Protein AF-A0A8H7FHE7-F1 (afdb_monomer)

Nearest PDB structures (foldseek):
  1yxm-assembly1_A  TM=7.206E-01  e=1.341E-09  Homo sapiens
  1yxm-assembly1_B  TM=7.385E-01  e=5.649E-09  Homo sapiens
  6nkm-assembly2_E  TM=7.029E-01  e=3.369E-08  Penicillium fellutanum
  6nkh-assembly1_C  TM=6.937E-01  e=8.059E-07  Malbranchea aurantiaca
  5l51-assembly1_A  TM=6.308E-01  e=3.941E-06  Mentha x piperita

Secondary structure (DSSP, 8-state):
---HHHHHTT---TT-EEEEET-SSHHHHHHHHHHHHTT-EEEEEES-HHHHHHHHHHHHHHH-TT--S-EEEEE--TTSHHHHHHHHHHHHHHHGGG-EEEEEE---SS-STT-S--HHHHHHHHIIIIIHHHHHHHHHHSSSS-SEEEEEEEEEES-----S----TTSTTSS-HHHHHHH-HHHHHHHTTTHHHHHHHHHHHHHHH-TTSEEEEE---SB------TTS-HHHHHHHHHHHTTSBPHHHHHHHHHHHHH-HHHHHH--SEE-TTSPBP---HHHHH-HHHHHHHHHHHHHHTT-TTSSTTTTTS-TTSHHHHHHHHTTGGGSSS---------SSSSHHHHHHHGGG-----HHHHHHHHHHHHHHHHHHHHHHHHH-----SS--HHHHHHHHHHHHHHTTEEETTSS--HHHHHHHHHHHHTT--EEEEEHHHHHHHHHHTSEEESSSSHHHHHHTT-EETTEEEEEEPPHHHHHHHHHHHHHHHHHHHHHHHH-STTS-TTSSSS------------S--------EEE-TT--HHHHHHHH-GGGS-PPTT-EEEEEEEEE-TTS-TT-THHHHHHHHHHHHHT-S-S------HHHHHHHHHHHT--HHHHHHTS-S-EEEEEEE-HHHHHHHHHHHHHHHHHTGGGS-HHHHHHHHHHHHHHHHHHHTTSEEEEEEEEE--

pLDDT: mean 72.15, std 21.05, range [23.44, 98.62]

Radius of gyration: 35.56 Å; Cα contacts (8 Å, |Δi|>4): 967; chains: 1; bounding box: 111×68×75 Å

Structure (mmCIF, N/CA/C/O backbone):
data_AF-A0A8H7FHE7-F1
#
_entry.id   AF-A0A8H7FHE7-F1
#
loop_
_atom_site.group_PDB
_atom_site.id
_atom_site.type_symbol
_atom_site.label_atom_id
_atom_site.label_alt_id
_atom_site.label_comp_id
_atom_site.label_asym_id
_atom_site.label_entity_id
_atom_site.label_seq_id
_atom_site.pdbx_PDB_ins_code
_atom_site.Cartn_x
_atom_site.Cartn_y
_atom_site.Cartn_z
_atom_site.occupancy
_atom_site.B_iso_or_equiv
_atom_site.auth_seq_id
_atom_site.auth_comp_id
_atom_site.auth_asym_id
_atom_site.auth_atom_id
_atom_site.pdbx_PDB_model_num
ATOM 1 N N . MET A 1 1 ? -40.340 12.246 3.415 1.00 57.88 1 MET A N 1
ATOM 2 C CA . MET A 1 1 ? -39.092 11.542 3.788 1.00 57.88 1 MET A CA 1
ATOM 3 C C . MET A 1 1 ? -39.348 10.819 5.095 1.00 57.88 1 MET A C 1
ATOM 5 O O . MET A 1 1 ? -40.091 11.357 5.906 1.00 57.88 1 MET A O 1
ATOM 9 N N . VAL A 1 2 ? -38.810 9.610 5.266 1.00 69.88 2 VAL A N 1
ATOM 10 C CA . VAL A 1 2 ? -38.926 8.857 6.526 1.00 69.88 2 VAL A CA 1
ATOM 11 C C . VAL A 1 2 ? -38.213 9.642 7.631 1.00 69.88 2 VAL A C 1
ATOM 13 O O . VAL A 1 2 ? -37.089 10.096 7.422 1.00 69.88 2 VAL A O 1
ATOM 16 N N . ASN A 1 3 ? -38.870 9.845 8.776 1.00 82.12 3 ASN A N 1
ATOM 17 C CA . ASN A 1 3 ? -38.256 10.489 9.937 1.00 82.12 3 ASN A CA 1
ATOM 18 C C . ASN A 1 3 ? -37.513 9.432 10.763 1.00 82.12 3 ASN A C 1
ATOM 20 O O . ASN A 1 3 ? -38.051 8.891 11.727 1.00 82.12 3 ASN A O 1
ATOM 24 N N . TRP A 1 4 ? -36.287 9.123 10.346 1.00 81.50 4 TRP A N 1
ATOM 25 C CA . TRP A 1 4 ? -35.456 8.106 10.992 1.00 81.50 4 TRP A CA 1
ATOM 26 C C . TRP A 1 4 ? -35.179 8.412 12.461 1.00 81.50 4 TRP A C 1
ATOM 28 O O . TRP A 1 4 ? -35.154 7.487 13.261 1.00 81.50 4 TRP A O 1
ATOM 38 N N . HIS A 1 5 ? -35.061 9.690 12.826 1.00 83.44 5 HIS A N 1
ATOM 39 C CA . HIS A 1 5 ? -34.847 10.097 14.211 1.00 83.44 5 HIS A CA 1
ATOM 40 C C . HIS A 1 5 ? -36.016 9.701 15.117 1.00 83.44 5 HIS A C 1
ATOM 42 O O . HIS A 1 5 ? -35.815 9.157 16.197 1.00 83.44 5 HIS A O 1
ATOM 48 N N . ALA A 1 6 ? -37.253 9.924 14.665 1.00 83.88 6 ALA A N 1
ATOM 49 C CA . ALA A 1 6 ? -38.436 9.507 15.415 1.00 83.88 6 ALA A CA 1
ATOM 50 C C . ALA A 1 6 ? -38.518 7.978 15.556 1.00 83.88 6 ALA A C 1
ATOM 52 O O . ALA A 1 6 ? -38.900 7.485 16.614 1.00 83.88 6 ALA A O 1
ATOM 53 N N . LEU A 1 7 ? -38.129 7.237 14.512 1.00 82.69 7 LEU A N 1
ATOM 54 C CA . LEU A 1 7 ? -38.087 5.775 14.552 1.00 82.69 7 LEU A CA 1
ATOM 55 C C . LEU A 1 7 ? -37.049 5.282 15.570 1.00 82.69 7 LEU A C 1
ATOM 57 O O . LEU A 1 7 ? -37.373 4.470 16.436 1.00 82.69 7 LEU A O 1
ATOM 61 N N . THR A 1 8 ? -35.827 5.819 15.537 1.00 85.56 8 THR A N 1
ATOM 62 C CA . THR A 1 8 ? -34.756 5.404 16.453 1.00 85.56 8 THR A CA 1
ATOM 63 C C . THR A 1 8 ? -34.962 5.847 17.893 1.00 85.56 8 THR A C 1
ATOM 65 O O . THR A 1 8 ? -34.506 5.146 18.786 1.00 85.56 8 THR A O 1
ATOM 68 N N . SER A 1 9 ? -35.668 6.952 18.153 1.00 85.56 9 SER A N 1
ATOM 69 C CA . SER A 1 9 ? -35.916 7.434 19.523 1.00 85.56 9 SER A CA 1
ATOM 70 C C . SER A 1 9 ? -36.772 6.493 20.375 1.00 85.56 9 SER A C 1
ATOM 72 O O . SER A 1 9 ? -36.834 6.670 21.584 1.00 85.56 9 SER A O 1
ATOM 74 N N . SER A 1 10 ? -37.433 5.509 19.760 1.00 82.94 10 SER A N 1
ATOM 75 C CA . SER A 1 10 ? -38.177 4.458 20.467 1.00 82.94 10 SER A CA 1
ATOM 76 C C . SER A 1 10 ? -37.335 3.223 20.812 1.00 82.94 10 SER A C 1
ATOM 78 O O . SER A 1 10 ? -37.832 2.311 21.468 1.00 82.94 10 SER A O 1
ATOM 80 N N . LEU A 1 11 ? -36.081 3.167 20.350 1.00 88.94 11 LEU A N 1
ATOM 81 C CA . LEU A 1 11 ? -35.182 2.046 20.605 1.00 88.94 11 LEU A CA 1
ATOM 82 C C . LEU A 1 11 ? -34.528 2.175 21.982 1.00 88.94 11 LEU A C 1
ATOM 84 O O . LEU A 1 11 ? -34.117 3.262 22.377 1.00 88.94 11 LEU A O 1
ATOM 88 N N . ASP A 1 12 ? -34.351 1.042 22.652 1.00 90.88 12 ASP A N 1
ATOM 89 C CA . ASP A 1 12 ? -33.561 0.926 23.877 1.00 90.88 12 ASP A CA 1
ATOM 90 C C . ASP A 1 12 ? -32.350 0.026 23.617 1.00 90.88 12 ASP A C 1
ATOM 92 O O . ASP A 1 12 ? -32.489 -1.106 23.142 1.00 90.88 12 ASP A O 1
ATOM 96 N N . LEU A 1 13 ? -31.160 0.556 23.892 1.00 93.69 13 LEU A N 1
ATOM 97 C CA . LEU A 1 13 ? -29.877 -0.114 23.733 1.00 93.69 13 LEU A CA 1
ATOM 98 C C . LEU A 1 13 ? -29.120 -0.255 25.064 1.00 93.69 13 LEU A C 1
ATOM 100 O O . LEU A 1 13 ? -27.930 -0.553 25.024 1.00 93.69 13 LEU A O 1
ATOM 104 N N . SER A 1 14 ? -29.772 -0.096 26.221 1.00 90.50 14 SER A N 1
ATOM 105 C CA . SER A 1 14 ? -29.143 -0.084 27.561 1.00 90.50 14 SER A CA 1
ATOM 106 C C . SER A 1 14 ? -28.265 -1.305 27.883 1.00 90.50 14 SER A C 1
ATOM 108 O O . SER A 1 14 ? -27.310 -1.212 28.651 1.00 90.50 14 SER A O 1
ATOM 110 N N . ASP A 1 15 ? -28.519 -2.439 27.227 1.00 90.62 15 ASP A N 1
ATOM 111 C CA . ASP A 1 15 ? -27.732 -3.668 27.358 1.00 90.62 15 ASP A CA 1
ATOM 112 C C . ASP A 1 15 ? -26.872 -4.012 26.144 1.00 90.62 15 ASP A C 1
ATOM 114 O O . ASP A 1 15 ? -26.370 -5.130 26.034 1.00 90.62 15 ASP A O 1
ATOM 118 N N . THR A 1 16 ? -26.669 -3.049 25.251 1.00 95.12 16 THR A N 1
ATOM 119 C CA . THR A 1 16 ? -25.989 -3.281 23.984 1.00 95.12 16 THR A CA 1
ATOM 120 C C . THR A 1 16 ? -24.537 -2.821 24.020 1.00 95.12 16 THR A C 1
ATOM 122 O O . THR A 1 16 ? -24.259 -1.662 24.333 1.00 95.12 16 THR A O 1
ATOM 125 N N . ASN A 1 17 ? -23.612 -3.698 23.627 1.00 97.94 17 ASN A N 1
ATOM 126 C CA . ASN A 1 17 ? -22.205 -3.351 23.427 1.00 97.94 17 ASN A CA 1
ATOM 127 C C . ASN A 1 17 ? -21.939 -2.969 21.965 1.00 97.94 17 ASN A C 1
ATOM 129 O O . ASN A 1 17 ? -22.057 -3.791 21.052 1.00 97.94 17 ASN A O 1
ATOM 133 N N . VAL A 1 18 ? -21.549 -1.715 21.741 1.00 98.38 18 VAL A N 1
ATOM 134 C CA . VAL A 1 18 ? -21.321 -1.135 20.416 1.00 98.38 18 VAL A CA 1
ATOM 135 C C . VAL A 1 18 ? -19.861 -0.737 20.242 1.00 98.38 18 VAL A C 1
ATOM 137 O O . VAL A 1 18 ? -19.299 -0.007 21.053 1.00 98.38 18 VAL A O 1
ATOM 140 N N . VAL A 1 19 ? -19.258 -1.150 19.132 1.00 98.56 19 VAL A N 1
ATOM 141 C CA . VAL A 1 19 ? -17.923 -0.705 18.718 1.00 98.56 19 VAL A CA 1
ATOM 142 C C . VAL A 1 19 ? -18.050 0.148 17.464 1.00 98.56 19 VAL A C 1
ATOM 144 O O . VAL A 1 19 ? -18.743 -0.229 16.519 1.00 98.56 19 VAL A O 1
ATOM 147 N N . VAL A 1 20 ? -17.356 1.286 17.430 1.00 98.06 20 VAL A N 1
ATOM 148 C CA . VAL A 1 20 ? -17.286 2.161 16.254 1.00 98.06 20 VAL A CA 1
ATOM 149 C C . VAL A 1 20 ? -15.829 2.422 15.885 1.00 98.06 20 VAL A C 1
ATOM 151 O O . VAL A 1 20 ? -15.139 3.220 16.528 1.00 98.06 20 VAL A O 1
ATOM 154 N N . SER A 1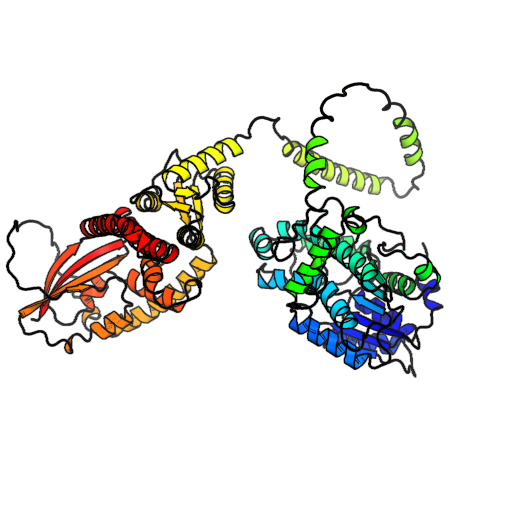 21 ? -15.344 1.776 14.825 1.00 95.44 21 SER A N 1
ATOM 155 C CA . SER A 1 21 ? -14.011 2.040 14.280 1.00 95.44 21 SER A CA 1
ATOM 156 C C . SER A 1 21 ? -14.049 3.195 13.283 1.00 95.44 21 SER A C 1
ATOM 158 O O . SER A 1 21 ? -14.880 3.230 12.384 1.00 95.44 21 SER A O 1
ATOM 160 N N . GLY A 1 22 ? -13.153 4.173 13.455 1.00 90.50 22 GLY A N 1
ATOM 161 C CA . GLY A 1 22 ? -13.243 5.453 12.746 1.00 90.50 22 GLY A CA 1
ATOM 162 C C . GLY A 1 22 ? -14.237 6.432 13.384 1.00 90.50 22 GLY A C 1
ATOM 163 O O . GLY A 1 22 ? -14.734 7.322 12.699 1.00 90.50 22 GLY A O 1
ATOM 164 N N . GLY A 1 23 ? -14.521 6.288 14.684 1.00 90.38 23 GLY A N 1
ATOM 165 C CA . GLY A 1 23 ? -15.555 7.053 15.388 1.00 90.38 23 GLY A CA 1
ATOM 166 C C . GLY A 1 23 ? -15.131 8.420 15.939 1.00 90.38 23 GLY A C 1
ATOM 167 O O . GLY A 1 23 ? -15.911 9.057 16.632 1.00 90.38 23 GLY A O 1
ATOM 168 N N . THR A 1 24 ? -13.924 8.910 15.641 1.00 89.06 24 THR A N 1
ATOM 169 C CA . THR A 1 24 ? -13.416 10.202 16.159 1.00 89.06 24 THR A CA 1
ATOM 170 C C . THR A 1 24 ? -13.909 11.430 15.381 1.00 89.06 24 THR A C 1
ATOM 172 O O . THR A 1 24 ? -13.415 12.533 15.590 1.00 89.06 24 THR A O 1
ATOM 175 N N . GLY A 1 25 ? -14.822 11.257 14.424 1.00 84.75 25 GLY A N 1
ATOM 176 C CA . GLY A 1 25 ? -15.391 12.347 13.634 1.00 84.75 25 GLY A CA 1
ATOM 177 C C . GLY A 1 25 ? -16.403 11.859 12.598 1.00 84.75 25 GLY A C 1
ATOM 178 O O . GLY A 1 25 ? -16.604 10.657 12.424 1.00 84.75 25 GLY A O 1
ATOM 179 N N . GLY A 1 26 ? -17.039 12.802 11.896 1.00 86.62 26 GLY A N 1
ATOM 180 C CA . GLY A 1 26 ? -17.952 12.509 10.787 1.00 86.62 26 GLY A CA 1
ATOM 181 C C . GLY A 1 26 ? -19.063 11.516 11.152 1.00 86.62 26 GLY A C 1
ATOM 182 O O . GLY A 1 26 ? -19.673 11.622 12.214 1.00 86.62 26 GLY A O 1
ATOM 183 N N . ILE A 1 27 ? -19.324 10.564 10.248 1.00 87.38 27 ILE A N 1
ATOM 184 C CA . ILE A 1 27 ? -20.367 9.533 10.393 1.00 87.38 27 ILE A CA 1
ATOM 185 C C . ILE A 1 27 ? -20.181 8.717 11.677 1.00 87.38 27 ILE A C 1
ATOM 187 O O . ILE A 1 27 ? -21.138 8.531 12.422 1.00 87.38 27 ILE A O 1
ATOM 191 N N . GLY A 1 28 ? -18.956 8.259 11.949 1.00 92.19 28 GLY A N 1
ATOM 192 C CA . GLY A 1 28 ? -18.678 7.398 13.096 1.00 92.19 28 GLY A CA 1
ATOM 193 C C . GLY A 1 28 ? -18.964 8.085 14.432 1.00 92.19 28 GLY A C 1
ATOM 194 O O . GLY A 1 28 ? -19.594 7.486 15.297 1.00 92.19 28 GLY A O 1
ATOM 195 N N . ALA A 1 29 ? -18.594 9.363 14.579 1.00 93.25 29 ALA A N 1
ATOM 196 C CA . ALA A 1 29 ? -18.937 10.130 15.781 1.00 93.25 29 ALA A CA 1
ATOM 197 C C . ALA A 1 29 ? -20.458 10.271 15.954 1.00 93.25 29 ALA A C 1
ATOM 199 O O . ALA A 1 29 ? -20.968 10.086 17.056 1.00 93.25 29 ALA A O 1
ATOM 200 N N . GLY A 1 30 ? -21.191 10.534 14.864 1.00 92.88 30 GLY A N 1
ATOM 201 C CA . GLY A 1 30 ? -22.654 10.606 14.891 1.00 92.88 30 GLY A CA 1
ATOM 202 C C . GLY A 1 30 ? -23.301 9.299 15.356 1.00 92.88 30 GLY A C 1
ATOM 203 O O . GLY A 1 30 ? -24.178 9.327 16.215 1.00 92.88 30 GLY A O 1
ATOM 204 N N . ILE A 1 31 ? -22.835 8.156 14.839 1.00 95.19 31 ILE A N 1
ATOM 205 C CA . ILE A 1 31 ? -23.312 6.825 15.252 1.00 95.19 31 ILE A CA 1
ATOM 206 C C . ILE A 1 31 ? -23.004 6.578 16.731 1.00 95.19 31 ILE A C 1
ATOM 208 O O . ILE A 1 31 ? -23.892 6.168 17.472 1.00 95.19 31 ILE A O 1
ATOM 212 N N . ALA A 1 32 ? -21.778 6.866 17.175 1.00 97.31 32 ALA A N 1
ATOM 213 C CA . ALA A 1 32 ? -21.361 6.657 18.559 1.00 97.31 32 ALA A CA 1
ATOM 214 C C . ALA A 1 32 ? -22.217 7.465 19.548 1.00 97.31 32 ALA A C 1
ATOM 216 O O . ALA A 1 32 ? -22.759 6.909 20.502 1.00 97.31 32 ALA A O 1
ATOM 217 N N . VAL A 1 33 ? -22.410 8.760 19.272 1.00 96.19 33 VAL A N 1
ATOM 218 C CA . VAL A 1 33 ? -23.259 9.649 20.081 1.00 96.19 33 VAL A CA 1
ATOM 219 C C . VAL A 1 33 ? -24.712 9.185 20.068 1.00 96.19 33 VAL A C 1
ATOM 221 O O . VAL A 1 33 ? -25.355 9.169 21.117 1.00 96.19 33 VAL A O 1
ATOM 224 N N . ARG A 1 34 ? -25.232 8.755 18.911 1.00 95.19 34 ARG A N 1
ATOM 225 C CA . ARG A 1 34 ? -26.613 8.275 18.825 1.00 95.19 34 ARG A CA 1
ATOM 226 C C . ARG A 1 34 ? -26.819 6.987 19.620 1.00 95.19 34 ARG A C 1
ATOM 228 O O . ARG A 1 34 ? -27.761 6.930 20.401 1.00 95.19 34 ARG A O 1
ATOM 235 N N . CYS A 1 35 ? -25.934 6.000 19.491 1.00 96.38 35 CYS A N 1
ATOM 236 C CA . CYS A 1 35 ? -25.989 4.770 20.286 1.00 96.38 35 CYS A CA 1
ATOM 237 C C . CYS A 1 35 ? -25.915 5.058 21.793 1.00 96.38 35 CYS A C 1
ATOM 239 O O . CYS A 1 35 ? -26.716 4.513 22.548 1.00 96.38 35 CYS A O 1
ATOM 241 N N . ALA A 1 36 ? -25.018 5.955 22.220 1.00 96.56 36 ALA A N 1
ATOM 242 C CA . ALA A 1 36 ? -24.907 6.362 23.621 1.00 96.56 36 ALA A CA 1
ATOM 243 C C . ALA A 1 36 ? -26.195 7.031 24.138 1.00 96.56 36 ALA A C 1
ATOM 245 O O . ALA A 1 36 ? -26.645 6.717 25.235 1.00 96.56 36 ALA A O 1
ATOM 246 N N . SER A 1 37 ? -26.842 7.881 23.326 1.00 94.75 37 SER A N 1
ATOM 247 C CA . SER A 1 37 ? -28.131 8.507 23.682 1.00 94.75 37 SER A CA 1
ATOM 248 C C . SER A 1 37 ? -29.290 7.519 23.844 1.00 94.75 37 SER A C 1
ATOM 250 O O . SER A 1 37 ? -30.317 7.868 24.414 1.00 94.75 37 SER A O 1
ATOM 252 N N . LEU A 1 38 ? -29.135 6.298 23.327 1.00 94.56 38 LEU A N 1
ATOM 253 C CA . LEU A 1 38 ? -30.104 5.208 23.450 1.00 94.56 38 LEU A CA 1
ATOM 254 C C . LEU A 1 38 ? -29.699 4.203 24.547 1.00 94.56 38 LEU A C 1
ATOM 256 O O . LEU A 1 38 ? -30.287 3.132 24.631 1.00 94.56 38 LEU A O 1
ATOM 260 N N . GLY A 1 39 ? -28.679 4.517 25.355 1.00 95.44 39 GLY A N 1
ATOM 261 C CA . GLY A 1 39 ? -28.237 3.704 26.494 1.00 95.44 39 GLY A CA 1
ATOM 262 C C . GLY A 1 39 ? -27.105 2.712 26.203 1.00 95.44 39 GLY A C 1
ATOM 263 O O . GLY A 1 39 ? -26.634 2.052 27.124 1.00 95.44 39 GLY A O 1
ATOM 264 N N . ALA A 1 40 ? -26.619 2.603 24.963 1.00 96.81 40 ALA A N 1
ATOM 265 C CA . ALA A 1 40 ? -25.579 1.627 24.631 1.00 96.81 40 ALA A CA 1
ATOM 266 C C . ALA A 1 40 ? -24.250 1.897 25.347 1.00 96.81 40 ALA A C 1
ATOM 268 O O . ALA A 1 40 ? -23.816 3.045 25.468 1.00 96.81 40 ALA A O 1
ATOM 269 N N . SER A 1 41 ? -23.537 0.826 25.706 1.00 98.12 41 SER A N 1
ATOM 270 C CA . SER A 1 41 ? -22.102 0.912 25.994 1.00 98.12 41 SER A CA 1
ATOM 271 C C . SER A 1 41 ? -21.352 1.029 24.673 1.00 98.12 41 SER A C 1
ATOM 273 O O . SER A 1 41 ? -21.563 0.226 23.765 1.00 98.12 41 SER A O 1
ATOM 275 N N . VAL A 1 42 ? -20.498 2.044 24.537 1.00 98.50 42 VAL A N 1
ATOM 276 C CA . VAL A 1 42 ? -19.866 2.396 23.260 1.00 98.50 42 VAL A CA 1
ATOM 277 C C . VAL A 1 42 ? -18.353 2.504 23.405 1.00 98.50 42 VAL A C 1
ATOM 279 O O . VAL A 1 42 ? -17.847 3.313 24.186 1.00 98.50 42 VAL A O 1
ATOM 282 N N . LEU A 1 43 ? -17.633 1.741 22.581 1.00 98.62 43 LEU A N 1
ATOM 283 C CA . LEU A 1 43 ? -16.201 1.892 22.350 1.00 98.62 43 LEU A CA 1
ATOM 284 C C . LEU A 1 43 ? -15.949 2.606 21.022 1.00 98.62 43 LEU A C 1
ATOM 286 O O . LEU A 1 43 ? -16.201 2.066 19.942 1.00 98.62 43 LEU A O 1
ATOM 290 N N . VAL A 1 44 ? -15.385 3.806 21.097 1.00 98.31 44 VAL A N 1
ATOM 291 C CA . VAL A 1 44 ? -14.917 4.553 19.928 1.00 98.31 44 VAL A CA 1
ATOM 292 C C . VAL A 1 44 ? -13.448 4.246 19.678 1.00 98.31 44 VAL A C 1
ATOM 294 O O . VAL A 1 44 ? -12.626 4.348 20.585 1.00 98.31 44 VAL A O 1
ATOM 297 N N . MET A 1 45 ? -13.093 3.940 18.430 1.00 97.44 45 MET A N 1
ATOM 298 C CA . MET A 1 45 ? -11.698 3.755 18.030 1.00 97.44 45 MET A CA 1
ATOM 299 C C . MET A 1 45 ? -11.251 4.743 16.955 1.00 97.44 45 MET A C 1
ATOM 301 O O . MET A 1 45 ? -11.963 5.007 15.980 1.00 97.44 45 MET A O 1
ATOM 305 N N . GLY A 1 46 ? -10.021 5.239 17.091 1.00 92.94 46 GLY A N 1
ATOM 306 C CA . GLY A 1 46 ? -9.368 6.087 16.092 1.00 92.94 46 GLY A CA 1
ATOM 307 C C . GLY A 1 46 ? -7.940 6.485 16.468 1.00 92.94 46 GLY A C 1
ATOM 308 O O . GLY A 1 46 ? -7.423 6.094 17.509 1.00 92.94 46 GLY A O 1
ATOM 309 N N . ARG A 1 47 ? -7.278 7.273 15.611 1.00 90.25 47 ARG A N 1
ATOM 310 C CA . ARG A 1 47 ? -5.846 7.613 15.769 1.00 90.25 47 ARG A CA 1
ATOM 311 C C . ARG A 1 47 ? -5.582 8.772 16.737 1.00 90.25 47 ARG A C 1
ATOM 313 O O . ARG A 1 47 ? -4.507 8.832 17.332 1.00 90.25 47 ARG A O 1
ATOM 320 N N . ASN A 1 48 ? -6.520 9.715 16.829 1.00 90.19 48 ASN A N 1
ATOM 321 C CA . ASN A 1 48 ? -6.344 10.994 17.517 1.00 90.19 48 ASN A CA 1
ATOM 322 C C . ASN A 1 48 ? -7.029 10.958 18.889 1.00 90.19 48 ASN A C 1
ATOM 324 O O . ASN A 1 48 ? -8.256 10.955 18.954 1.00 90.19 48 ASN A O 1
ATOM 328 N N . GLN A 1 49 ? -6.218 10.955 19.952 1.00 93.81 49 GLN A N 1
ATOM 329 C CA . GLN A 1 49 ? -6.681 10.917 21.341 1.00 93.81 49 GLN A CA 1
ATOM 330 C C . GLN A 1 49 ? -7.608 12.091 21.664 1.00 93.81 49 GLN A C 1
ATOM 332 O O . GLN A 1 49 ? -8.729 11.873 22.096 1.00 93.81 49 GLN A O 1
ATOM 337 N N . THR A 1 50 ? -7.194 13.322 21.359 1.00 94.50 50 THR A N 1
ATOM 338 C CA . THR A 1 50 ? -7.973 14.533 21.648 1.00 94.50 50 THR A CA 1
ATOM 339 C C . THR A 1 50 ? -9.337 14.526 20.957 1.00 94.50 50 THR A C 1
ATOM 341 O O . THR A 1 50 ? -10.343 14.892 21.559 1.00 94.50 50 THR A O 1
ATOM 344 N N . ALA A 1 51 ? -9.393 14.084 19.697 1.00 90.62 51 ALA A N 1
ATOM 345 C CA . ALA A 1 51 ? -10.661 13.943 18.982 1.00 90.62 51 ALA A CA 1
ATOM 346 C C . ALA A 1 51 ? -11.534 12.824 19.581 1.00 90.62 51 ALA A C 1
ATOM 348 O O . ALA A 1 51 ? -12.750 12.971 19.660 1.00 90.62 51 ALA A O 1
ATOM 349 N N . GLY A 1 52 ? -10.918 11.726 20.027 1.00 95.12 52 GLY A N 1
ATOM 350 C CA . GLY A 1 52 ? -11.590 10.649 20.754 1.00 95.12 52 GLY A CA 1
ATOM 351 C C . GLY A 1 52 ? -12.206 11.116 22.069 1.00 95.12 52 GLY A C 1
ATOM 352 O O . GLY A 1 52 ? -13.394 10.898 22.294 1.00 95.12 52 GLY A O 1
ATOM 353 N N . ASP A 1 53 ? -11.437 11.831 22.889 1.00 95.88 53 ASP A N 1
ATOM 354 C CA . ASP A 1 53 ? -11.886 12.378 24.173 1.00 95.88 53 ASP A CA 1
ATOM 355 C C . ASP A 1 53 ? -13.063 13.348 23.983 1.00 95.88 53 ASP A C 1
ATOM 357 O O . ASP A 1 53 ? -14.039 13.310 24.735 1.00 95.88 53 ASP A O 1
ATOM 361 N N . ALA A 1 54 ? -13.021 14.169 22.926 1.00 96.25 54 ALA A N 1
ATOM 362 C CA . ALA A 1 54 ? -14.118 15.065 22.569 1.00 96.25 54 ALA A CA 1
ATOM 363 C C . ALA A 1 54 ? -15.403 14.303 22.202 1.00 96.25 54 ALA A C 1
ATOM 365 O O . ALA A 1 54 ? -16.492 14.701 22.618 1.00 96.25 54 ALA A O 1
ATOM 366 N N . VAL A 1 55 ? -15.299 13.195 21.460 1.00 97.00 55 VAL A N 1
ATOM 367 C CA . VAL A 1 55 ? -16.460 12.345 21.151 1.00 97.00 55 VAL A CA 1
ATOM 368 C C . VAL A 1 55 ? -16.973 11.642 22.408 1.00 97.00 55 VAL A C 1
ATOM 370 O O . VAL A 1 55 ? -18.181 11.592 22.611 1.00 97.00 55 VAL A O 1
ATOM 373 N N . VAL A 1 56 ? -16.100 11.168 23.303 1.00 97.81 56 VAL A N 1
ATOM 374 C CA . VAL A 1 56 ? -16.521 10.586 24.593 1.00 97.81 56 VAL A CA 1
ATOM 375 C C . VAL A 1 56 ? -17.288 11.600 25.440 1.00 97.81 56 VAL A C 1
ATOM 377 O O . VAL A 1 56 ? -18.310 11.247 26.025 1.00 97.81 56 VAL A O 1
ATOM 380 N N . ALA A 1 57 ? -16.854 12.861 25.476 1.00 96.38 57 ALA A N 1
ATOM 381 C CA . ALA A 1 57 ? -17.592 13.922 26.159 1.00 96.38 57 ALA A CA 1
ATOM 382 C C . ALA A 1 57 ? -18.992 14.134 25.551 1.00 96.38 57 ALA A C 1
ATOM 384 O O . ALA A 1 57 ? -19.970 14.242 26.291 1.00 96.38 57 ALA A O 1
ATOM 385 N N . GLN A 1 58 ? -19.109 14.118 24.217 1.00 96.44 58 GLN A N 1
ATOM 386 C CA . GLN A 1 58 ? -20.406 14.191 23.532 1.00 96.44 58 GLN A CA 1
ATOM 387 C C . GLN A 1 58 ? -21.294 12.982 23.848 1.00 96.44 58 GLN A C 1
ATOM 389 O O . GLN A 1 58 ? -22.476 13.161 24.125 1.00 96.44 58 GLN A O 1
ATOM 394 N N . MET A 1 59 ? -20.736 11.765 23.859 1.00 97.19 59 MET A N 1
ATOM 395 C CA . MET A 1 59 ? -21.474 10.549 24.220 1.00 97.19 59 MET A CA 1
ATOM 396 C C . MET A 1 59 ? -22.018 10.628 25.648 1.00 97.19 59 MET A C 1
ATOM 398 O O . MET A 1 59 ? -23.193 10.354 25.861 1.00 97.19 59 MET A O 1
ATOM 402 N N . LYS A 1 60 ? -21.191 11.051 26.613 1.00 96.19 60 LYS A N 1
ATOM 403 C CA . LYS A 1 60 ? -21.608 11.220 28.015 1.00 96.19 60 LYS A CA 1
ATOM 404 C C . LYS A 1 60 ? -22.724 12.252 28.148 1.00 96.19 60 LYS A C 1
ATOM 406 O O . LYS A 1 60 ? -23.723 11.988 28.803 1.00 96.19 60 LYS A O 1
ATOM 411 N N . SER A 1 61 ? -22.587 13.391 27.470 1.00 95.12 61 SER A N 1
ATOM 412 C CA . SER A 1 61 ? -23.630 14.420 27.451 1.00 95.12 61 SER A CA 1
ATOM 413 C C . SER A 1 61 ? -24.937 13.924 26.829 1.00 95.12 61 SER A C 1
ATOM 415 O O . SER A 1 61 ? -26.000 14.353 27.263 1.00 95.12 61 SER A O 1
ATOM 417 N N . ALA A 1 62 ? -24.871 13.064 25.810 1.00 93.56 62 ALA A N 1
ATOM 418 C CA . ALA A 1 62 ? -26.052 12.547 25.126 1.00 93.56 62 ALA A CA 1
ATOM 419 C C . ALA A 1 62 ? -26.740 11.405 25.890 1.00 93.56 62 ALA A C 1
ATOM 421 O O . ALA A 1 62 ? -27.953 11.261 25.778 1.00 93.56 62 ALA A O 1
ATOM 422 N N . ALA A 1 63 ? -25.983 10.609 26.652 1.00 93.25 63 ALA A N 1
ATOM 423 C CA . ALA A 1 63 ? -26.513 9.546 27.506 1.00 93.25 63 ALA A CA 1
ATOM 424 C C . ALA A 1 63 ? -27.245 10.089 28.750 1.00 93.25 63 ALA A C 1
ATOM 426 O O . ALA A 1 63 ? -28.139 9.427 29.269 1.00 93.25 63 ALA A O 1
ATOM 427 N N . GLY A 1 64 ? -26.895 11.301 29.197 1.00 86.81 64 GLY A N 1
ATOM 428 C CA . GLY A 1 64 ? -27.495 11.958 30.358 1.00 86.81 64 GLY A CA 1
ATOM 429 C C . GLY A 1 64 ? -26.857 11.563 31.695 1.00 86.81 64 GLY A C 1
ATOM 430 O O . GLY A 1 64 ? -26.052 10.632 31.788 1.00 86.81 64 GLY A O 1
ATOM 431 N N . ASP A 1 65 ? -27.204 12.308 32.746 1.00 75.88 65 ASP A N 1
ATOM 432 C CA . ASP A 1 65 ? -26.677 12.086 34.094 1.00 75.88 65 ASP A CA 1
ATOM 433 C C . ASP A 1 65 ? -27.196 10.760 34.678 1.00 75.88 65 ASP A C 1
ATOM 435 O O . ASP A 1 65 ? -28.390 10.469 34.633 1.00 75.88 65 ASP A O 1
ATOM 439 N N . GLY A 1 66 ? -26.295 9.948 35.243 1.00 69.69 66 GLY A N 1
ATOM 440 C CA . GLY A 1 66 ? -26.634 8.652 35.850 1.00 69.69 66 GLY A CA 1
ATOM 441 C C . GLY A 1 66 ? -26.591 7.444 34.905 1.00 69.69 66 GLY A C 1
ATOM 442 O O . GLY A 1 66 ? -26.921 6.340 35.335 1.00 69.69 66 GLY A O 1
ATOM 443 N N . ALA A 1 67 ? -26.157 7.616 33.651 1.00 76.75 67 ALA A N 1
ATOM 444 C CA . ALA A 1 67 ? -25.969 6.504 32.722 1.00 76.75 67 ALA A CA 1
ATOM 445 C C . ALA A 1 67 ? -24.949 5.476 33.256 1.00 76.75 67 ALA A C 1
ATOM 447 O O . ALA A 1 67 ? -23.817 5.817 33.603 1.00 76.75 67 ALA A O 1
ATOM 448 N N . THR A 1 68 ? -25.339 4.199 33.280 1.00 85.38 68 THR A N 1
ATOM 449 C CA . THR A 1 68 ? -24.481 3.063 33.669 1.00 85.38 68 THR A CA 1
ATOM 450 C C . THR A 1 68 ? -23.651 2.516 32.503 1.00 85.38 68 THR A C 1
ATOM 452 O O . THR A 1 68 ? -22.786 1.661 32.700 1.00 85.38 68 THR A O 1
ATOM 455 N N . ALA A 1 69 ? -23.902 3.009 31.287 1.00 92.50 69 ALA A N 1
ATOM 456 C CA . ALA A 1 69 ? -23.230 2.591 30.068 1.00 92.50 69 ALA A CA 1
ATOM 457 C C . ALA A 1 69 ? -21.726 2.907 30.093 1.00 92.50 69 ALA A C 1
ATOM 459 O O . ALA A 1 69 ? -21.294 4.002 30.463 1.00 92.50 69 ALA A O 1
ATOM 460 N N . THR A 1 70 ? -20.910 1.961 29.626 1.00 95.75 70 THR A N 1
ATOM 461 C CA . THR A 1 70 ? -19.463 2.168 29.509 1.00 95.75 70 THR A CA 1
ATOM 462 C C . THR A 1 70 ? -19.156 2.902 28.207 1.00 95.75 70 THR A C 1
ATOM 464 O O . THR A 1 70 ? -19.260 2.332 27.123 1.00 95.75 70 THR A O 1
ATOM 467 N N . LEU A 1 71 ? -18.764 4.173 28.313 1.00 97.56 71 LEU A N 1
ATOM 468 C CA . LEU A 1 71 ? -18.437 5.044 27.180 1.00 97.56 71 LEU A CA 1
ATOM 469 C C . LEU A 1 71 ? -16.931 5.309 27.149 1.00 97.56 71 LEU A C 1
ATOM 471 O O . LEU A 1 71 ? -16.404 6.033 27.999 1.00 97.56 71 LEU A O 1
ATOM 475 N N . ALA A 1 72 ? -16.237 4.717 26.180 1.00 97.81 72 ALA A N 1
ATOM 476 C CA . ALA A 1 72 ? -14.780 4.694 26.142 1.00 97.81 72 ALA A CA 1
ATOM 477 C C . ALA A 1 72 ? -14.214 5.056 24.766 1.00 97.81 72 ALA A C 1
ATOM 479 O O . ALA A 1 72 ? -14.851 4.879 23.726 1.00 97.81 72 ALA A O 1
ATOM 480 N N . PHE A 1 73 ? -12.970 5.528 24.779 1.00 98.38 73 PHE A N 1
ATOM 481 C CA . PHE A 1 73 ? -12.148 5.681 23.589 1.00 98.38 73 PHE A CA 1
ATOM 482 C C . PHE A 1 73 ? -10.912 4.790 23.695 1.00 98.38 73 PHE A C 1
ATOM 484 O O . PHE A 1 73 ? -10.248 4.767 24.731 1.00 98.38 73 PHE A O 1
ATOM 491 N N . ALA A 1 74 ? -10.580 4.109 22.601 1.00 97.75 74 ALA A N 1
ATOM 492 C CA . ALA A 1 74 ? -9.323 3.398 22.439 1.00 97.75 74 ALA A CA 1
ATOM 493 C C . ALA A 1 74 ? -8.567 3.910 21.212 1.00 97.75 74 ALA A C 1
ATOM 495 O O . ALA A 1 74 ? -9.091 3.973 20.094 1.00 97.75 74 ALA A O 1
ATOM 496 N N . ARG A 1 75 ? -7.292 4.245 21.411 1.00 96.81 75 ARG A N 1
ATOM 497 C CA . ARG A 1 75 ? -6.421 4.637 20.309 1.00 96.81 75 ARG A CA 1
ATOM 498 C C . ARG A 1 75 ? -6.054 3.408 19.478 1.00 96.81 75 ARG A C 1
ATOM 500 O O . ARG A 1 75 ? -5.459 2.472 19.997 1.00 96.81 75 ARG A O 1
ATOM 507 N N . ALA A 1 76 ? -6.349 3.446 18.183 1.00 93.38 76 ALA A N 1
ATOM 508 C CA . ALA A 1 76 ? -6.027 2.374 17.246 1.00 93.38 76 ALA A CA 1
ATOM 509 C C . ALA A 1 76 ? -5.603 2.938 15.884 1.00 93.38 76 ALA A C 1
ATOM 511 O O . ALA A 1 76 ? -6.207 3.889 15.372 1.00 93.38 76 ALA A O 1
ATOM 512 N N . ASP A 1 77 ? -4.580 2.330 15.282 1.00 91.25 77 ASP A N 1
ATOM 513 C CA . ASP A 1 77 ? -4.165 2.612 13.909 1.00 91.25 77 ASP A CA 1
ATOM 514 C C . ASP A 1 77 ? -4.392 1.383 13.029 1.00 91.25 77 ASP A C 1
ATOM 516 O O . ASP A 1 77 ? -3.704 0.377 13.142 1.00 91.25 77 ASP A O 1
ATOM 520 N N . MET A 1 78 ? -5.370 1.480 12.132 1.00 92.81 78 MET A N 1
ATOM 521 C CA . MET A 1 78 ? -5.753 0.393 11.230 1.00 92.81 78 MET A CA 1
ATOM 522 C C . MET A 1 78 ? -4.865 0.316 9.975 1.00 92.81 78 MET A C 1
ATOM 524 O O . MET A 1 78 ? -5.181 -0.420 9.047 1.00 92.81 78 MET A O 1
ATOM 528 N N . SER A 1 79 ? -3.810 1.133 9.867 1.00 88.31 79 SER A N 1
ATOM 529 C CA . SER A 1 79 ? -2.950 1.169 8.674 1.00 88.31 79 SER A CA 1
ATOM 530 C C . SER A 1 79 ? -1.931 0.032 8.593 1.00 88.31 79 SER A C 1
ATOM 532 O O . SER A 1 79 ? -1.313 -0.135 7.541 1.00 88.31 79 SER A O 1
ATOM 534 N N . SER A 1 80 ? -1.797 -0.783 9.641 1.00 90.75 80 SER A N 1
ATOM 535 C CA . SER A 1 80 ? -0.964 -1.989 9.673 1.00 90.75 80 SER A CA 1
ATOM 536 C C . SER A 1 80 ? -1.726 -3.188 10.238 1.00 90.75 80 SER A C 1
ATOM 538 O O . SER A 1 80 ? -2.708 -3.032 10.966 1.00 90.75 80 SER A O 1
ATOM 540 N N . VAL A 1 81 ? -1.257 -4.393 9.916 1.00 93.12 81 VAL A N 1
ATOM 541 C CA . VAL A 1 81 ? -1.834 -5.656 10.403 1.00 93.12 81 VAL A CA 1
ATOM 542 C C . VAL A 1 81 ? -1.686 -5.769 11.923 1.00 93.12 81 VAL A C 1
ATOM 544 O O . VAL A 1 81 ? -2.623 -6.158 12.615 1.00 93.12 81 VAL A O 1
ATOM 547 N N . GLU A 1 82 ? -0.537 -5.372 12.469 1.00 95.31 82 GLU A N 1
ATOM 548 C CA . GLU A 1 82 ? -0.271 -5.373 13.911 1.00 95.31 82 GLU A CA 1
ATOM 549 C C . GLU A 1 82 ? -1.236 -4.441 14.649 1.00 95.31 82 GLU A C 1
ATOM 551 O O . GLU A 1 82 ? -1.757 -4.795 15.706 1.00 95.31 82 GLU A O 1
ATOM 556 N N . GLY A 1 83 ? -1.527 -3.275 14.065 1.00 95.88 83 GLY A N 1
ATOM 557 C CA . GLY A 1 83 ? -2.495 -2.333 14.616 1.00 95.88 83 GLY A CA 1
ATOM 558 C C . GLY A 1 83 ? -3.925 -2.880 14.609 1.00 95.88 83 GLY A C 1
ATOM 559 O O . GLY A 1 83 ? -4.664 -2.669 15.569 1.00 95.88 83 GLY A O 1
ATOM 560 N N . MET A 1 84 ? -4.302 -3.650 13.582 1.00 97.38 84 MET A N 1
ATOM 561 C CA . MET A 1 84 ? -5.596 -4.344 13.530 1.00 97.38 84 MET A CA 1
ATOM 562 C C . MET A 1 84 ? -5.704 -5.454 14.585 1.00 97.38 84 MET A C 1
ATOM 564 O O . MET A 1 84 ? -6.754 -5.573 15.216 1.00 97.38 84 MET A O 1
ATOM 568 N N . ARG A 1 85 ? -4.634 -6.229 14.819 1.00 97.38 85 ARG A N 1
ATOM 569 C CA . ARG A 1 85 ? -4.592 -7.241 15.894 1.00 97.38 85 ARG A CA 1
ATOM 570 C C . ARG A 1 85 ? -4.748 -6.594 17.267 1.00 97.38 85 ARG A C 1
ATOM 572 O O . ARG A 1 85 ? -5.658 -6.951 18.006 1.00 97.38 85 ARG A O 1
ATOM 579 N N . ALA A 1 86 ? -3.955 -5.561 17.547 1.00 97.31 86 ALA A N 1
ATOM 580 C CA . ALA A 1 86 ? -4.044 -4.816 18.801 1.00 97.31 86 ALA A CA 1
ATOM 581 C C . ALA A 1 86 ? -5.436 -4.190 19.014 1.00 97.31 86 ALA A C 1
ATOM 583 O O . ALA A 1 86 ? -5.952 -4.166 20.133 1.00 97.31 86 ALA A O 1
ATOM 584 N N . ALA A 1 87 ? -6.075 -3.710 17.942 1.00 97.75 87 ALA A N 1
ATOM 585 C CA . ALA A 1 87 ? -7.447 -3.220 18.010 1.00 97.75 87 ALA A CA 1
ATOM 586 C C . ALA A 1 87 ? -8.443 -4.342 18.335 1.00 97.75 87 ALA A C 1
ATOM 588 O O . ALA A 1 87 ? -9.308 -4.153 19.187 1.00 97.75 87 ALA A O 1
ATOM 589 N N . ALA A 1 88 ? -8.310 -5.516 17.710 1.00 98.12 88 ALA A N 1
ATOM 590 C CA . ALA A 1 88 ? -9.147 -6.673 18.009 1.00 98.12 88 ALA A CA 1
ATOM 591 C C . ALA A 1 88 ? -8.983 -7.140 19.467 1.00 98.12 88 ALA A C 1
ATOM 593 O O . ALA A 1 88 ? -9.980 -7.501 20.100 1.00 98.12 88 ALA A O 1
ATOM 594 N N . ASP A 1 89 ? -7.766 -7.114 20.012 1.00 97.56 89 ASP A N 1
ATOM 595 C CA . ASP A 1 89 ? -7.484 -7.442 21.418 1.00 97.56 89 ASP A CA 1
ATOM 596 C C . ASP A 1 89 ? -8.094 -6.407 22.366 1.00 97.56 89 ASP A C 1
ATOM 598 O O . ASP A 1 89 ? -8.727 -6.757 23.361 1.00 97.56 89 ASP A O 1
ATOM 602 N N . THR A 1 90 ? -7.991 -5.123 22.017 1.00 98.25 90 THR A N 1
ATOM 603 C CA . THR A 1 90 ? -8.593 -4.030 22.793 1.00 98.25 90 THR A CA 1
ATOM 604 C C . THR A 1 90 ? -10.116 -4.134 22.824 1.00 98.25 90 THR A C 1
ATOM 606 O O . THR A 1 90 ? -10.722 -3.980 23.883 1.00 98.25 90 THR A O 1
ATOM 609 N N . ILE A 1 91 ? -10.743 -4.448 21.683 1.00 98.38 91 ILE A N 1
ATOM 610 C CA . ILE A 1 91 ? -12.183 -4.723 21.616 1.00 98.38 91 ILE A CA 1
ATOM 611 C C . ILE A 1 91 ? -12.536 -5.913 22.512 1.00 98.38 91 ILE A C 1
ATOM 613 O O . ILE A 1 91 ? -13.521 -5.840 23.240 1.00 98.38 91 ILE A O 1
ATOM 617 N N . ALA A 1 92 ? -11.741 -6.988 22.476 1.00 97.62 92 ALA A N 1
ATOM 618 C CA . ALA A 1 92 ? -11.965 -8.174 23.303 1.00 97.62 92 ALA A CA 1
ATOM 619 C C . ALA A 1 92 ? -11.966 -7.830 24.793 1.00 97.62 92 ALA A C 1
ATOM 621 O O . ALA A 1 92 ? -12.902 -8.164 25.514 1.00 97.62 92 ALA A O 1
ATOM 622 N N . ALA A 1 93 ? -10.923 -7.124 25.228 1.00 97.38 93 ALA A N 1
ATOM 623 C CA . ALA A 1 93 ? -10.731 -6.744 26.617 1.00 97.38 93 ALA A CA 1
ATOM 624 C C . ALA A 1 93 ? -11.841 -5.808 27.108 1.00 97.38 93 ALA A C 1
ATOM 626 O O . ALA A 1 93 ? -12.326 -5.963 28.225 1.00 97.38 93 ALA A O 1
ATOM 627 N N . TRP A 1 94 ? -12.264 -4.858 26.270 1.00 98.00 94 TRP A N 1
ATOM 628 C CA . TRP A 1 94 ? -13.350 -3.938 26.601 1.00 98.00 94 TRP A CA 1
ATOM 629 C C . TRP A 1 94 ? -14.713 -4.636 26.670 1.00 98.00 94 TRP A C 1
ATOM 631 O O . TRP A 1 94 ? -15.494 -4.370 27.580 1.00 98.00 94 TRP A O 1
ATOM 641 N N . ALA A 1 95 ? -14.999 -5.528 25.720 1.00 95.81 95 ALA A N 1
ATOM 642 C CA . ALA A 1 95 ? -16.276 -6.231 25.643 1.00 95.81 95 ALA A CA 1
ATOM 643 C C . ALA A 1 95 ? -16.441 -7.285 26.751 1.00 95.81 95 ALA A C 1
ATOM 645 O O . ALA A 1 95 ? -17.560 -7.537 27.209 1.00 95.81 95 ALA A O 1
ATOM 646 N N . GLY A 1 96 ? -15.333 -7.908 27.170 1.00 92.81 96 GLY A N 1
ATOM 647 C CA . GLY A 1 96 ? -15.325 -9.002 28.135 1.00 92.81 96 GLY A CA 1
ATOM 648 C C . GLY A 1 96 ? -16.256 -10.145 27.721 1.00 92.81 96 GLY A C 1
ATOM 649 O O . GLY A 1 96 ? -16.503 -10.377 26.538 1.00 92.81 96 GLY A O 1
ATOM 650 N N . LEU A 1 97 ? -16.831 -10.828 28.712 1.00 90.25 97 LEU A N 1
ATOM 651 C CA . LEU A 1 97 ? -17.761 -11.944 28.489 1.00 90.25 97 LEU A CA 1
ATOM 652 C C . LEU A 1 97 ? -19.102 -11.518 27.864 1.00 90.25 97 LEU A C 1
ATOM 654 O O . LEU A 1 97 ? -19.833 -12.368 27.365 1.00 90.25 97 LEU A O 1
ATOM 658 N N . LYS A 1 98 ? -19.445 -10.221 27.891 1.00 90.38 98 LYS A N 1
ATOM 659 C CA . LYS A 1 98 ? -20.692 -9.708 27.296 1.00 90.38 98 LYS A CA 1
ATOM 660 C C . LYS A 1 98 ? -20.627 -9.687 25.763 1.00 90.38 98 LYS A C 1
ATOM 662 O O . LYS A 1 98 ? -21.666 -9.747 25.112 1.00 90.38 98 LYS A O 1
ATOM 667 N N . GLY A 1 99 ? -19.422 -9.652 25.190 1.00 96.00 99 GLY A N 1
ATOM 668 C CA . GLY A 1 99 ? -19.219 -9.627 23.744 1.00 96.00 99 GLY A CA 1
ATOM 669 C C . GLY A 1 99 ? -19.620 -8.298 23.096 1.00 96.00 99 GLY A C 1
ATOM 670 O O . GLY A 1 99 ? -19.833 -7.290 23.771 1.00 96.00 99 GLY A O 1
ATOM 671 N N . VAL A 1 100 ? -19.657 -8.281 21.766 1.00 97.88 100 VAL A N 1
ATOM 672 C CA . VAL A 1 100 ? -20.009 -7.128 20.930 1.00 97.88 100 VAL A CA 1
ATOM 673 C C . VAL A 1 100 ? -21.231 -7.455 20.093 1.00 97.88 100 VAL A C 1
ATOM 675 O O . VAL A 1 100 ? -21.314 -8.507 19.456 1.00 97.88 100 VAL A O 1
ATOM 678 N N . ASP A 1 101 ? -22.139 -6.490 20.045 1.00 96.69 101 ASP A N 1
ATOM 679 C CA . ASP A 1 101 ? -23.460 -6.640 19.457 1.00 96.69 101 ASP A CA 1
ATOM 680 C C . ASP A 1 101 ? -23.513 -5.966 18.105 1.00 96.69 101 ASP A C 1
ATOM 682 O O . ASP A 1 101 ? -23.943 -6.567 17.126 1.00 96.69 101 ASP A O 1
ATOM 686 N N . TYR A 1 102 ? -23.051 -4.717 18.056 1.00 97.31 102 TYR A N 1
ATOM 687 C CA . TYR A 1 102 ? -22.983 -3.929 16.840 1.00 97.31 102 TYR A CA 1
ATOM 688 C C . TYR A 1 102 ? -21.557 -3.437 16.646 1.00 97.31 102 TYR A C 1
ATOM 690 O O . TYR A 1 102 ? -21.008 -2.737 17.499 1.00 97.31 102 TYR A O 1
ATOM 698 N N . PHE A 1 103 ? -20.962 -3.783 15.510 1.00 97.75 103 PHE A N 1
ATOM 699 C CA . PHE A 1 103 ? -19.652 -3.293 15.116 1.00 97.75 103 PHE A CA 1
ATOM 700 C C . PHE A 1 103 ? -19.770 -2.458 13.843 1.00 97.75 103 PHE A C 1
ATOM 702 O O . PHE A 1 103 ? -19.926 -2.982 12.741 1.00 97.75 103 PHE A O 1
ATOM 709 N N . TYR A 1 104 ? -19.685 -1.141 14.000 1.00 97.19 104 TYR A N 1
ATOM 710 C CA . TYR A 1 104 ? -19.728 -0.190 12.898 1.00 97.19 104 TYR A CA 1
ATOM 711 C C . TYR A 1 104 ? -18.317 0.143 12.433 1.00 97.19 104 TYR A C 1
ATOM 713 O O . TYR A 1 104 ? -17.507 0.692 13.184 1.00 97.19 104 TYR A O 1
ATOM 721 N N . GLN A 1 105 ? -18.044 -0.141 11.167 1.00 96.12 105 GLN A N 1
ATOM 722 C CA . GLN A 1 105 ? -16.765 0.119 10.535 1.00 96.12 105 GLN A CA 1
ATOM 723 C C . GLN A 1 105 ? -16.902 1.328 9.609 1.00 96.12 105 GLN A C 1
ATOM 725 O O . GLN A 1 105 ? -17.472 1.250 8.519 1.00 96.12 105 GLN A O 1
ATOM 730 N N . THR A 1 106 ? -16.432 2.480 10.096 1.00 91.19 106 THR A N 1
ATOM 731 C CA . THR A 1 106 ? -16.532 3.784 9.422 1.00 91.19 106 THR A CA 1
ATOM 732 C C . THR A 1 106 ? -15.165 4.374 9.078 1.00 91.19 106 THR A C 1
ATOM 734 O O . THR A 1 106 ? -15.081 5.502 8.588 1.00 91.19 106 THR A O 1
ATOM 737 N N . GLN A 1 107 ? -14.075 3.662 9.374 1.00 87.00 107 GLN A N 1
ATOM 738 C CA . GLN A 1 107 ? -12.717 4.091 9.066 1.00 87.00 107 GLN A CA 1
ATOM 739 C C . GLN A 1 107 ? -12.460 4.056 7.557 1.00 87.00 107 GLN A C 1
ATOM 741 O O . GLN A 1 107 ? -12.795 3.099 6.875 1.00 87.00 107 GLN A O 1
ATOM 746 N N . GLY A 1 108 ? -11.812 5.091 7.026 1.00 74.75 108 GLY A N 1
ATOM 747 C CA . GLY A 1 108 ? -11.557 5.214 5.589 1.00 74.75 108 GLY A CA 1
ATOM 748 C C . GLY A 1 108 ? -12.168 6.487 5.019 1.00 74.75 108 GLY A C 1
ATOM 749 O O . GLY A 1 108 ? -12.259 7.497 5.715 1.00 74.75 108 GLY A O 1
ATOM 750 N N . GLY A 1 109 ? -12.527 6.448 3.739 1.00 64.38 109 GLY A N 1
ATOM 751 C CA . GLY A 1 109 ? -12.930 7.618 2.959 1.00 64.38 109 GLY A CA 1
ATOM 752 C C . GLY A 1 109 ? -11.761 8.181 2.143 1.00 64.38 109 GLY A C 1
ATOM 753 O O . GLY A 1 109 ? -10.678 7.592 2.136 1.00 64.38 109 GLY A O 1
ATOM 754 N N . PRO A 1 110 ? -11.943 9.300 1.418 1.00 52.25 110 PRO A N 1
ATOM 755 C CA . PRO A 1 110 ? -10.858 9.937 0.677 1.00 52.25 110 PRO A CA 1
ATOM 756 C C . PRO A 1 110 ? -9.753 10.380 1.645 1.00 52.25 110 PRO A C 1
ATOM 758 O O . PRO A 1 110 ? -9.796 11.457 2.235 1.00 52.25 110 PRO A O 1
ATOM 761 N N . ARG A 1 111 ? -8.759 9.511 1.832 1.00 49.50 111 ARG A N 1
ATOM 762 C CA . ARG A 1 111 ? -7.552 9.790 2.601 1.00 49.50 111 ARG A CA 1
ATOM 763 C C . ARG A 1 111 ? -6.717 10.779 1.813 1.00 49.50 111 ARG A C 1
ATOM 765 O O . ARG A 1 111 ? -6.234 10.456 0.733 1.00 49.50 111 ARG A O 1
ATOM 772 N N . MET A 1 112 ? -6.580 11.993 2.330 1.00 49.69 112 MET A N 1
ATOM 773 C CA . MET A 1 112 ? -5.760 13.031 1.703 1.00 49.69 112 MET A CA 1
ATOM 774 C C . MET A 1 112 ? -4.338 13.071 2.284 1.00 49.69 112 MET A C 1
ATOM 776 O O . MET A 1 112 ? -3.478 13.722 1.701 1.00 49.69 112 MET A O 1
ATOM 780 N N . ASP A 1 113 ? -4.069 12.309 3.354 1.00 51.53 113 ASP A N 1
ATOM 781 C CA . ASP A 1 113 ? -2.727 11.990 3.868 1.00 51.53 113 ASP A CA 1
ATOM 782 C C . ASP A 1 113 ? -2.009 10.914 3.028 1.00 51.53 113 ASP A C 1
ATOM 784 O O . ASP A 1 113 ? -0.862 10.575 3.305 1.00 51.53 113 ASP A O 1
ATOM 788 N N . ILE A 1 114 ? -2.634 10.415 1.949 1.00 55.56 114 ILE A N 1
ATOM 789 C CA . ILE A 1 114 ? -1.959 9.542 0.971 1.00 55.56 114 ILE A CA 1
ATOM 790 C C . ILE A 1 114 ? -0.928 10.284 0.120 1.00 55.56 114 ILE A C 1
ATOM 792 O O . ILE A 1 114 ? -0.242 9.642 -0.674 1.00 55.56 114 ILE A O 1
ATOM 796 N N . TRP A 1 115 ? -0.866 11.615 0.227 1.00 55.19 115 TRP A N 1
ATOM 797 C CA . TRP A 1 115 ? 0.007 12.477 -0.560 1.00 55.19 115 TRP A CA 1
ATOM 798 C C . TRP A 1 115 ? 1.295 12.803 0.205 1.00 55.19 115 TRP A C 1
ATOM 800 O O . TRP A 1 115 ? 1.209 13.343 1.307 1.00 55.19 115 TRP A O 1
ATOM 810 N N . PRO A 1 116 ? 2.482 12.541 -0.378 1.00 61.19 116 PRO A N 1
ATOM 811 C CA . PRO A 1 116 ? 2.724 12.015 -1.729 1.00 61.19 116 PRO A CA 1
ATOM 812 C C . PRO A 1 116 ? 2.359 10.526 -1.879 1.00 61.19 116 PRO A C 1
ATOM 814 O O . PRO A 1 116 ? 2.580 9.739 -0.960 1.00 61.19 116 PRO A O 1
ATOM 817 N N . LEU A 1 117 ? 1.835 10.130 -3.053 1.00 65.69 117 LEU A N 1
ATOM 818 C CA . LEU A 1 117 ? 1.576 8.716 -3.357 1.00 65.69 117 LEU A CA 1
ATOM 819 C C . LEU A 1 117 ? 2.893 7.940 -3.329 1.00 65.69 117 LEU A C 1
ATOM 821 O O . LEU A 1 117 ? 3.743 8.095 -4.203 1.00 65.69 117 LEU A O 1
ATOM 825 N N . THR A 1 118 ? 3.032 7.086 -2.327 1.00 67.38 118 THR A N 1
ATOM 826 C CA . THR A 1 118 ? 4.132 6.141 -2.154 1.00 67.38 118 THR A CA 1
ATOM 827 C C . THR A 1 118 ? 3.534 4.752 -1.982 1.00 67.38 118 THR A C 1
ATOM 829 O O . THR A 1 118 ? 2.361 4.621 -1.633 1.00 67.38 118 THR A O 1
ATOM 832 N N . ALA A 1 119 ? 4.324 3.697 -2.185 1.00 65.19 119 ALA A N 1
ATOM 833 C CA . ALA A 1 119 ? 3.857 2.341 -1.897 1.00 65.19 119 ALA A CA 1
ATOM 834 C C . ALA A 1 119 ? 3.331 2.232 -0.453 1.00 65.19 119 ALA A C 1
ATOM 836 O O . ALA A 1 119 ? 2.236 1.728 -0.243 1.00 65.19 119 ALA A O 1
ATOM 837 N N . ALA A 1 120 ? 4.043 2.820 0.516 1.00 70.69 120 ALA A N 1
ATOM 838 C CA . ALA A 1 120 ? 3.632 2.842 1.917 1.00 70.69 120 ALA A CA 1
ATOM 839 C C . ALA A 1 120 ? 2.292 3.565 2.142 1.00 70.69 120 ALA A C 1
ATOM 841 O O . ALA A 1 120 ? 1.435 3.047 2.856 1.00 70.69 120 ALA A O 1
ATOM 842 N N . SER A 1 121 ? 2.072 4.731 1.519 1.00 71.00 121 SER A N 1
ATOM 843 C CA . SER A 1 121 ? 0.820 5.479 1.696 1.00 71.00 121 SER A CA 1
ATOM 844 C C . SER A 1 121 ? -0.375 4.804 1.015 1.00 71.00 121 SER A C 1
ATOM 846 O O . SER A 1 121 ? -1.485 4.841 1.549 1.00 71.00 121 SER A O 1
ATOM 848 N N . VAL A 1 122 ? -0.153 4.114 -0.109 1.00 72.56 122 VAL A N 1
ATOM 849 C CA . VAL A 1 122 ? -1.186 3.313 -0.782 1.00 72.56 122 VAL A CA 1
ATOM 850 C C . VAL A 1 122 ? -1.480 2.024 -0.006 1.00 72.56 122 VAL A C 1
ATOM 852 O O . VAL A 1 122 ? -2.653 1.714 0.182 1.00 72.56 122 VAL A O 1
ATOM 855 N N . THR A 1 123 ? -0.469 1.321 0.524 1.00 76.56 123 THR A N 1
ATOM 856 C CA . THR A 1 123 ? -0.668 0.164 1.419 1.00 76.56 123 THR A CA 1
ATOM 857 C C . THR A 1 123 ? -1.451 0.576 2.658 1.00 76.56 123 THR A C 1
ATOM 859 O O . THR A 1 123 ? -2.445 -0.055 2.989 1.00 76.56 123 THR A O 1
ATOM 862 N N . ALA A 1 124 ? -1.069 1.672 3.318 1.00 79.62 124 ALA A N 1
ATOM 863 C CA . ALA A 1 124 ? -1.783 2.187 4.483 1.00 79.62 124 ALA A CA 1
ATOM 864 C C . ALA A 1 124 ? -3.241 2.557 4.157 1.00 79.62 124 ALA A C 1
ATOM 866 O O . ALA A 1 124 ? -4.135 2.374 4.986 1.00 79.62 124 ALA A O 1
ATOM 867 N N . ALA A 1 125 ? -3.502 3.089 2.960 1.00 77.69 125 ALA A N 1
ATOM 868 C CA . ALA A 1 125 ? -4.854 3.390 2.505 1.00 77.69 125 ALA A CA 1
ATOM 869 C C . ALA A 1 125 ? -5.671 2.121 2.240 1.00 77.69 125 ALA A C 1
ATOM 871 O O . ALA A 1 125 ? -6.794 2.035 2.729 1.00 77.69 125 ALA A O 1
ATOM 872 N N . PHE A 1 126 ? -5.104 1.134 1.540 1.00 80.50 126 PHE A N 1
ATOM 873 C CA . PHE A 1 126 ? -5.725 -0.175 1.327 1.00 80.50 126 PHE A CA 1
ATOM 874 C C . PHE A 1 126 ? -6.003 -0.883 2.654 1.00 80.50 126 PHE A C 1
ATOM 876 O O . PHE A 1 126 ? -7.112 -1.363 2.877 1.00 80.50 126 PHE A O 1
ATOM 883 N N . ASN A 1 127 ? -5.035 -0.878 3.571 1.00 86.25 127 ASN A N 1
ATOM 884 C CA . ASN A 1 127 ? -5.164 -1.507 4.876 1.00 86.25 127 ASN A CA 1
ATOM 885 C C . ASN A 1 127 ? -6.350 -0.941 5.645 1.00 86.25 127 ASN A C 1
ATOM 887 O O . ASN A 1 127 ? -7.175 -1.692 6.150 1.00 86.25 127 ASN A O 1
ATOM 891 N N . VAL A 1 128 ? -6.510 0.380 5.667 1.00 86.50 128 VAL A N 1
ATOM 892 C CA . VAL A 1 128 ? -7.662 0.959 6.357 1.00 86.50 128 VAL A CA 1
ATOM 893 C C . VAL A 1 128 ? -8.957 0.777 5.579 1.00 86.50 128 VAL A C 1
ATOM 895 O O . VAL A 1 128 ? -9.963 0.412 6.178 1.00 86.50 128 VAL A O 1
ATOM 898 N N . GLN A 1 129 ? -8.952 1.003 4.267 1.00 83.12 129 GLN A N 1
ATOM 899 C CA . GLN A 1 129 ? -10.171 0.972 3.461 1.00 83.12 129 GLN A CA 1
ATOM 900 C C . GLN A 1 129 ? -10.714 -0.451 3.264 1.00 83.12 129 GLN A C 1
ATOM 902 O O . GLN A 1 129 ? -11.923 -0.607 3.154 1.00 83.12 129 GLN A O 1
ATOM 907 N N . ILE A 1 130 ? -9.858 -1.477 3.245 1.00 86.75 130 ILE A N 1
ATOM 908 C CA . ILE A 1 130 ? -10.220 -2.860 2.901 1.00 86.75 130 ILE A CA 1
ATOM 909 C C . ILE A 1 130 ? -9.783 -3.846 3.971 1.00 86.75 130 ILE A C 1
ATOM 911 O O . ILE A 1 130 ? -10.639 -4.454 4.609 1.00 86.75 130 ILE A O 1
ATOM 915 N N . LEU A 1 131 ? -8.475 -4.003 4.199 1.00 90.50 131 LEU A N 1
ATOM 916 C CA . LEU A 1 131 ? -7.984 -5.109 5.027 1.00 90.50 131 LEU A CA 1
ATOM 917 C C . LEU A 1 131 ? -8.516 -5.035 6.464 1.00 90.50 131 LEU A C 1
ATOM 919 O O . LEU A 1 131 ? -8.883 -6.060 7.018 1.00 90.50 131 LEU A O 1
ATOM 923 N N . SER A 1 132 ? -8.648 -3.840 7.045 1.00 94.12 132 SER A N 1
ATOM 924 C CA . SER A 1 132 ? -9.194 -3.656 8.396 1.00 94.12 132 SER A CA 1
ATOM 925 C C . SER A 1 132 ? -10.679 -3.996 8.496 1.00 94.12 132 SER A C 1
ATOM 927 O O . SER A 1 132 ? -11.129 -4.434 9.556 1.00 94.12 132 SER A O 1
ATOM 929 N N . HIS A 1 133 ? -11.428 -3.827 7.399 1.00 95.00 133 HIS A N 1
ATOM 930 C CA . HIS A 1 133 ? -12.841 -4.193 7.348 1.00 95.00 133 HIS A CA 1
ATOM 931 C C . HIS A 1 133 ? -13.026 -5.708 7.396 1.00 95.00 133 HIS A C 1
ATOM 933 O O . HIS A 1 133 ? -13.983 -6.186 7.991 1.00 95.00 133 HIS A O 1
ATOM 939 N N . PHE A 1 134 ? -12.065 -6.447 6.844 1.00 96.31 134 PHE A N 1
ATOM 940 C CA . PHE A 1 134 ? -12.024 -7.901 6.871 1.00 96.31 134 PHE A CA 1
ATOM 941 C C . PHE A 1 134 ? -11.391 -8.460 8.156 1.00 96.31 134 PHE A C 1
ATOM 943 O O . PHE A 1 134 ? -11.999 -9.256 8.868 1.00 96.31 134 PHE A O 1
ATOM 950 N N . LEU A 1 135 ? -10.165 -8.040 8.471 1.00 97.44 135 LEU A N 1
ATOM 951 C CA . LEU A 1 135 ? -9.328 -8.706 9.465 1.00 97.44 135 LEU A CA 1
ATOM 952 C C . LEU A 1 135 ? -9.847 -8.517 10.890 1.00 97.44 135 LEU A C 1
ATOM 954 O O . LEU A 1 135 ? -9.807 -9.460 11.671 1.00 97.44 135 LEU A O 1
ATOM 958 N N . VAL A 1 136 ? -10.345 -7.327 11.246 1.00 97.94 136 VAL A N 1
ATOM 959 C CA . VAL A 1 136 ? -10.814 -7.093 12.619 1.00 97.94 136 VAL A CA 1
ATOM 960 C C . VAL A 1 136 ? -12.023 -7.985 12.937 1.00 97.94 136 VAL A C 1
ATOM 962 O O . VAL A 1 136 ? -11.916 -8.751 13.890 1.00 97.94 136 VAL A O 1
ATOM 965 N N . PRO A 1 137 ? -13.124 -8.003 12.152 1.00 97.50 137 PRO A N 1
ATOM 966 C CA . PRO A 1 137 ? -14.221 -8.946 12.386 1.00 97.50 137 PRO A CA 1
ATOM 967 C C . PRO A 1 137 ? -13.779 -10.408 12.359 1.00 97.50 137 PRO A C 1
ATOM 969 O O . PRO A 1 137 ? -14.208 -11.170 13.221 1.00 97.50 137 PRO A O 1
ATOM 972 N N . TYR A 1 138 ? -12.893 -10.788 11.430 1.00 97.88 138 TYR A N 1
ATOM 973 C CA . TYR A 1 138 ? -12.338 -12.141 11.375 1.00 97.88 138 TYR A CA 1
ATOM 974 C C . TYR A 1 138 ? -11.688 -12.529 12.710 1.00 97.88 138 TYR A C 1
ATOM 976 O O . TYR A 1 138 ? -12.100 -13.507 13.323 1.00 97.88 138 TYR A O 1
ATOM 984 N N . LEU A 1 139 ? -10.769 -11.710 13.233 1.00 97.50 139 LEU A N 1
ATOM 985 C CA . LEU A 1 139 ? -10.091 -11.968 14.509 1.00 97.50 139 LEU A CA 1
ATOM 986 C C . LEU A 1 139 ? -11.043 -11.976 15.714 1.00 97.50 139 LEU A C 1
ATOM 988 O O . LEU A 1 139 ? -10.793 -12.694 16.684 1.00 97.50 139 LEU A O 1
ATOM 992 N N . LEU A 1 140 ? -12.121 -11.184 15.679 1.00 97.31 140 LEU A N 1
ATOM 993 C CA . LEU A 1 140 ? -13.164 -11.204 16.711 1.00 97.31 140 LEU A CA 1
ATOM 994 C C . LEU A 1 140 ? -14.009 -12.489 16.663 1.00 97.31 140 LEU A C 1
ATOM 996 O O . LEU A 1 140 ? -14.530 -12.892 17.703 1.00 97.31 140 LEU A O 1
ATOM 1000 N N . LEU A 1 141 ? -14.148 -13.116 15.490 1.00 96.19 141 LEU A N 1
ATOM 1001 C CA . LEU A 1 141 ? -14.939 -14.332 15.261 1.00 96.19 141 LEU A CA 1
ATOM 1002 C C . LEU A 1 141 ? -14.137 -15.626 15.436 1.00 96.19 141 LEU A C 1
ATOM 1004 O O . LEU A 1 141 ? -14.697 -16.617 15.890 1.00 96.19 141 LEU A O 1
ATOM 1008 N N . THR A 1 142 ? -12.853 -15.642 15.069 1.00 94.38 142 THR A N 1
ATOM 1009 C CA . THR A 1 142 ? -12.035 -16.872 15.000 1.00 94.38 142 THR A CA 1
ATOM 1010 C C . THR A 1 142 ? -11.123 -17.103 16.200 1.00 94.38 142 THR A C 1
ATOM 1012 O O . THR A 1 142 ? -10.324 -18.037 16.214 1.00 94.38 142 THR A O 1
ATOM 1015 N N . ARG A 1 143 ? -11.202 -16.240 17.205 1.00 91.31 143 ARG A N 1
ATOM 1016 C CA . ARG A 1 143 ? -10.573 -16.452 18.513 1.00 91.31 143 ARG A CA 1
ATOM 1017 C C . ARG A 1 143 ? -11.261 -17.588 19.275 1.00 91.31 143 ARG A C 1
ATOM 1019 O O . ARG A 1 143 ? -12.409 -17.914 18.995 1.00 91.31 143 ARG A O 1
ATOM 1026 N N . ALA A 1 144 ? -10.556 -18.152 20.259 1.00 85.88 144 ALA A N 1
ATOM 1027 C CA . ALA A 1 144 ? -11.051 -19.271 21.068 1.00 85.88 144 ALA A CA 1
ATOM 1028 C C . ALA A 1 144 ? -12.421 -18.984 21.707 1.00 85.88 144 ALA A C 1
ATOM 1030 O O . ALA A 1 144 ? -13.292 -19.847 21.711 1.00 85.88 144 ALA A O 1
ATOM 1031 N N . GLU A 1 145 ? -12.615 -17.752 22.181 1.00 86.44 145 GLU A N 1
ATOM 1032 C CA . GLU A 1 145 ? -13.900 -17.239 22.651 1.00 86.44 145 GLU A CA 1
ATOM 1033 C C . GLU A 1 145 ? -14.357 -16.107 21.719 1.00 86.44 145 GLU A C 1
ATOM 1035 O O . GLU A 1 145 ? -13.850 -14.983 21.831 1.00 86.44 145 GLU A O 1
ATOM 1040 N N . PRO A 1 146 ? -15.261 -16.385 20.757 1.00 90.88 146 PRO A N 1
ATOM 1041 C CA . PRO A 1 146 ? -15.761 -15.379 19.829 1.00 90.88 146 PRO A CA 1
ATOM 1042 C C . PRO A 1 146 ? -16.353 -14.182 20.570 1.00 90.88 146 PRO A C 1
ATOM 1044 O O . PRO A 1 146 ? -17.219 -14.324 21.429 1.00 90.88 146 PRO A O 1
ATOM 1047 N N . VAL A 1 147 ? -15.892 -12.984 20.213 1.00 95.69 147 VAL A N 1
ATOM 1048 C CA . VAL A 1 147 ? -16.344 -11.737 20.846 1.00 95.69 147 VAL A CA 1
ATOM 1049 C C . VAL A 1 147 ? -17.571 -11.169 20.152 1.00 95.69 147 VAL A C 1
ATOM 1051 O O . VAL A 1 147 ? -18.396 -10.538 20.803 1.00 95.69 147 VAL A O 1
ATOM 1054 N N . LEU A 1 148 ? -17.734 -11.404 18.850 1.00 95.38 148 LEU A N 1
ATOM 1055 C CA . LEU A 1 148 ? -18.993 -11.110 18.166 1.00 95.38 148 LEU A CA 1
ATOM 1056 C C . LEU A 1 148 ? -20.003 -12.214 18.504 1.00 95.38 148 LEU A C 1
ATOM 1058 O O . LEU A 1 148 ? -19.819 -13.367 18.116 1.00 95.38 148 LEU A O 1
ATOM 1062 N N . ARG A 1 149 ? -21.055 -11.861 19.251 1.00 86.56 149 ARG A N 1
ATOM 1063 C CA . ARG A 1 149 ? -22.060 -12.821 19.734 1.00 86.56 149 ARG A CA 1
ATOM 1064 C C . ARG A 1 149 ? -22.966 -13.343 18.621 1.00 86.56 149 ARG A C 1
ATOM 1066 O O . ARG A 1 149 ? -23.133 -12.706 17.585 1.00 86.56 149 ARG A O 1
ATOM 1073 N N . ALA A 1 150 ? -23.675 -14.437 18.889 1.00 88.81 150 ALA A N 1
ATOM 1074 C CA . ALA A 1 150 ? -24.806 -14.827 18.054 1.00 88.81 150 ALA A CA 1
ATOM 1075 C C . ALA A 1 150 ? -25.847 -13.686 17.982 1.00 88.81 150 ALA A C 1
ATOM 1077 O O . ALA A 1 150 ? -26.242 -13.101 18.994 1.00 88.81 150 ALA A O 1
ATOM 1078 N N . GLY A 1 151 ? -26.267 -13.346 16.767 1.00 89.31 151 GLY A N 1
ATOM 1079 C CA . GLY A 1 151 ? -27.124 -12.205 16.460 1.00 89.31 151 GLY A CA 1
ATOM 1080 C C . GLY A 1 151 ? -26.397 -10.859 16.370 1.00 89.31 151 GLY A C 1
ATOM 1081 O O . GLY A 1 151 ? -27.067 -9.847 16.140 1.00 89.31 151 GLY A O 1
ATOM 1082 N N . ALA A 1 152 ? -25.068 -10.817 16.538 1.00 94.31 152 ALA A N 1
ATOM 1083 C CA . ALA A 1 152 ? -24.296 -9.600 16.318 1.00 94.31 152 ALA A CA 1
ATOM 1084 C C . ALA A 1 152 ? -24.402 -9.134 14.861 1.00 94.31 152 ALA A C 1
ATOM 1086 O O . ALA A 1 152 ? -24.600 -9.934 13.941 1.00 94.31 152 ALA A O 1
ATOM 1087 N N . GLN A 1 153 ? -24.252 -7.827 14.657 1.00 94.50 153 GLN A N 1
ATOM 1088 C CA . GLN A 1 153 ? -24.208 -7.205 13.343 1.00 94.50 153 GLN A CA 1
ATOM 1089 C C . GLN A 1 153 ? -22.916 -6.426 13.136 1.00 94.50 153 GLN A C 1
ATOM 1091 O O . GLN A 1 153 ? -22.550 -5.577 13.947 1.00 94.50 153 GLN A O 1
ATOM 1096 N N . VAL A 1 154 ? -22.249 -6.693 12.018 1.00 96.19 154 VAL A N 1
ATOM 1097 C CA . VAL A 1 154 ? -21.067 -5.955 11.567 1.00 96.19 154 VAL A CA 1
ATOM 1098 C C . VAL A 1 154 ? -21.449 -5.152 10.336 1.00 96.19 154 VAL A C 1
ATOM 1100 O O . VAL A 1 154 ? -21.946 -5.721 9.368 1.00 96.19 154 VAL A O 1
ATOM 1103 N N . SER A 1 155 ? -21.205 -3.846 10.342 1.00 94.25 155 SER A N 1
ATOM 1104 C CA . SER A 1 155 ? -21.544 -2.978 9.217 1.00 94.25 155 SER A CA 1
ATOM 1105 C C . SER A 1 155 ? -20.343 -2.245 8.676 1.00 94.25 155 SER A C 1
ATOM 1107 O O . SER A 1 155 ? -19.792 -1.359 9.331 1.00 94.25 155 SER A O 1
ATOM 1109 N N . THR A 1 156 ? -20.016 -2.542 7.424 1.00 94.44 156 THR A N 1
ATOM 1110 C CA . THR A 1 156 ? -19.058 -1.768 6.643 1.00 94.44 156 THR A CA 1
ATOM 1111 C C . THR A 1 156 ? -19.771 -0.598 5.970 1.00 94.44 156 THR A C 1
ATOM 1113 O O . THR A 1 156 ? -20.646 -0.789 5.123 1.00 94.44 156 THR A O 1
ATOM 1116 N N . ILE A 1 157 ? -19.406 0.630 6.348 1.00 89.25 157 ILE A N 1
ATOM 1117 C CA . ILE A 1 157 ? -19.995 1.853 5.789 1.00 89.25 157 ILE A CA 1
ATOM 1118 C C . ILE A 1 157 ? -19.211 2.282 4.548 1.00 89.25 157 ILE A C 1
ATOM 1120 O O . ILE A 1 157 ? -18.262 3.066 4.612 1.00 89.25 157 ILE A O 1
ATOM 1124 N N . MET A 1 158 ? -19.617 1.753 3.397 1.00 85.12 158 MET A N 1
ATOM 1125 C CA . MET A 1 158 ? -19.055 2.048 2.082 1.00 85.12 158 MET A CA 1
ATOM 1126 C C . MET A 1 158 ? -20.089 1.705 0.991 1.00 85.12 158 MET A C 1
ATOM 1128 O O . MET A 1 158 ? -21.092 1.054 1.252 1.00 85.12 158 MET A O 1
ATOM 1132 N N . ARG A 1 159 ? -19.919 2.208 -0.237 1.00 84.00 159 ARG A N 1
ATOM 1133 C CA . ARG A 1 159 ? -20.879 1.971 -1.327 1.00 84.00 159 ARG A CA 1
ATOM 1134 C C . ARG A 1 159 ? -20.834 0.505 -1.818 1.00 84.00 159 ARG A C 1
ATOM 1136 O O . ARG A 1 159 ? -19.800 0.144 -2.381 1.00 84.00 159 ARG A O 1
ATOM 1143 N N . PRO A 1 160 ? -21.931 -0.276 -1.731 1.00 87.19 160 PRO A N 1
ATOM 1144 C CA . PRO A 1 160 ? -22.036 -1.599 -2.334 1.00 87.19 160 PRO A CA 1
ATOM 1145 C C . PRO A 1 160 ? -22.503 -1.523 -3.794 1.00 87.19 160 PRO A C 1
ATOM 1147 O O . PRO A 1 160 ? -22.983 -0.486 -4.272 1.00 87.19 160 PRO A O 1
ATOM 1150 N N . GLY A 1 161 ? -22.421 -2.653 -4.493 1.00 84.44 161 GLY A N 1
ATOM 1151 C CA . GLY A 1 161 ? -23.147 -2.888 -5.739 1.00 84.44 161 GLY A CA 1
ATOM 1152 C C . GLY A 1 161 ? -22.482 -2.358 -7.003 1.00 84.44 161 GLY A C 1
ATOM 1153 O O . GLY A 1 161 ? -23.162 -2.039 -7.983 1.00 84.44 161 GLY A O 1
ATOM 1154 N N . ASP A 1 162 ? -21.154 -2.260 -7.006 1.00 79.12 162 ASP A N 1
ATOM 1155 C CA . ASP A 1 162 ? -20.410 -1.967 -8.229 1.00 79.12 162 ASP A CA 1
ATOM 1156 C C . ASP A 1 162 ? -20.391 -3.176 -9.173 1.00 79.12 162 ASP A C 1
ATOM 1158 O O . ASP A 1 162 ? -19.950 -4.259 -8.806 1.00 79.12 162 ASP A O 1
ATOM 1162 N N . LYS A 1 163 ? -20.832 -2.973 -10.421 1.00 78.62 163 LYS A N 1
ATOM 1163 C CA . LYS A 1 163 ? -20.958 -4.035 -11.434 1.00 78.62 163 LYS A CA 1
ATOM 1164 C C . LYS A 1 163 ? -19.874 -3.973 -12.504 1.00 78.62 163 LYS A C 1
ATOM 1166 O O . LYS A 1 163 ? -19.393 -2.892 -12.856 1.00 78.62 163 LYS A O 1
ATOM 1171 N N . GLY A 1 164 ? -19.527 -5.135 -13.061 1.00 64.62 164 GLY A N 1
ATOM 1172 C CA . GLY A 1 164 ? -18.652 -5.256 -14.233 1.00 64.62 164 GLY A CA 1
ATOM 1173 C C . GLY A 1 164 ? -17.189 -4.900 -13.958 1.00 64.62 164 GLY A C 1
ATOM 1174 O O . GLY A 1 164 ? -16.443 -4.555 -14.876 1.00 64.62 164 GLY A O 1
ATOM 1175 N N . LYS A 1 165 ? -16.768 -4.939 -12.688 1.00 69.69 165 LYS A N 1
ATOM 1176 C CA . LYS A 1 165 ? -15.375 -4.709 -12.292 1.00 69.69 165 LYS A CA 1
ATOM 1177 C C . LYS A 1 165 ? -14.564 -5.990 -12.456 1.00 69.69 165 LYS A C 1
ATOM 1179 O O . LYS A 1 165 ? -15.025 -7.071 -12.094 1.00 69.69 165 LYS A O 1
ATOM 1184 N N . GLN A 1 166 ? -13.356 -5.874 -12.993 1.00 62.53 166 GLN A N 1
ATOM 1185 C CA . GLN A 1 166 ? -12.413 -6.987 -13.006 1.00 62.53 166 GLN A CA 1
ATOM 1186 C C . GLN A 1 166 ? -11.673 -7.018 -11.669 1.00 62.53 166 GLN A C 1
ATOM 1188 O O . GLN A 1 166 ? -11.107 -6.005 -11.261 1.00 62.53 166 GLN A O 1
ATOM 1193 N N . LEU A 1 167 ? -11.706 -8.174 -11.011 1.00 63.78 167 LEU A N 1
ATOM 1194 C CA . LEU A 1 167 ? -10.822 -8.521 -9.908 1.00 63.78 167 LEU A CA 1
ATOM 1195 C C . LEU A 1 167 ? -9.905 -9.620 -10.424 1.00 63.78 167 LEU A C 1
ATOM 1197 O O . LEU A 1 167 ? -10.380 -10.570 -11.042 1.00 63.78 167 LEU A O 1
ATOM 1201 N N . ASP A 1 168 ? -8.610 -9.453 -10.206 1.00 58.31 168 ASP A N 1
ATOM 1202 C CA . ASP A 1 168 ? -7.615 -10.481 -10.475 1.00 58.31 168 ASP A CA 1
ATOM 1203 C C . ASP A 1 168 ? -7.216 -11.084 -9.121 1.00 58.31 168 ASP A C 1
ATOM 1205 O O . ASP A 1 168 ? -6.538 -10.406 -8.347 1.00 58.31 168 ASP A O 1
ATOM 1209 N N . PRO A 1 169 ? -7.650 -12.315 -8.793 1.00 50.28 169 PRO A N 1
ATOM 1210 C CA . PRO A 1 169 ? -7.277 -12.978 -7.544 1.00 50.28 169 PRO A CA 1
ATOM 1211 C C . PRO A 1 169 ? -5.767 -13.227 -7.412 1.00 50.28 169 PRO A C 1
ATOM 1213 O O . PRO A 1 169 ? -5.282 -13.445 -6.305 1.00 50.28 169 PRO A O 1
ATOM 1216 N N . ALA A 1 170 ? -5.019 -13.188 -8.523 1.00 50.16 170 ALA A N 1
ATOM 1217 C CA . ALA A 1 170 ? -3.563 -13.287 -8.533 1.00 50.16 170 ALA A CA 1
ATOM 1218 C C . ALA A 1 170 ? -2.864 -11.922 -8.364 1.00 50.16 170 ALA A C 1
ATOM 1220 O O . ALA A 1 170 ? -1.633 -11.868 -8.271 1.00 50.16 170 ALA A O 1
ATOM 1221 N N . ASP A 1 171 ? -3.612 -10.811 -8.316 1.00 57.38 171 ASP A N 1
ATOM 1222 C CA . ASP A 1 171 ? -3.060 -9.506 -7.960 1.00 57.38 171 ASP A CA 1
ATOM 1223 C C . ASP A 1 171 ? -2.805 -9.454 -6.445 1.00 57.38 171 ASP A C 1
ATOM 1225 O O . ASP A 1 171 ? -3.725 -9.701 -5.661 1.00 57.38 171 ASP A O 1
ATOM 1229 N N . PRO A 1 172 ? -1.580 -9.105 -6.008 1.00 47.31 172 PRO A N 1
ATOM 1230 C CA . PRO A 1 172 ? -1.205 -9.194 -4.611 1.00 47.31 172 PRO A CA 1
ATOM 1231 C C . PRO A 1 172 ? -2.109 -8.396 -3.666 1.00 47.31 172 PRO A C 1
ATOM 1233 O O . PRO A 1 172 ? -2.298 -8.848 -2.545 1.00 47.31 172 PRO A O 1
ATOM 1236 N N . ASP A 1 173 ? -2.722 -7.299 -4.110 1.00 52.12 173 ASP A N 1
ATOM 1237 C CA . ASP A 1 173 ? -3.589 -6.458 -3.271 1.00 52.12 173 ASP A CA 1
ATOM 1238 C C . ASP A 1 173 ? -4.957 -6.207 -3.935 1.00 52.12 173 ASP A C 1
ATOM 1240 O O . ASP A 1 173 ? -5.612 -5.201 -3.663 1.00 52.12 173 ASP A O 1
ATOM 1244 N N . PHE A 1 174 ? -5.353 -7.076 -4.878 1.00 54.12 174 PHE A N 1
ATOM 1245 C CA . PHE A 1 174 ? -6.510 -6.921 -5.780 1.00 54.12 174 PHE A CA 1
ATOM 1246 C C . PHE A 1 174 ? -6.462 -5.690 -6.707 1.00 54.12 174 PHE A C 1
ATOM 1248 O O . PHE A 1 174 ? -7.445 -5.387 -7.389 1.00 54.12 174 PHE A O 1
ATOM 1255 N N . ILE A 1 175 ? -5.339 -4.955 -6.711 1.00 53.56 175 ILE A N 1
ATOM 1256 C CA . ILE A 1 175 ? -5.219 -3.576 -7.219 1.00 53.56 175 ILE A CA 1
ATOM 1257 C C . ILE A 1 175 ? -3.809 -3.213 -7.731 1.00 53.56 175 ILE A C 1
ATOM 1259 O O . ILE A 1 175 ? -3.643 -2.297 -8.546 1.00 53.56 175 ILE A O 1
ATOM 1263 N N . GLY A 1 176 ? -2.760 -3.891 -7.272 1.00 52.00 176 GLY A N 1
ATOM 1264 C CA . GLY A 1 176 ? -1.382 -3.485 -7.502 1.00 52.00 176 GLY A CA 1
ATOM 1265 C C . GLY A 1 176 ? -1.110 -2.130 -6.855 1.00 52.00 176 GLY A C 1
ATOM 1266 O O . GLY A 1 176 ? -0.978 -1.118 -7.546 1.00 52.00 176 GLY A O 1
ATOM 1267 N N . VAL A 1 177 ? -0.984 -2.116 -5.528 1.00 46.44 177 VAL A N 1
ATOM 1268 C CA . VAL A 1 177 ? -0.639 -0.938 -4.709 1.00 46.44 177 VAL A CA 1
ATOM 1269 C C . VAL A 1 177 ? 0.575 -0.180 -5.272 1.00 46.44 177 VAL A C 1
ATOM 1271 O O . VAL A 1 177 ? 0.568 1.050 -5.345 1.00 46.44 177 VAL A O 1
ATOM 1274 N N . GLN A 1 178 ? 1.578 -0.902 -5.787 1.00 46.91 178 GLN A N 1
ATOM 1275 C CA . GLN A 1 178 ? 2.740 -0.315 -6.472 1.00 46.91 178 GLN A CA 1
ATOM 1276 C C . GLN A 1 178 ? 2.383 0.291 -7.843 1.00 46.91 178 GLN A C 1
ATOM 1278 O O . GLN A 1 178 ? 2.807 1.399 -8.171 1.00 46.91 178 GLN A O 1
ATOM 1283 N N . ARG A 1 179 ? 1.519 -0.380 -8.617 1.00 53.28 179 ARG A N 1
ATOM 1284 C CA . ARG A 1 179 ? 1.102 0.045 -9.965 1.00 53.28 179 ARG A CA 1
ATOM 1285 C C . ARG A 1 179 ? 0.238 1.309 -9.952 1.00 53.28 179 ARG A C 1
ATOM 1287 O O . ARG A 1 179 ? 0.171 1.989 -10.974 1.00 53.28 179 ARG A O 1
ATOM 1294 N N . LEU A 1 180 ? -0.456 1.622 -8.855 1.00 51.31 180 LEU A N 1
ATOM 1295 C CA . LEU A 1 180 ? -1.267 2.843 -8.741 1.00 51.31 180 LEU A CA 1
ATOM 1296 C C . LEU A 1 180 ? -0.460 4.075 -8.338 1.00 51.31 180 LEU A C 1
ATOM 1298 O O . LEU A 1 180 ? -0.713 5.148 -8.891 1.00 51.31 180 LEU A O 1
ATOM 1302 N N . ALA A 1 181 ? 0.517 3.928 -7.436 1.00 50.09 181 ALA A N 1
ATOM 1303 C CA . ALA A 1 181 ? 1.423 5.020 -7.077 1.00 50.09 181 ALA A CA 1
ATOM 1304 C C . ALA A 1 181 ? 2.174 5.546 -8.318 1.00 50.09 181 ALA A C 1
ATOM 1306 O O . ALA A 1 181 ? 2.290 6.754 -8.513 1.00 50.09 181 ALA A O 1
ATOM 1307 N N . GLU A 1 182 ? 2.566 4.642 -9.221 1.00 50.91 182 GLU A N 1
ATOM 1308 C CA . GLU A 1 182 ? 3.245 4.953 -10.488 1.00 50.91 182 GLU A CA 1
ATOM 1309 C C . GLU A 1 182 ? 2.342 5.609 -11.550 1.00 50.91 182 GLU A C 1
ATOM 1311 O O . GLU A 1 182 ? 2.824 6.349 -12.408 1.00 50.91 182 GLU A O 1
ATOM 1316 N N . LYS A 1 183 ? 1.025 5.358 -11.517 1.00 50.94 183 LYS A N 1
ATOM 1317 C CA . LYS A 1 183 ? 0.055 5.883 -12.503 1.00 50.94 183 LYS A CA 1
ATOM 1318 C C . LYS A 1 183 ? -0.558 7.235 -12.105 1.00 50.94 183 LYS A C 1
ATOM 1320 O O . LYS A 1 183 ? -1.310 7.821 -12.890 1.00 50.94 183 LYS A O 1
ATOM 1325 N N . GLY A 1 184 ? -0.235 7.738 -10.912 1.00 51.47 184 GLY A N 1
ATOM 1326 C CA . GLY A 1 184 ? -0.620 9.061 -10.419 1.00 51.47 184 GLY A CA 1
ATOM 1327 C C . GLY A 1 184 ? -2.058 9.181 -9.893 1.00 51.47 184 GLY A C 1
ATOM 1328 O O . GLY A 1 184 ? -2.872 8.258 -9.962 1.00 51.47 184 GLY A O 1
ATOM 1329 N N . THR A 1 185 ? -2.391 10.373 -9.383 1.00 52.69 185 THR A N 1
ATOM 1330 C CA . THR A 1 185 ? -3.643 10.715 -8.671 1.00 52.69 185 THR A CA 1
ATOM 1331 C C . THR A 1 185 ? -4.912 10.246 -9.357 1.00 52.69 185 THR A C 1
ATOM 1333 O O . THR A 1 185 ? -5.813 9.715 -8.714 1.00 52.69 185 THR A O 1
ATOM 1336 N N . MET A 1 186 ? -4.996 10.422 -10.674 1.00 49.66 186 MET A N 1
ATOM 1337 C CA . MET A 1 186 ? -6.222 10.129 -11.407 1.00 49.66 186 MET A CA 1
ATOM 1338 C C . MET A 1 186 ? -6.423 8.631 -11.651 1.00 49.66 186 MET A C 1
ATOM 1340 O O . MET A 1 186 ? -7.558 8.180 -11.784 1.00 49.66 186 MET A O 1
ATOM 1344 N N . ALA A 1 187 ? -5.344 7.845 -11.677 1.00 56.38 187 ALA A N 1
ATOM 1345 C CA . ALA A 1 187 ? -5.437 6.393 -11.729 1.00 56.38 187 ALA A CA 1
ATOM 1346 C C . ALA A 1 187 ? -5.885 5.824 -10.380 1.00 56.38 187 ALA A C 1
ATOM 1348 O O . ALA A 1 187 ? -6.790 4.997 -10.368 1.00 56.38 187 ALA A O 1
ATOM 1349 N N . TYR A 1 188 ? -5.342 6.327 -9.265 1.00 56.00 188 TYR A N 1
ATOM 1350 C CA . TYR A 1 188 ? -5.799 5.963 -7.918 1.00 56.00 188 TYR A CA 1
ATOM 1351 C C . TYR A 1 188 ? -7.292 6.281 -7.713 1.00 56.00 188 TYR A C 1
ATOM 1353 O O . TYR A 1 188 ? -8.065 5.404 -7.335 1.00 56.00 188 TYR A O 1
ATOM 1361 N N . LEU A 1 189 ? -7.741 7.494 -8.070 1.00 53.19 189 LEU A N 1
ATOM 1362 C CA . LEU A 1 189 ? -9.154 7.887 -7.952 1.00 53.19 189 LEU A CA 1
ATOM 1363 C C . LEU A 1 189 ? -10.097 7.051 -8.835 1.00 53.19 189 LEU A C 1
ATOM 1365 O O . LEU A 1 189 ? -11.200 6.723 -8.409 1.00 53.19 189 LEU A O 1
ATOM 1369 N N . ARG A 1 190 ? -9.673 6.665 -10.049 1.00 52.00 190 ARG A N 1
ATOM 1370 C CA . ARG A 1 190 ? -10.449 5.752 -10.916 1.00 52.00 190 ARG A CA 1
ATOM 1371 C C . ARG A 1 190 ? -10.496 4.321 -10.381 1.00 52.00 190 ARG A C 1
ATOM 1373 O O . ARG A 1 190 ? -11.421 3.587 -10.720 1.00 52.00 190 ARG A O 1
ATOM 1380 N N . HIS A 1 191 ? -9.505 3.929 -9.587 1.00 56.00 191 HIS A N 1
ATOM 1381 C CA . HIS A 1 191 ? -9.354 2.573 -9.080 1.00 56.00 191 HIS A CA 1
ATOM 1382 C C . HIS A 1 191 ? -10.032 2.347 -7.723 1.00 56.00 191 HIS A C 1
ATOM 1384 O O . HIS A 1 191 ? -10.342 1.213 -7.393 1.00 56.00 191 HIS A O 1
ATOM 1390 N N . GLY A 1 192 ? -10.402 3.401 -6.985 1.00 52.22 192 GLY A N 1
ATOM 1391 C CA . GLY A 1 192 ? -11.200 3.272 -5.756 1.00 52.22 192 GLY A CA 1
ATOM 1392 C C . GLY A 1 192 ? -12.541 2.527 -5.919 1.00 52.22 192 GLY A C 1
ATOM 1393 O O . GLY A 1 192 ? -13.157 2.176 -4.922 1.00 52.22 192 GLY A O 1
ATOM 1394 N N . ALA A 1 193 ? -12.977 2.262 -7.157 1.00 48.56 193 ALA A N 1
ATOM 1395 C CA . ALA A 1 193 ? -14.175 1.495 -7.495 1.00 48.56 193 ALA A CA 1
ATOM 1396 C C . ALA A 1 193 ? -13.972 -0.036 -7.614 1.00 48.56 193 ALA A C 1
ATOM 1398 O O . ALA A 1 193 ? -14.932 -0.718 -7.956 1.00 48.56 193 ALA A O 1
ATOM 1399 N N . SER A 1 194 ? -12.762 -0.587 -7.431 1.00 56.62 194 SER A N 1
ATOM 1400 C CA . SER A 1 194 ? -12.545 -2.048 -7.299 1.00 56.62 194 SER A CA 1
ATOM 1401 C C . SER A 1 194 ? -12.642 -2.517 -5.842 1.00 56.62 194 SER A C 1
ATOM 1403 O O . SER A 1 194 ? -13.134 -3.612 -5.588 1.00 56.62 194 SER A O 1
ATOM 1405 N N . HIS A 1 195 ? -12.272 -1.650 -4.893 1.00 71.50 195 HIS A N 1
ATOM 1406 C CA . HIS A 1 195 ? -12.402 -1.861 -3.447 1.00 71.50 195 HIS A CA 1
ATOM 1407 C C . HIS A 1 195 ? -13.812 -2.290 -3.011 1.00 71.50 195 HIS A C 1
ATOM 1409 O O . HIS A 1 195 ? -13.976 -3.148 -2.153 1.00 71.50 195 HIS A O 1
ATOM 1415 N N . THR A 1 196 ? -14.838 -1.696 -3.609 1.00 77.75 196 THR A N 1
ATOM 1416 C CA . THR A 1 196 ? -16.251 -1.924 -3.281 1.00 77.75 196 THR A CA 1
ATOM 1417 C C . THR A 1 196 ? -16.717 -3.336 -3.619 1.00 77.75 196 THR A C 1
ATOM 1419 O O . THR A 1 196 ? -17.394 -3.949 -2.799 1.00 77.75 196 THR A O 1
ATOM 1422 N N . LEU A 1 197 ? -16.285 -3.891 -4.759 1.00 84.94 197 LEU A N 1
ATOM 1423 C CA . LEU A 1 197 ? -16.587 -5.278 -5.125 1.00 84.94 197 LEU A CA 1
ATOM 1424 C C . LEU A 1 197 ? -15.896 -6.271 -4.178 1.00 84.94 197 LEU A C 1
ATOM 1426 O O . LEU A 1 197 ? -16.497 -7.272 -3.805 1.00 84.94 197 LEU A O 1
ATOM 1430 N N . THR A 1 198 ? -14.659 -5.996 -3.750 1.00 86.44 198 THR A N 1
ATOM 1431 C CA . THR A 1 198 ? -13.965 -6.828 -2.749 1.00 86.44 198 THR A CA 1
ATOM 1432 C C . THR A 1 198 ? -14.737 -6.880 -1.430 1.00 86.44 198 THR A C 1
ATOM 1434 O O . THR A 1 198 ? -14.868 -7.955 -0.849 1.00 86.44 198 THR A O 1
ATOM 1437 N N . VAL A 1 199 ? -15.283 -5.745 -0.981 1.00 90.62 199 VAL A N 1
ATOM 1438 C CA . VAL A 1 199 ? -16.117 -5.690 0.229 1.00 90.62 199 VAL A CA 1
ATOM 1439 C C . VAL A 1 199 ? -17.439 -6.418 0.043 1.00 90.62 199 VAL A C 1
ATOM 1441 O O . VAL A 1 199 ? -17.840 -7.147 0.947 1.00 90.62 199 VAL A O 1
ATOM 1444 N N . ASP A 1 200 ? -18.082 -6.296 -1.121 1.00 93.25 200 ASP A N 1
ATOM 1445 C CA . ASP A 1 200 ? -19.283 -7.078 -1.432 1.00 93.25 200 ASP A CA 1
ATOM 1446 C C . ASP A 1 200 ? -19.004 -8.591 -1.323 1.00 93.25 200 ASP A C 1
ATOM 1448 O O . ASP A 1 200 ? -19.751 -9.316 -0.664 1.00 93.25 200 ASP A O 1
ATOM 1452 N N . LEU A 1 201 ? -17.887 -9.050 -1.903 1.00 92.56 201 LEU A N 1
ATOM 1453 C CA . LEU A 1 201 ? -17.476 -10.457 -1.906 1.00 92.56 201 LEU A CA 1
ATOM 1454 C C . LEU A 1 201 ? -17.207 -10.998 -0.500 1.00 92.56 201 LEU A C 1
ATOM 1456 O O . LEU A 1 201 ? -17.761 -12.039 -0.147 1.00 92.56 201 LEU A O 1
ATOM 1460 N N . PHE A 1 202 ? -16.391 -10.317 0.315 1.00 94.19 202 PHE A N 1
ATOM 1461 C CA . PHE A 1 202 ? -16.111 -10.833 1.658 1.00 94.19 202 PHE A CA 1
ATOM 1462 C C . PHE A 1 202 ? -17.301 -10.677 2.606 1.00 94.19 202 PHE A C 1
ATOM 1464 O O . PHE A 1 202 ? -17.417 -11.464 3.537 1.00 94.19 202 PHE A O 1
ATOM 1471 N N . THR A 1 203 ? -18.183 -9.692 2.395 1.00 96.25 203 THR A N 1
ATOM 1472 C CA . THR A 1 203 ? -19.404 -9.518 3.202 1.00 96.25 203 THR A CA 1
ATOM 1473 C C . THR A 1 203 ? -20.332 -10.710 2.994 1.00 96.25 203 THR A C 1
ATOM 1475 O O . THR A 1 203 ? -20.798 -11.320 3.954 1.00 96.25 203 THR A O 1
ATOM 1478 N N . GLU A 1 204 ? -20.561 -11.104 1.741 1.00 95.94 204 GLU A N 1
ATOM 1479 C CA . GLU A 1 204 ? -21.324 -12.319 1.455 1.00 95.94 204 GLU A CA 1
ATOM 1480 C C . GLU A 1 204 ? -20.637 -13.560 2.048 1.00 95.94 204 GLU A C 1
ATOM 1482 O O . GLU A 1 204 ? -21.277 -14.368 2.719 1.00 95.94 204 GLU A O 1
ATOM 1487 N N . GLU A 1 205 ? -19.318 -13.676 1.894 1.00 95.88 205 GLU A N 1
ATOM 1488 C CA . GLU A 1 205 ? -18.565 -14.817 2.416 1.00 95.88 205 GLU A CA 1
ATOM 1489 C C . GLU A 1 205 ? -18.577 -14.905 3.956 1.00 95.88 205 GLU A C 1
ATOM 1491 O O . GLU A 1 205 ? -18.687 -16.002 4.507 1.00 95.88 205 GLU A O 1
ATOM 1496 N N . PHE A 1 206 ? -18.557 -13.775 4.676 1.00 96.88 206 PHE A N 1
ATOM 1497 C CA . PHE A 1 206 ? -18.737 -13.749 6.132 1.00 96.88 206 PHE A CA 1
ATOM 1498 C C . PHE A 1 206 ? -20.097 -14.314 6.539 1.00 96.88 206 PHE A C 1
ATOM 1500 O O . PHE A 1 206 ? -20.149 -15.139 7.448 1.00 96.88 206 PHE A O 1
ATOM 1507 N N . ASN A 1 207 ? -21.182 -13.901 5.875 1.00 95.50 207 ASN A N 1
ATOM 1508 C CA . ASN A 1 207 ? -22.528 -14.390 6.199 1.00 95.50 207 ASN A CA 1
ATOM 1509 C C . ASN A 1 207 ? -22.666 -15.900 5.940 1.00 95.50 207 ASN A C 1
ATOM 1511 O O . ASN A 1 207 ? -23.401 -16.579 6.654 1.00 95.50 207 ASN A O 1
ATOM 1515 N N . ARG A 1 208 ? -21.934 -16.445 4.958 1.00 94.25 208 ARG A N 1
ATOM 1516 C CA . ARG A 1 208 ? -21.900 -17.892 4.684 1.00 94.25 208 ARG A CA 1
ATOM 1517 C C . ARG A 1 208 ? -21.086 -18.667 5.719 1.00 94.25 208 ARG A C 1
ATOM 1519 O O . ARG A 1 208 ? -21.531 -19.715 6.179 1.00 94.25 208 ARG A O 1
ATOM 1526 N N . ARG A 1 209 ? -19.904 -18.164 6.094 1.00 9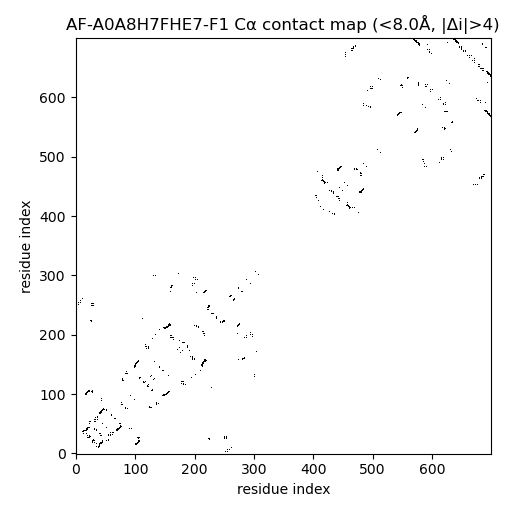4.25 209 ARG A N 1
ATOM 1527 C CA . ARG A 1 209 ? -18.990 -18.836 7.039 1.00 94.25 209 ARG A CA 1
ATOM 1528 C C . ARG A 1 209 ? -19.419 -18.701 8.496 1.00 94.25 209 ARG A C 1
ATOM 1530 O O . ARG A 1 209 ? -19.198 -19.615 9.284 1.00 94.25 209 ARG A O 1
ATOM 1537 N N . PHE A 1 210 ? -20.029 -17.575 8.853 1.00 95.69 210 PHE A N 1
ATOM 1538 C CA . PHE A 1 210 ? -20.416 -17.235 10.219 1.00 95.69 210 PHE A CA 1
ATOM 1539 C C . PHE A 1 210 ? -21.904 -16.872 10.287 1.00 95.69 210 PHE A C 1
ATOM 1541 O O . PHE A 1 210 ? -22.233 -15.753 10.662 1.00 95.69 210 PHE A O 1
ATOM 1548 N N . PRO A 1 211 ? -22.830 -17.803 9.992 1.00 93.25 211 PRO A N 1
ATOM 1549 C CA . PRO A 1 211 ? -24.264 -17.501 9.896 1.00 93.25 211 PRO A CA 1
ATOM 1550 C C . PRO A 1 211 ? -24.896 -17.035 11.219 1.00 93.25 211 PRO A C 1
ATOM 1552 O O . PRO A 1 211 ? -25.998 -16.491 11.229 1.00 93.25 211 PRO A O 1
ATOM 1555 N N . ALA A 1 212 ? -24.209 -17.238 12.349 1.00 91.38 212 ALA A N 1
ATOM 1556 C CA . ALA A 1 212 ? -24.618 -16.711 13.647 1.00 91.38 212 ALA A CA 1
ATOM 1557 C C . ALA A 1 212 ? -24.430 -15.187 13.761 1.00 91.38 212 ALA A C 1
ATOM 1559 O O . ALA A 1 212 ? -25.033 -14.577 14.639 1.00 91.38 212 ALA A O 1
ATOM 1560 N N . VAL A 1 213 ? -23.615 -14.571 12.903 1.00 93.50 213 VAL A N 1
ATOM 1561 C CA . VAL A 1 213 ? -23.353 -13.129 12.866 1.00 93.50 213 VAL A CA 1
ATOM 1562 C C . VAL A 1 213 ? -23.741 -12.600 11.500 1.00 93.50 213 VAL A C 1
ATOM 1564 O O . VAL A 1 213 ? -23.429 -13.186 10.471 1.00 93.50 213 VAL A O 1
ATOM 1567 N N . ARG A 1 214 ? -24.415 -11.455 11.479 1.00 93.56 214 ARG A N 1
ATOM 1568 C CA . ARG A 1 214 ? -24.833 -10.835 10.228 1.00 93.56 214 ARG A CA 1
ATOM 1569 C C . ARG A 1 214 ? -23.860 -9.736 9.847 1.00 93.56 214 ARG A C 1
ATOM 1571 O O . ARG A 1 214 ? -23.652 -8.798 10.610 1.00 93.56 214 ARG A O 1
ATOM 1578 N N . THR A 1 215 ? -23.295 -9.812 8.652 1.00 95.12 215 THR A N 1
ATOM 1579 C CA . THR A 1 215 ? -22.459 -8.732 8.119 1.00 95.12 215 THR A CA 1
ATOM 1580 C C . THR A 1 215 ? -23.191 -8.003 6.999 1.00 95.12 215 THR A C 1
ATOM 1582 O O . THR A 1 215 ? -23.895 -8.618 6.198 1.00 95.12 215 THR A O 1
ATOM 1585 N N . VAL A 1 216 ? -23.095 -6.678 6.979 1.00 94.44 216 VAL A N 1
ATOM 1586 C CA . VAL A 1 216 ? -23.799 -5.825 6.019 1.00 94.44 216 VAL A CA 1
ATOM 1587 C C . VAL A 1 216 ? -22.866 -4.773 5.427 1.00 94.44 216 VAL A C 1
ATOM 1589 O O . VAL A 1 216 ? -21.961 -4.272 6.097 1.00 94.44 216 VAL A O 1
ATOM 1592 N N . HIS A 1 217 ? -23.109 -4.412 4.170 1.00 93.31 217 HIS A N 1
ATOM 1593 C CA . HIS A 1 217 ? -22.370 -3.377 3.451 1.00 93.31 217 HIS A CA 1
ATOM 1594 C C . HIS A 1 217 ? -23.338 -2.275 3.006 1.00 93.31 217 HIS A C 1
ATOM 1596 O O . HIS A 1 217 ? -24.312 -2.523 2.287 1.00 93.31 217 HIS A O 1
ATOM 1602 N N . VAL A 1 218 ? -23.095 -1.055 3.495 1.00 89.56 218 VAL A N 1
ATOM 1603 C CA . VAL A 1 218 ? -24.106 0.010 3.537 1.00 89.56 218 VAL A CA 1
ATOM 1604 C C . VAL A 1 218 ? -23.591 1.305 2.938 1.00 89.56 218 VAL A C 1
ATOM 1606 O O . VAL A 1 218 ? -22.616 1.882 3.429 1.00 89.56 218 VAL A O 1
ATOM 1609 N N . PHE A 1 219 ? -24.300 1.826 1.934 1.00 85.31 219 PHE A N 1
ATOM 1610 C CA . PHE A 1 219 ? -23.981 3.130 1.363 1.00 85.31 219 PHE A CA 1
ATOM 1611 C C . PHE A 1 219 ? -24.544 4.267 2.222 1.00 85.31 219 PHE A C 1
ATOM 1613 O O . PHE A 1 219 ? -25.760 4.350 2.389 1.00 85.31 219 PHE A O 1
ATOM 1620 N N . PRO A 1 220 ? -23.705 5.210 2.690 1.00 78.31 220 PRO A N 1
ATOM 1621 C CA . PRO A 1 220 ? -24.176 6.314 3.513 1.00 78.31 220 PRO A CA 1
ATOM 1622 C C . PRO A 1 220 ? -24.753 7.498 2.733 1.00 78.31 220 PRO A C 1
ATOM 1624 O O . PRO A 1 220 ? -25.103 8.510 3.336 1.00 78.31 220 PRO A O 1
ATOM 1627 N N . GLY A 1 221 ? -24.819 7.443 1.401 1.00 74.12 221 GLY A N 1
ATOM 1628 C CA . GLY A 1 221 ? -25.127 8.622 0.594 1.00 74.12 221 GLY A CA 1
ATOM 1629 C C . GLY A 1 221 ? -24.009 9.673 0.628 1.00 74.12 221 GLY A C 1
ATOM 1630 O O . GLY A 1 221 ? -22.892 9.431 1.091 1.00 74.12 221 GLY A O 1
ATOM 1631 N N . GLY A 1 222 ? -24.300 10.872 0.118 1.00 69.12 222 GLY A N 1
ATOM 1632 C CA . GLY A 1 222 ? -23.405 12.022 0.262 1.00 69.12 222 GLY A CA 1
ATOM 1633 C C . GLY A 1 222 ? -23.534 12.618 1.661 1.00 69.12 222 GLY A C 1
ATOM 1634 O O . GLY A 1 222 ? -24.486 13.349 1.913 1.00 69.12 222 GLY A O 1
ATOM 1635 N N . VAL A 1 223 ? -22.604 12.313 2.567 1.00 63.47 223 VAL A N 1
ATOM 1636 C CA . VAL A 1 223 ? -22.581 12.887 3.924 1.00 63.47 223 VAL A CA 1
ATOM 1637 C C . VAL A 1 223 ? -21.536 13.992 4.001 1.00 63.47 223 VAL A C 1
ATOM 1639 O O . VAL A 1 223 ? -20.392 13.796 3.592 1.00 63.47 223 VAL A O 1
ATOM 1642 N N . ALA A 1 224 ? -21.898 15.139 4.578 1.00 63.78 224 ALA A N 1
ATOM 1643 C CA . ALA A 1 224 ? -20.964 16.225 4.869 1.00 63.78 224 ALA A CA 1
ATOM 1644 C C . ALA A 1 224 ? -20.067 15.878 6.080 1.00 63.78 224 ALA A C 1
ATOM 1646 O O . ALA A 1 224 ? -20.114 16.516 7.130 1.00 63.78 224 ALA A O 1
ATOM 1647 N N . SER A 1 225 ? -19.266 14.816 5.966 1.00 56.97 225 SER A N 1
ATOM 1648 C CA . SER A 1 225 ? -18.247 14.456 6.952 1.00 56.97 225 SER A CA 1
ATOM 1649 C C . SER A 1 225 ? -17.038 15.370 6.756 1.00 56.97 225 SER A C 1
ATOM 1651 O O . SER A 1 225 ? -16.404 15.309 5.704 1.00 56.97 225 SER A O 1
ATOM 1653 N N . GLY A 1 226 ? -16.738 16.229 7.735 1.00 50.62 226 GLY A N 1
ATOM 1654 C CA . GLY A 1 226 ? -15.681 17.250 7.684 1.00 50.62 226 GLY A CA 1
ATOM 1655 C C . GLY A 1 226 ? -14.247 16.710 7.598 1.00 50.62 226 GLY A C 1
ATOM 1656 O O . GLY A 1 226 ? -13.447 16.935 8.499 1.00 50.62 226 GLY A O 1
ATOM 1657 N N . GLY A 1 227 ? -13.908 16.002 6.520 1.00 50.81 227 GLY A N 1
ATOM 1658 C CA . GLY A 1 227 ? -12.525 15.706 6.165 1.00 50.81 227 GLY A CA 1
ATOM 1659 C C . GLY A 1 227 ? -11.782 17.002 5.839 1.00 50.81 227 GLY A C 1
ATOM 1660 O O . GLY A 1 227 ? -12.324 17.873 5.158 1.00 50.81 227 GLY A O 1
ATOM 1661 N N . SER A 1 228 ? -10.550 17.154 6.330 1.00 45.91 228 SER A N 1
ATOM 1662 C CA . SER A 1 228 ? -9.726 18.312 5.970 1.00 45.91 228 SER A CA 1
ATOM 1663 C C . SER A 1 228 ? -9.359 18.228 4.485 1.00 45.91 228 SER A C 1
ATOM 1665 O O . SER A 1 228 ? -8.683 17.303 4.031 1.00 45.91 228 SER A O 1
ATOM 1667 N N . PHE A 1 229 ? -9.834 19.212 3.721 1.00 55.03 229 PHE A N 1
ATOM 1668 C CA . PHE A 1 229 ? -9.516 19.407 2.306 1.00 55.03 229 PHE A CA 1
ATOM 1669 C C . PHE A 1 229 ? -8.418 20.462 2.114 1.00 55.03 229 PHE A C 1
ATOM 1671 O O . PHE A 1 229 ? -8.225 20.955 1.006 1.00 55.03 229 PHE A O 1
ATOM 1678 N N . ASP A 1 230 ? -7.705 20.842 3.175 1.00 47.12 230 ASP A N 1
ATOM 1679 C CA . ASP A 1 230 ? -6.815 22.009 3.165 1.00 47.12 230 ASP A CA 1
ATOM 1680 C C . ASP A 1 230 ? -5.621 21.855 2.215 1.00 47.12 230 ASP A C 1
ATOM 1682 O O . ASP A 1 230 ? -5.096 22.848 1.713 1.00 47.12 230 ASP A O 1
ATOM 1686 N N . HIS A 1 231 ? -5.266 20.613 1.882 1.00 48.34 231 HIS A N 1
ATOM 1687 C CA . HIS A 1 231 ? -4.212 20.264 0.928 1.00 48.34 231 HIS A CA 1
ATOM 1688 C C . HIS A 1 231 ? -4.682 20.204 -0.539 1.00 48.34 231 HIS A C 1
ATOM 1690 O O . HIS A 1 231 ? -3.863 20.015 -1.439 1.00 48.34 231 HIS A O 1
ATOM 1696 N N . LEU A 1 232 ? -5.986 20.341 -0.817 1.00 51.03 232 LEU A N 1
ATOM 1697 C CA . LEU A 1 232 ? -6.504 20.382 -2.185 1.00 51.03 232 LEU A CA 1
ATOM 1698 C C . LEU A 1 232 ? -6.337 21.773 -2.796 1.00 51.03 232 LEU A C 1
ATOM 1700 O O . LEU A 1 232 ? -6.496 22.796 -2.128 1.00 51.03 232 LEU A O 1
ATOM 1704 N N . HIS A 1 233 ? -6.115 21.812 -4.113 1.00 58.34 233 HIS A N 1
ATOM 1705 C CA . HIS A 1 233 ? -6.227 23.058 -4.865 1.00 58.34 233 HIS A CA 1
ATOM 1706 C C . HIS A 1 233 ? -7.591 23.703 -4.575 1.00 58.34 233 HIS A C 1
ATOM 1708 O O . HIS A 1 233 ? -8.615 23.014 -4.544 1.00 58.34 233 HIS A O 1
ATOM 1714 N N . TRP A 1 234 ? -7.613 25.021 -4.369 1.00 54.84 234 TRP A N 1
ATOM 1715 C CA . TRP A 1 234 ? -8.782 25.758 -3.876 1.00 54.84 234 TRP A CA 1
ATOM 1716 C C . TRP A 1 234 ? -10.072 25.491 -4.677 1.00 54.84 234 TRP A C 1
ATOM 1718 O O . TRP A 1 234 ? -11.155 25.454 -4.101 1.00 54.84 234 TRP A O 1
ATOM 1728 N N . GLY A 1 235 ? -9.966 25.210 -5.981 1.00 49.25 235 GLY A N 1
ATOM 1729 C CA . GLY A 1 235 ? -11.108 24.833 -6.824 1.00 49.25 235 GLY A CA 1
ATOM 1730 C C . GLY A 1 235 ? -11.776 23.504 -6.433 1.00 49.25 235 GLY A C 1
ATOM 1731 O O . GLY A 1 235 ? -12.999 23.402 -6.467 1.00 49.25 235 GLY A O 1
ATOM 1732 N N . PHE A 1 236 ? -11.008 22.500 -5.995 1.00 53.00 236 PHE A N 1
ATOM 1733 C CA . PHE A 1 236 ? -11.575 21.255 -5.463 1.00 53.00 236 PHE A CA 1
ATOM 1734 C C . PHE A 1 236 ? -12.173 21.461 -4.069 1.00 53.00 236 PHE A C 1
ATOM 1736 O O . PHE A 1 236 ? -13.212 20.879 -3.772 1.00 53.00 236 PHE A O 1
ATOM 1743 N N . ARG A 1 237 ? -11.574 22.329 -3.240 1.00 59.69 237 ARG A N 1
ATOM 1744 C CA . ARG A 1 237 ? -12.143 22.720 -1.935 1.00 59.69 237 ARG A CA 1
ATOM 1745 C C . ARG A 1 237 ? -13.513 23.371 -2.113 1.00 59.69 237 ARG A C 1
ATOM 1747 O O . ARG A 1 237 ? -14.465 22.973 -1.452 1.00 59.69 237 ARG A O 1
ATOM 1754 N N . ALA A 1 238 ? -13.627 24.301 -3.062 1.00 55.62 238 ALA A N 1
ATOM 1755 C CA . ALA A 1 238 ? -14.892 24.936 -3.416 1.00 55.62 238 ALA A CA 1
ATOM 1756 C C . ALA A 1 238 ? -15.917 23.919 -3.950 1.00 55.62 238 ALA A C 1
ATOM 1758 O O . ALA A 1 238 ? -17.068 23.945 -3.529 1.00 55.62 238 ALA A O 1
ATOM 1759 N N . LEU A 1 239 ? -15.502 22.983 -4.814 1.00 55.66 239 LEU A N 1
ATOM 1760 C CA . LEU A 1 239 ? -16.380 21.924 -5.323 1.00 55.66 239 LEU A CA 1
ATOM 1761 C C . LEU A 1 239 ? -16.928 21.032 -4.198 1.00 55.66 239 LEU A C 1
ATOM 1763 O O . LEU A 1 239 ? -18.134 20.814 -4.138 1.00 55.66 239 LEU A O 1
ATOM 1767 N N . PHE A 1 240 ? -16.073 20.534 -3.300 1.00 55.94 240 PHE A N 1
ATOM 1768 C CA . PHE A 1 240 ? -16.513 19.690 -2.183 1.00 55.94 240 PHE A CA 1
ATOM 1769 C C . PHE A 1 240 ? -17.364 20.456 -1.167 1.00 55.94 240 PHE A C 1
ATOM 1771 O O . PHE A 1 240 ? -18.323 19.894 -0.647 1.00 55.94 240 PHE A O 1
ATOM 1778 N N . TRP A 1 241 ? -17.077 21.739 -0.937 1.00 60.31 241 TRP A N 1
ATOM 1779 C CA . TRP A 1 241 ? -17.924 22.608 -0.120 1.00 60.31 241 TRP A CA 1
ATOM 1780 C C . TRP A 1 241 ? -19.324 22.781 -0.730 1.00 60.31 241 TRP A C 1
ATOM 1782 O O . TRP A 1 241 ? -20.315 22.582 -0.033 1.00 60.31 241 TRP A O 1
ATOM 1792 N N . VAL A 1 242 ? -19.422 23.044 -2.041 1.00 56.97 242 VAL A N 1
ATOM 1793 C CA . VAL A 1 242 ? -20.711 23.131 -2.753 1.00 56.97 242 VAL A CA 1
ATOM 1794 C C . VAL A 1 242 ? -21.457 21.797 -2.725 1.00 56.97 242 VAL A C 1
ATOM 1796 O O . VAL A 1 242 ? -22.653 21.782 -2.455 1.00 56.97 242 VAL A O 1
ATOM 1799 N N . LEU A 1 243 ? -20.777 20.671 -2.965 1.00 54.53 243 LEU A N 1
ATOM 1800 C CA . LEU A 1 243 ? -21.396 19.342 -2.881 1.00 54.53 243 LEU A CA 1
ATOM 1801 C C . LEU A 1 243 ? -21.883 19.026 -1.458 1.00 54.53 243 LEU A C 1
ATOM 1803 O O . LEU A 1 243 ? -22.930 18.402 -1.299 1.00 54.53 243 LEU A O 1
ATOM 1807 N N . GLY A 1 244 ? -21.171 19.505 -0.434 1.00 56.44 244 GLY A N 1
ATOM 1808 C CA . GLY A 1 244 ? -21.558 19.386 0.971 1.00 56.44 244 GLY A CA 1
ATOM 1809 C C . GLY A 1 244 ? -22.882 20.073 1.315 1.00 56.44 244 GLY A C 1
ATOM 1810 O O . GLY A 1 244 ? -23.585 19.585 2.193 1.00 56.44 244 GLY A O 1
ATOM 1811 N N . LEU A 1 245 ? -23.278 21.130 0.590 1.00 53.38 245 LEU A N 1
ATOM 1812 C CA . LEU A 1 245 ? -24.579 21.802 0.772 1.00 53.38 245 LEU A CA 1
ATOM 1813 C C . LEU A 1 245 ? -25.776 20.913 0.400 1.00 53.38 245 LEU A C 1
ATOM 1815 O O . LEU A 1 245 ? -26.894 21.175 0.838 1.00 53.38 245 LEU A O 1
ATOM 1819 N N . PHE A 1 246 ? -25.549 19.876 -0.408 1.00 57.66 246 PHE A N 1
ATOM 1820 C CA . PHE A 1 246 ? -26.575 18.925 -0.845 1.00 57.66 246 PHE A CA 1
ATOM 1821 C C . PHE A 1 246 ? -26.462 17.566 -0.142 1.00 57.66 246 PHE A C 1
ATOM 1823 O O . PHE A 1 246 ? -27.241 16.658 -0.434 1.00 57.66 246 PHE A O 1
ATOM 1830 N N . GLY A 1 247 ? -25.483 17.411 0.754 1.00 60.47 247 GLY A N 1
ATOM 1831 C CA . GLY A 1 247 ? -25.278 16.198 1.533 1.00 60.47 247 GLY A CA 1
ATOM 1832 C C . GLY A 1 247 ? -26.099 16.181 2.821 1.00 60.47 247 GLY A C 1
ATOM 1833 O O . GLY A 1 247 ? -26.465 17.223 3.361 1.00 60.47 247 GLY A O 1
ATOM 1834 N N . GLN A 1 248 ? -26.367 14.987 3.346 1.00 71.75 248 GLN A N 1
ATOM 1835 C CA . GLN A 1 248 ? -26.968 14.841 4.672 1.00 71.75 248 GLN A CA 1
ATOM 1836 C C . GLN A 1 248 ? -25.932 15.066 5.782 1.00 71.75 248 GLN A C 1
ATOM 1838 O O . GLN A 1 248 ? -24.724 14.906 5.577 1.00 71.75 248 GLN A O 1
ATOM 1843 N N . THR A 1 249 ? -26.396 15.444 6.974 1.00 77.81 249 THR A N 1
ATOM 1844 C CA . THR A 1 249 ? -25.512 15.612 8.132 1.00 77.81 249 THR A CA 1
ATOM 1845 C C . THR A 1 249 ? -25.101 14.246 8.693 1.00 77.81 249 THR A C 1
ATOM 1847 O O . THR A 1 249 ? -25.862 13.280 8.582 1.00 77.81 249 THR A O 1
ATOM 1850 N N . PRO A 1 250 ? -23.926 14.133 9.341 1.00 78.69 250 PRO A N 1
ATOM 1851 C CA . PRO A 1 250 ? -23.537 12.896 10.014 1.00 78.69 250 PRO A CA 1
ATOM 1852 C C . PRO A 1 250 ? -24.560 12.400 11.043 1.00 78.69 250 PRO A C 1
ATOM 1854 O O . PRO A 1 250 ? -24.796 11.200 11.132 1.00 78.69 250 PRO A O 1
ATOM 1857 N N . ALA A 1 251 ? -25.204 13.317 11.772 1.00 77.69 251 ALA A N 1
ATOM 1858 C CA . ALA A 1 251 ? -26.258 12.986 12.728 1.00 77.69 251 ALA A CA 1
ATOM 1859 C C . ALA A 1 251 ? -27.502 12.400 12.039 1.00 77.69 251 ALA A C 1
ATOM 1861 O O . ALA A 1 251 ? -28.018 11.382 12.483 1.00 77.69 251 ALA A O 1
ATOM 1862 N N . ALA A 1 252 ? -27.937 12.982 10.914 1.00 79.19 252 ALA A N 1
ATOM 1863 C CA . ALA A 1 252 ? -29.085 12.471 10.166 1.00 79.19 252 ALA A CA 1
ATOM 1864 C C . ALA A 1 252 ? -28.839 11.056 9.617 1.00 79.19 252 ALA A C 1
ATOM 1866 O O . ALA A 1 252 ? -29.738 10.219 9.641 1.00 79.19 252 ALA A O 1
ATOM 1867 N N . TYR A 1 253 ? -27.616 10.766 9.159 1.00 83.38 253 TYR A N 1
ATOM 1868 C CA . TYR A 1 253 ? -27.263 9.416 8.718 1.00 83.38 253 TYR A CA 1
ATOM 1869 C C . TYR A 1 253 ? -27.106 8.424 9.883 1.00 83.38 253 TYR A C 1
ATOM 1871 O O . TYR A 1 253 ? -27.425 7.245 9.732 1.00 83.38 253 TYR A O 1
ATOM 1879 N N . ALA A 1 254 ? -26.645 8.879 11.052 1.00 86.75 254 ALA A N 1
ATOM 1880 C CA . ALA A 1 254 ? -26.509 8.022 12.226 1.00 86.75 254 ALA A CA 1
ATOM 1881 C C . ALA A 1 254 ? -27.836 7.347 12.601 1.00 86.75 254 ALA A C 1
ATOM 1883 O O . ALA A 1 254 ? -27.846 6.153 12.883 1.00 86.75 254 ALA A O 1
ATOM 1884 N N . ASP A 1 255 ? -28.954 8.072 12.514 1.00 86.56 255 ASP A N 1
ATOM 1885 C CA . ASP A 1 255 ? -30.286 7.508 12.749 1.00 86.56 255 ASP A CA 1
ATOM 1886 C C . ASP A 1 255 ? -30.649 6.394 11.762 1.00 86.56 255 ASP A C 1
ATOM 1888 O O . ASP A 1 255 ? -31.160 5.351 12.167 1.00 86.56 255 ASP A O 1
ATOM 1892 N N . VAL A 1 256 ? -30.337 6.571 10.476 1.00 85.75 256 VAL A N 1
ATOM 1893 C CA . VAL A 1 256 ? -30.544 5.529 9.457 1.00 85.75 256 VAL A CA 1
ATOM 1894 C C . VAL A 1 256 ? -29.771 4.264 9.833 1.00 85.75 256 VAL A C 1
ATOM 1896 O O . VAL A 1 256 ? -30.333 3.170 9.875 1.00 85.75 256 VAL A O 1
ATOM 1899 N N . CYS A 1 257 ? -28.489 4.431 10.156 1.00 85.88 257 CYS A N 1
ATOM 1900 C CA . CYS A 1 257 ? -27.574 3.331 10.437 1.00 85.88 257 CYS A CA 1
ATOM 1901 C C . CYS A 1 257 ? -27.951 2.566 11.719 1.00 85.88 257 CYS A C 1
ATOM 1903 O O . CYS A 1 257 ? -27.993 1.332 11.728 1.00 85.88 257 CYS A O 1
ATOM 1905 N N . VAL A 1 258 ? -28.285 3.293 12.792 1.00 89.56 258 VAL A N 1
ATOM 1906 C CA . VAL A 1 258 ? -28.721 2.707 14.069 1.00 89.56 258 VAL A CA 1
ATOM 1907 C C . VAL A 1 258 ? -30.047 1.972 13.905 1.00 89.56 258 VAL A C 1
ATOM 1909 O O . VAL A 1 258 ? -30.182 0.846 14.384 1.00 89.56 258 VAL A O 1
ATOM 1912 N N . TRP A 1 259 ? -31.010 2.552 13.180 1.00 86.56 259 TRP A N 1
ATOM 1913 C CA . TRP A 1 259 ? -32.283 1.886 12.900 1.00 86.56 259 TRP A CA 1
ATOM 1914 C C . TRP A 1 259 ? -32.090 0.554 12.173 1.00 86.56 259 TRP A C 1
ATOM 1916 O O . TRP A 1 259 ? -32.719 -0.444 12.532 1.00 86.56 259 TRP A O 1
ATOM 1926 N N . GLN A 1 260 ? -31.201 0.525 11.176 1.00 82.44 260 GLN A N 1
ATOM 1927 C CA . GLN A 1 260 ? -30.882 -0.689 10.425 1.00 82.44 260 GLN A CA 1
ATOM 1928 C C . GLN A 1 260 ? -30.331 -1.787 11.349 1.00 82.44 260 GLN A C 1
ATOM 1930 O O . GLN A 1 260 ? -30.699 -2.944 11.227 1.00 82.44 260 GLN A O 1
ATOM 1935 N N . HIS A 1 261 ? -29.530 -1.458 12.355 1.00 83.44 261 HIS A N 1
ATOM 1936 C CA . HIS A 1 261 ? -28.985 -2.490 13.241 1.00 83.44 261 HIS A CA 1
ATOM 1937 C C . HIS A 1 261 ? -29.951 -2.909 14.342 1.00 83.44 261 HIS A C 1
ATOM 1939 O O . HIS A 1 261 ? -30.016 -4.081 14.706 1.00 83.44 261 HIS A O 1
ATOM 1945 N N . ALA A 1 262 ? -30.695 -1.967 14.903 1.00 85.56 262 ALA A N 1
ATOM 1946 C CA . ALA A 1 262 ? -31.455 -2.217 16.115 1.00 85.56 262 ALA A CA 1
ATOM 1947 C C . ALA A 1 262 ? -32.891 -2.688 15.850 1.00 85.56 262 ALA A C 1
ATOM 1949 O O . ALA A 1 262 ? -33.410 -3.495 16.624 1.00 85.56 262 ALA A O 1
ATOM 1950 N N . SER A 1 263 ? -33.530 -2.246 14.761 1.00 85.44 263 SER A N 1
ATOM 1951 C CA . SER A 1 263 ? -34.955 -2.517 14.539 1.00 85.44 263 SER A CA 1
ATOM 1952 C C . SER A 1 263 ? -35.235 -3.970 14.139 1.00 85.44 263 SER A C 1
ATOM 1954 O O . SER A 1 263 ? -34.575 -4.554 13.274 1.00 85.44 263 SER A O 1
ATOM 1956 N N . ALA A 1 264 ? -36.271 -4.559 14.743 1.00 84.81 264 ALA A N 1
ATOM 1957 C CA . ALA A 1 264 ? -36.750 -5.895 14.384 1.00 84.81 264 ALA A CA 1
ATOM 1958 C C . ALA A 1 264 ? -37.240 -5.952 12.927 1.00 84.81 264 ALA A C 1
ATOM 1960 O O . ALA A 1 264 ? -36.984 -6.927 12.223 1.00 84.81 264 ALA A O 1
ATOM 1961 N N . GLU A 1 265 ? -37.878 -4.872 12.462 1.00 83.94 265 GLU A N 1
ATOM 1962 C CA . GLU A 1 265 ? -38.325 -4.719 11.077 1.00 83.94 265 GLU A CA 1
ATOM 1963 C C . GLU A 1 265 ? -37.160 -4.867 10.093 1.00 83.94 265 GLU A C 1
ATOM 1965 O O . GLU A 1 265 ? -37.270 -5.576 9.093 1.00 83.94 265 GLU A O 1
ATOM 1970 N N . TRP A 1 266 ? -36.020 -4.231 10.373 1.00 82.69 266 TRP A N 1
ATOM 1971 C CA . TRP A 1 266 ? -34.855 -4.366 9.512 1.00 82.69 266 TRP A CA 1
ATOM 1972 C C . TRP A 1 266 ? -34.246 -5.762 9.574 1.00 82.69 266 TRP A C 1
ATOM 1974 O O . TRP A 1 266 ? -33.937 -6.357 8.536 1.00 82.69 266 TRP A O 1
ATOM 1984 N N . LYS A 1 267 ? -34.110 -6.314 10.784 1.00 83.69 267 LYS A N 1
ATOM 1985 C CA . LYS A 1 267 ? -33.578 -7.666 10.976 1.00 83.69 267 LYS A CA 1
ATOM 1986 C C . LYS A 1 267 ? -34.366 -8.686 10.148 1.00 83.69 267 LYS A C 1
ATOM 1988 O O . LYS A 1 267 ? -33.743 -9.484 9.450 1.00 83.69 267 LYS A O 1
ATOM 1993 N N . ALA A 1 268 ? -35.693 -8.565 10.111 1.00 85.69 268 ALA A N 1
ATOM 1994 C CA . ALA A 1 268 ? -36.582 -9.439 9.346 1.00 85.69 268 ALA A CA 1
ATOM 1995 C C . ALA A 1 268 ? -36.376 -9.397 7.818 1.00 85.69 268 ALA A C 1
ATOM 1997 O O . ALA A 1 268 ? -36.719 -10.362 7.142 1.00 85.69 268 ALA A O 1
ATOM 1998 N N . ARG A 1 269 ? -35.797 -8.324 7.255 1.00 84.56 269 ARG A N 1
ATOM 1999 C CA . ARG A 1 269 ? -35.561 -8.219 5.800 1.00 84.56 269 ARG A CA 1
ATOM 2000 C C . ARG A 1 269 ? -34.472 -9.158 5.279 1.00 84.56 269 ARG A C 1
ATOM 2002 O O . ARG A 1 269 ? -34.454 -9.446 4.092 1.00 84.56 269 ARG A O 1
ATOM 2009 N N . GLY A 1 270 ? -33.529 -9.578 6.123 1.00 83.31 270 GLY A N 1
ATOM 2010 C CA . GLY A 1 270 ? -32.439 -10.484 5.723 1.00 83.31 270 GLY A CA 1
ATOM 2011 C C . GLY A 1 270 ? -31.426 -9.933 4.702 1.00 83.31 270 GLY A C 1
ATOM 2012 O O . GLY A 1 270 ? -30.496 -10.639 4.347 1.00 83.31 270 GLY A O 1
ATOM 2013 N N . TRP A 1 271 ? -31.549 -8.684 4.241 1.00 87.75 271 TRP A N 1
ATOM 2014 C CA . TRP A 1 271 ? -30.643 -8.101 3.243 1.00 87.75 271 TRP A CA 1
ATOM 2015 C C . TRP A 1 271 ? -29.219 -7.846 3.756 1.00 87.75 271 TRP A C 1
ATOM 2017 O O . TRP A 1 271 ? -29.031 -7.387 4.888 1.00 87.75 271 TRP A O 1
ATOM 2027 N N . HIS A 1 272 ? -28.228 -8.067 2.890 1.00 90.94 272 HIS A N 1
ATOM 2028 C CA . HIS A 1 272 ? -26.807 -7.810 3.173 1.00 90.94 272 HIS A CA 1
ATOM 2029 C C . HIS A 1 272 ? -26.314 -6.470 2.593 1.00 90.94 272 HIS A C 1
ATOM 2031 O O . HIS A 1 272 ? -25.376 -5.880 3.124 1.00 90.94 272 HIS A O 1
ATOM 2037 N N . PHE A 1 273 ? -26.966 -5.957 1.542 1.00 93.12 273 PHE A N 1
ATOM 2038 C CA . PHE A 1 273 ? -26.508 -4.797 0.765 1.00 93.12 273 PHE A CA 1
ATOM 2039 C C . PHE A 1 273 ? -27.614 -3.760 0.603 1.00 93.12 273 PHE A C 1
ATOM 2041 O O . PHE A 1 273 ? -28.696 -4.084 0.110 1.00 93.12 273 PHE A O 1
ATOM 2048 N N . PHE A 1 274 ? -27.369 -2.509 0.997 1.00 89.94 274 PHE A N 1
ATOM 2049 C CA . PHE A 1 274 ? -28.413 -1.481 0.959 1.00 89.94 274 PHE A CA 1
ATOM 2050 C C . PHE A 1 274 ? -27.885 -0.043 0.964 1.00 89.94 274 PHE A C 1
ATOM 2052 O O . PHE A 1 274 ? -26.710 0.222 1.226 1.00 89.94 274 PHE A O 1
ATOM 2059 N N . ASP A 1 275 ? -28.777 0.888 0.626 1.00 85.38 275 ASP A N 1
ATOM 2060 C CA . ASP A 1 275 ? -28.488 2.316 0.506 1.00 85.38 275 ASP A CA 1
ATOM 2061 C C . ASP A 1 275 ? -28.979 3.165 1.691 1.00 85.38 275 ASP A C 1
ATOM 2063 O O . ASP A 1 275 ? -29.626 2.681 2.626 1.00 85.38 275 ASP A O 1
ATOM 2067 N N . GLU A 1 276 ? -28.705 4.470 1.632 1.00 79.81 276 GLU A N 1
ATOM 2068 C CA . GLU A 1 276 ? -29.037 5.448 2.673 1.00 79.81 276 GLU A CA 1
ATOM 2069 C C . GLU A 1 276 ? -30.546 5.653 2.869 1.00 79.81 276 GLU A C 1
ATOM 2071 O O . GLU A 1 276 ? -30.976 6.352 3.786 1.00 79.81 276 GLU A O 1
ATOM 2076 N N . LYS A 1 277 ? -31.365 5.069 1.990 1.00 80.44 277 LYS A N 1
ATOM 2077 C CA . LYS A 1 277 ? -32.827 5.106 2.051 1.00 80.44 277 LYS A CA 1
ATOM 2078 C C . LYS A 1 277 ? -33.405 3.783 2.547 1.00 80.44 277 LYS A C 1
ATOM 2080 O O . LYS A 1 277 ? -34.625 3.629 2.535 1.00 80.44 277 LYS A O 1
ATOM 2085 N N . GLY A 1 278 ? -32.556 2.840 2.963 1.00 75.62 278 GLY A N 1
ATOM 2086 C CA . GLY A 1 278 ? -32.966 1.516 3.420 1.00 75.62 278 GLY A CA 1
ATOM 2087 C C . GLY A 1 278 ? -33.484 0.627 2.292 1.00 75.62 278 GLY A C 1
ATOM 2088 O O . GLY A 1 278 ? -34.332 -0.229 2.536 1.00 75.62 278 GLY A O 1
ATOM 2089 N N . ARG A 1 279 ? -33.028 0.840 1.051 1.00 84.31 279 ARG A N 1
ATOM 2090 C CA . ARG A 1 279 ? -33.405 0.011 -0.103 1.00 84.31 279 ARG A CA 1
ATOM 2091 C C . ARG A 1 279 ? -32.313 -1.004 -0.397 1.00 84.31 279 ARG A C 1
ATOM 2093 O O . ARG A 1 279 ? -31.135 -0.658 -0.347 1.00 84.31 279 ARG A O 1
ATOM 2100 N N . GLU A 1 280 ? -32.712 -2.221 -0.751 1.00 90.25 280 GLU A N 1
ATOM 2101 C CA . GLU A 1 280 ? -31.785 -3.263 -1.189 1.00 90.25 280 GLU A CA 1
ATOM 2102 C C . GLU A 1 280 ? -31.007 -2.821 -2.434 1.00 90.25 280 GLU A C 1
ATOM 2104 O O . GLU A 1 280 ? -31.574 -2.296 -3.401 1.00 90.25 280 GLU A O 1
ATOM 2109 N N . VAL A 1 281 ? -29.697 -3.049 -2.415 1.00 90.81 281 VAL A N 1
ATOM 2110 C CA . VAL A 1 281 ? -28.808 -2.786 -3.544 1.00 90.81 281 VAL A CA 1
ATOM 2111 C C . VAL A 1 281 ? -28.480 -4.104 -4.229 1.00 90.81 281 VAL A C 1
ATOM 2113 O O . VAL A 1 281 ? -27.947 -5.026 -3.621 1.00 90.81 281 VAL A O 1
ATOM 2116 N N . LYS A 1 282 ? -28.751 -4.179 -5.536 1.00 90.56 282 LYS A N 1
ATOM 2117 C CA . LYS A 1 282 ? -28.352 -5.333 -6.348 1.00 90.56 282 LYS A CA 1
ATOM 2118 C C . LYS A 1 282 ? -26.849 -5.308 -6.607 1.00 90.56 282 LYS A C 1
ATOM 2120 O O . LYS A 1 282 ? -26.375 -4.447 -7.354 1.00 90.56 282 LYS A O 1
ATOM 2125 N N . VAL A 1 283 ? -26.145 -6.289 -6.058 1.00 90.69 283 VAL A N 1
ATOM 2126 C CA . VAL A 1 283 ? -24.713 -6.509 -6.282 1.00 90.69 283 VAL A CA 1
ATOM 2127 C C . VAL A 1 283 ? -24.409 -7.122 -7.652 1.00 90.69 283 VAL A C 1
ATOM 2129 O O . VAL A 1 283 ? -25.315 -7.427 -8.436 1.00 90.69 283 VAL A O 1
ATOM 2132 N N . ASP A 1 284 ? -23.122 -7.205 -7.989 1.00 89.50 284 ASP A N 1
ATOM 2133 C CA . ASP A 1 284 ? -22.639 -7.973 -9.138 1.00 89.50 284 ASP A CA 1
ATOM 2134 C C . ASP A 1 284 ? -23.005 -9.455 -8.954 1.00 89.50 284 ASP A C 1
ATOM 2136 O O . ASP A 1 284 ? -22.887 -9.987 -7.852 1.00 89.50 284 ASP A O 1
ATOM 2140 N N . GLU A 1 285 ? -23.462 -10.125 -10.012 1.00 89.44 285 GLU A N 1
ATOM 2141 C CA . GLU A 1 285 ? -23.967 -11.506 -9.930 1.00 89.44 285 GLU A CA 1
ATOM 2142 C C . GLU A 1 285 ? -22.918 -12.476 -9.379 1.00 89.44 285 GLU A C 1
ATOM 2144 O O . GLU A 1 285 ? -23.255 -13.390 -8.627 1.00 89.44 285 GLU A O 1
ATOM 2149 N N . ARG A 1 286 ? -21.635 -12.217 -9.660 1.00 87.50 286 ARG A N 1
ATOM 2150 C CA . ARG A 1 286 ? -20.511 -13.011 -9.148 1.00 87.50 286 ARG A CA 1
ATOM 2151 C C . ARG A 1 286 ? -20.413 -12.986 -7.626 1.00 87.50 286 ARG A C 1
ATOM 2153 O O . ARG A 1 286 ? -19.946 -13.953 -7.043 1.00 87.50 286 ARG A O 1
ATOM 2160 N N . VAL A 1 287 ? -20.893 -11.926 -6.967 1.00 89.12 287 VAL A N 1
ATOM 2161 C CA . VAL A 1 287 ? -20.908 -11.865 -5.497 1.00 89.12 287 VAL A CA 1
ATOM 2162 C C . VAL A 1 287 ? -21.716 -13.018 -4.925 1.00 89.12 287 VAL A C 1
ATOM 2164 O O . VAL A 1 287 ? -21.285 -13.636 -3.962 1.00 89.12 287 VAL A O 1
ATOM 2167 N N . LEU A 1 288 ? -22.842 -13.364 -5.545 1.00 90.81 288 LEU A N 1
ATOM 2168 C CA . LEU A 1 288 ? -23.716 -14.429 -5.058 1.00 90.81 288 LEU A CA 1
ATOM 2169 C C . LEU A 1 288 ? -23.410 -15.783 -5.711 1.00 90.81 288 LEU A C 1
ATOM 2171 O O . LEU A 1 288 ? -23.512 -16.809 -5.043 1.00 90.81 288 LEU A O 1
ATOM 2175 N N . ALA A 1 289 ? -23.032 -15.789 -6.992 1.00 89.31 289 ALA A N 1
ATOM 2176 C CA . ALA A 1 289 ? -22.938 -17.003 -7.805 1.00 89.31 289 ALA A CA 1
ATOM 2177 C C . ALA A 1 289 ? -21.524 -17.599 -7.940 1.00 89.31 289 ALA A C 1
ATOM 2179 O O . ALA A 1 289 ? -21.406 -18.763 -8.309 1.00 89.31 289 ALA A O 1
ATOM 2180 N N . ASP A 1 290 ? -20.461 -16.828 -7.688 1.00 87.06 290 ASP A N 1
ATOM 2181 C CA . ASP A 1 290 ? -19.076 -17.255 -7.930 1.00 87.06 290 ASP A CA 1
ATOM 2182 C C . ASP A 1 290 ? -18.355 -17.573 -6.611 1.00 87.06 290 ASP A C 1
ATOM 2184 O O . ASP A 1 290 ? -17.672 -16.735 -6.014 1.00 87.06 290 ASP A O 1
ATOM 2188 N N . ASP A 1 291 ? -18.549 -18.806 -6.139 1.00 88.25 291 ASP A N 1
ATOM 2189 C CA . ASP A 1 291 ? -17.950 -19.314 -4.901 1.00 88.25 291 ASP A CA 1
ATOM 2190 C C . ASP A 1 291 ? -16.414 -19.272 -4.964 1.00 88.25 291 ASP A C 1
ATOM 2192 O O . ASP A 1 291 ? -15.769 -18.820 -4.020 1.00 88.25 291 ASP A O 1
ATOM 2196 N N . ALA A 1 292 ? -15.824 -19.641 -6.106 1.00 81.88 292 ALA A N 1
ATOM 2197 C CA . ALA A 1 292 ? -14.375 -19.653 -6.293 1.00 81.88 292 ALA A CA 1
ATOM 2198 C C . ALA A 1 292 ? -13.766 -18.245 -6.196 1.00 81.88 292 ALA A C 1
ATOM 2200 O O . ALA A 1 292 ? -12.711 -18.063 -5.584 1.00 81.88 292 ALA A O 1
ATOM 2201 N N . LEU A 1 293 ? -14.433 -17.231 -6.758 1.00 82.94 293 LEU A N 1
ATOM 2202 C CA . LEU A 1 293 ? -14.002 -15.842 -6.628 1.00 82.94 293 LEU A CA 1
ATOM 2203 C C . LEU A 1 293 ? -14.068 -15.364 -5.174 1.00 82.94 293 LEU A C 1
ATOM 2205 O O . LEU A 1 293 ? -13.123 -14.724 -4.708 1.00 82.94 293 LEU A O 1
ATOM 2209 N N . ARG A 1 294 ? -15.153 -15.668 -4.448 1.00 89.56 294 ARG A N 1
ATOM 2210 C CA . ARG A 1 294 ? -15.275 -15.298 -3.028 1.00 89.56 294 ARG A CA 1
ATOM 2211 C C . ARG A 1 294 ? -14.218 -15.974 -2.168 1.00 89.56 294 ARG A C 1
ATOM 2213 O O . ARG A 1 294 ? -13.534 -15.286 -1.410 1.00 89.56 294 ARG A O 1
ATOM 2220 N N . GLU A 1 295 ? -14.042 -17.284 -2.311 1.00 87.00 295 GLU A N 1
ATOM 2221 C CA . GLU A 1 295 ? -13.032 -18.045 -1.573 1.00 87.00 295 GLU A CA 1
ATOM 2222 C C . GLU A 1 295 ? -11.615 -17.575 -1.904 1.00 87.00 295 GLU A C 1
ATOM 2224 O O . GLU A 1 295 ? -10.791 -17.414 -1.003 1.00 87.00 295 GLU A O 1
ATOM 2229 N N . GLY A 1 296 ? -11.338 -17.278 -3.177 1.00 82.25 296 GLY A N 1
ATOM 2230 C CA . GLY A 1 296 ? -10.064 -16.711 -3.609 1.00 82.25 296 GLY A CA 1
ATOM 2231 C C . GLY A 1 296 ? -9.793 -15.349 -2.970 1.00 82.25 296 GLY A C 1
ATOM 2232 O O . GLY A 1 296 ? -8.693 -15.110 -2.464 1.00 82.25 296 GLY A O 1
ATOM 2233 N N . VAL A 1 297 ? -10.802 -14.470 -2.922 1.00 85.94 297 VAL A N 1
ATOM 2234 C CA . VAL A 1 297 ? -10.692 -13.179 -2.230 1.00 85.94 297 VAL A CA 1
ATOM 2235 C C . VAL A 1 297 ? -10.439 -13.376 -0.736 1.00 85.94 297 VAL A C 1
ATOM 2237 O O . VAL A 1 297 ? -9.530 -12.763 -0.175 1.00 85.94 297 VAL A O 1
ATOM 2240 N N . TRP A 1 298 ? -11.205 -14.257 -0.097 1.00 91.25 298 TRP A N 1
ATOM 2241 C CA . TRP A 1 298 ? -11.077 -14.575 1.321 1.00 91.25 298 TRP A CA 1
ATOM 2242 C C . TRP A 1 298 ? -9.677 -15.090 1.673 1.00 91.25 298 TRP A C 1
ATOM 2244 O O . TRP A 1 298 ? -9.013 -14.555 2.563 1.00 91.25 298 TRP A O 1
ATOM 2254 N N . ALA A 1 299 ? -9.200 -16.100 0.942 1.00 85.38 299 ALA A N 1
ATOM 2255 C CA . ALA A 1 299 ? -7.891 -16.708 1.148 1.00 85.38 299 ALA A CA 1
ATOM 2256 C C . ALA A 1 299 ? -6.762 -15.688 0.979 1.00 85.38 299 ALA A C 1
ATOM 2258 O O . ALA A 1 299 ? -5.819 -15.655 1.771 1.00 85.38 299 ALA A O 1
ATOM 2259 N N . ARG A 1 300 ? -6.877 -14.808 -0.017 1.00 83.19 300 ARG A N 1
ATOM 2260 C CA . ARG A 1 300 ? -5.875 -13.775 -0.261 1.00 83.19 300 ARG A CA 1
ATOM 2261 C C . ARG A 1 300 ? -5.875 -12.691 0.821 1.00 83.19 300 ARG A C 1
ATOM 2263 O O . ARG A 1 300 ? -4.799 -12.243 1.206 1.00 83.19 300 ARG A O 1
ATOM 2270 N N . LEU A 1 301 ? -7.032 -12.302 1.363 1.00 88.25 301 LEU A N 1
ATOM 2271 C CA . LEU A 1 301 ? -7.089 -11.376 2.503 1.00 88.25 301 LEU A CA 1
ATOM 2272 C C . LEU A 1 301 ? -6.446 -11.978 3.766 1.00 88.25 301 LEU A C 1
ATOM 2274 O O . LEU A 1 301 ? -5.721 -11.266 4.459 1.00 88.25 301 LEU A O 1
ATOM 2278 N N . LEU A 1 302 ? -6.625 -13.284 4.014 1.00 90.44 302 LEU A N 1
ATOM 2279 C CA . LEU A 1 302 ? -5.915 -14.005 5.084 1.00 90.44 302 LEU A CA 1
ATOM 2280 C C . LEU A 1 302 ? -4.404 -14.077 4.848 1.00 90.44 302 LEU A C 1
ATOM 2282 O O . LEU A 1 302 ? -3.606 -13.942 5.776 1.00 90.44 302 LEU A O 1
ATOM 2286 N N . GLU A 1 303 ? -3.989 -14.286 3.600 1.00 84.25 303 GLU A N 1
ATOM 2287 C CA . GLU A 1 303 ? -2.574 -14.294 3.245 1.00 84.25 303 GLU A CA 1
ATOM 2288 C C . GLU A 1 303 ? -1.926 -12.928 3.507 1.00 84.25 303 GLU A C 1
ATOM 2290 O O . GLU A 1 303 ? -0.853 -12.864 4.108 1.00 84.25 303 GLU A O 1
ATOM 2295 N N . LEU A 1 304 ? -2.595 -11.845 3.101 1.00 83.44 304 LEU A N 1
ATOM 2296 C CA . LEU A 1 304 ? -2.140 -10.469 3.306 1.00 83.44 304 LEU A CA 1
ATOM 2297 C C . LEU A 1 304 ? -2.057 -10.080 4.783 1.00 83.44 304 LEU A C 1
ATOM 2299 O O . LEU A 1 304 ? -1.181 -9.303 5.160 1.00 83.44 304 LEU A O 1
ATOM 2303 N N . SER A 1 305 ? -2.929 -10.629 5.628 1.00 87.38 305 SER A N 1
ATOM 2304 C CA . SER A 1 305 ? -2.851 -10.440 7.076 1.00 87.38 305 SER A CA 1
ATOM 2305 C C . SER A 1 305 ? -1.820 -11.346 7.756 1.00 87.38 305 SER A C 1
ATOM 2307 O O . SER A 1 305 ? -1.563 -11.190 8.948 1.00 87.38 305 SER A O 1
ATOM 2309 N N . GLY A 1 306 ? -1.208 -12.291 7.038 1.00 84.81 306 GLY A N 1
ATOM 2310 C CA . GLY A 1 306 ? -0.300 -13.278 7.625 1.00 84.81 306 GLY A CA 1
ATOM 2311 C C . GLY A 1 306 ? -1.007 -14.359 8.451 1.00 84.81 306 GLY A C 1
ATOM 2312 O O . GLY A 1 306 ? -0.344 -15.091 9.179 1.00 84.81 306 GLY A O 1
ATOM 2313 N N . GLU A 1 307 ? -2.328 -14.500 8.319 1.00 82.19 307 GLU A N 1
ATOM 2314 C CA . GLU A 1 307 ? -3.135 -15.535 8.977 1.00 82.19 307 GLU A CA 1
ATOM 2315 C C . GLU A 1 307 ? -3.084 -16.842 8.150 1.00 82.19 307 GLU A C 1
ATOM 2317 O O . GLU A 1 307 ? -4.088 -17.333 7.630 1.00 82.19 307 GLU A O 1
ATOM 2322 N N . LYS A 1 308 ? -1.878 -17.405 7.959 1.00 53.31 308 LYS A N 1
ATOM 2323 C CA . LYS A 1 308 ? -1.680 -18.693 7.264 1.00 53.31 308 LYS A CA 1
ATOM 2324 C C . LYS A 1 308 ? -1.924 -19.853 8.235 1.00 53.31 308 LYS A C 1
ATOM 2326 O O . LYS A 1 308 ? -1.039 -20.186 9.015 1.00 53.31 308 LYS A O 1
ATOM 2331 N N . GLY A 1 309 ? -3.094 -20.497 8.166 1.00 44.31 309 GLY A N 1
ATOM 2332 C CA . GLY A 1 309 ? -3.353 -21.687 8.995 1.00 44.31 309 GLY A CA 1
ATOM 2333 C C . GLY A 1 309 ? -4.700 -22.404 8.854 1.00 44.31 309 GLY A C 1
ATOM 2334 O O . GLY A 1 309 ? -4.763 -23.585 9.164 1.00 44.31 309 GLY A O 1
ATOM 2335 N N . ALA A 1 310 ? -5.766 -21.775 8.348 1.00 39.72 310 ALA A N 1
ATOM 2336 C CA . ALA A 1 310 ? -7.108 -22.383 8.400 1.00 39.72 310 ALA A CA 1
ATOM 2337 C C . ALA A 1 310 ? -7.516 -23.231 7.169 1.00 39.72 310 ALA A C 1
ATOM 2339 O O . ALA A 1 310 ? -8.598 -23.808 7.155 1.00 39.72 310 ALA A O 1
ATOM 2340 N N . MET A 1 311 ? -6.687 -23.315 6.119 1.00 39.06 311 MET A N 1
ATOM 2341 C CA . MET A 1 311 ? -7.061 -23.966 4.846 1.00 39.06 311 MET A CA 1
ATOM 2342 C C . MET A 1 311 ? -6.599 -25.421 4.673 1.00 39.06 311 MET A C 1
ATOM 2344 O O . MET A 1 311 ? -7.033 -26.082 3.729 1.00 39.06 311 MET A O 1
ATOM 2348 N N . ALA A 1 312 ? -5.738 -25.943 5.551 1.00 28.64 312 ALA A N 1
ATOM 2349 C CA . ALA A 1 312 ? -5.120 -27.257 5.344 1.00 28.64 312 ALA A CA 1
ATOM 2350 C C . ALA A 1 312 ? -6.103 -28.444 5.441 1.00 28.64 312 ALA A C 1
ATOM 2352 O O . ALA A 1 312 ? -5.779 -29.531 4.966 1.00 28.64 312 ALA A O 1
ATOM 2353 N N . GLU A 1 313 ? -7.309 -28.250 5.985 1.00 30.94 313 GLU A N 1
ATOM 2354 C CA . GLU A 1 313 ? -8.290 -29.333 6.163 1.00 30.94 313 GLU A CA 1
ATOM 2355 C C . GLU A 1 313 ? -9.430 -29.351 5.130 1.00 30.94 313 GLU A C 1
ATOM 2357 O O . GLU A 1 313 ? -10.092 -30.374 4.987 1.00 30.94 313 GLU A O 1
ATOM 2362 N N . TRP A 1 314 ? -9.627 -28.289 4.339 1.00 31.03 314 TRP A N 1
ATOM 2363 C CA . TRP A 1 314 ? -10.771 -28.191 3.410 1.00 31.03 314 TRP A CA 1
ATOM 2364 C C . TRP A 1 314 ? -10.427 -28.399 1.925 1.00 31.03 314 TRP A C 1
ATOM 2366 O O . TRP A 1 314 ? -11.308 -28.668 1.113 1.00 31.03 314 TRP A O 1
ATOM 2376 N N . SER A 1 315 ? -9.144 -28.345 1.549 1.00 31.17 315 SER A N 1
ATOM 2377 C CA . SER A 1 315 ? -8.700 -28.399 0.142 1.00 31.17 315 SER A CA 1
ATOM 2378 C C . SER A 1 315 ? -8.800 -29.785 -0.526 1.00 31.17 315 SER A C 1
ATOM 2380 O O . SER A 1 315 ? -8.517 -29.904 -1.716 1.00 31.17 315 SER A O 1
ATOM 2382 N N . LYS A 1 316 ? -9.210 -30.844 0.184 1.00 26.73 316 LYS A N 1
ATOM 2383 C CA . LYS A 1 316 ? -9.263 -32.209 -0.376 1.00 26.73 316 LYS A CA 1
ATOM 2384 C C . LYS A 1 316 ? -10.568 -32.576 -1.099 1.00 26.73 316 LYS A C 1
ATOM 2386 O O . LYS A 1 316 ? -10.651 -33.687 -1.611 1.00 26.73 316 LYS A O 1
ATOM 2391 N N . ALA A 1 317 ? -11.569 -31.694 -1.167 1.00 28.27 317 ALA A N 1
ATOM 2392 C CA . ALA A 1 317 ? -12.913 -32.076 -1.623 1.00 28.27 317 ALA A CA 1
ATOM 2393 C C . ALA A 1 317 ? -13.346 -31.591 -3.026 1.00 28.27 317 ALA A C 1
ATOM 2395 O O . ALA A 1 317 ? -14.414 -31.996 -3.476 1.00 28.27 317 ALA A O 1
ATOM 2396 N N . THR A 1 318 ? -12.577 -30.771 -3.752 1.00 33.41 318 THR A N 1
ATOM 2397 C CA . THR A 1 318 ? -13.113 -30.061 -4.944 1.00 33.41 318 THR A CA 1
ATOM 2398 C C . THR A 1 318 ? -12.339 -30.227 -6.257 1.00 33.41 318 THR A C 1
ATOM 2400 O O . THR A 1 318 ? -12.724 -29.644 -7.270 1.00 33.41 318 THR A O 1
ATOM 2403 N N . ASP A 1 319 ? -11.332 -31.100 -6.312 1.00 30.45 319 ASP A N 1
ATOM 2404 C CA . ASP A 1 319 ? -10.419 -31.210 -7.467 1.00 30.45 319 ASP A CA 1
ATOM 2405 C C . ASP A 1 319 ? -10.989 -31.911 -8.726 1.00 30.45 319 ASP A C 1
ATOM 2407 O O . ASP A 1 319 ? -10.285 -32.067 -9.721 1.00 30.45 319 ASP A O 1
ATOM 2411 N N . LEU A 1 320 ? -12.267 -32.320 -8.743 1.00 27.58 320 LEU A N 1
ATOM 2412 C CA . LEU A 1 320 ? -12.843 -33.068 -9.877 1.00 27.58 320 LEU A CA 1
ATOM 2413 C C . LEU A 1 320 ? -13.811 -32.266 -10.771 1.00 27.58 320 LEU A C 1
ATOM 2415 O O . LEU A 1 320 ? -14.051 -32.663 -11.908 1.00 27.58 320 LEU A O 1
ATOM 2419 N N . ASN A 1 321 ? -14.323 -31.113 -10.325 1.00 30.23 321 ASN A N 1
ATOM 2420 C CA . ASN A 1 321 ? -15.337 -30.356 -11.086 1.00 30.23 321 ASN A CA 1
ATOM 2421 C C . ASN A 1 321 ? -14.765 -29.238 -11.980 1.00 30.23 321 ASN A C 1
ATOM 2423 O O . ASN A 1 321 ? -15.448 -28.761 -12.885 1.00 30.23 321 ASN A O 1
ATOM 2427 N N . TYR A 1 322 ? -13.501 -28.850 -11.795 1.00 33.75 322 TYR A N 1
ATOM 2428 C CA . TYR A 1 322 ? -12.899 -27.723 -12.521 1.00 33.75 322 TYR A CA 1
ATOM 2429 C C . TYR A 1 322 ? -12.469 -28.071 -13.962 1.00 33.75 322 TYR A C 1
ATOM 2431 O O . TYR A 1 322 ? -12.429 -27.209 -14.836 1.00 33.75 322 TYR A O 1
ATOM 2439 N N . GLN A 1 323 ? -12.218 -29.353 -14.249 1.00 30.02 323 GLN A N 1
ATOM 2440 C CA . GLN A 1 323 ? -11.823 -29.829 -15.586 1.00 30.02 323 GLN A CA 1
ATOM 2441 C C . GLN A 1 323 ? -13.018 -30.008 -16.545 1.00 30.02 323 GLN A C 1
ATOM 2443 O O . GLN A 1 323 ? -12.841 -29.995 -17.760 1.00 30.02 323 GLN A O 1
ATOM 2448 N N . VAL A 1 324 ? -14.250 -30.106 -16.029 1.00 30.14 324 VAL A N 1
ATOM 2449 C CA . VAL A 1 324 ? -15.470 -30.281 -16.846 1.00 30.14 324 VAL A CA 1
ATOM 2450 C C . VAL A 1 324 ? -16.043 -28.935 -17.322 1.00 30.14 324 VAL A C 1
ATOM 2452 O O . VAL A 1 324 ? -16.628 -28.851 -18.400 1.00 30.14 324 VAL A O 1
ATOM 2455 N N . TYR A 1 325 ? -15.807 -27.847 -16.580 1.00 29.53 325 TYR A N 1
ATOM 2456 C CA . TYR A 1 325 ? -16.308 -26.505 -16.917 1.00 29.53 325 TYR A CA 1
ATOM 2457 C C . TYR A 1 325 ? -15.528 -25.828 -18.067 1.00 29.53 325 TYR A C 1
ATOM 2459 O O . TYR A 1 325 ? -16.090 -25.068 -18.862 1.00 29.53 325 TYR A O 1
ATOM 2467 N N . LEU A 1 326 ? -14.239 -26.154 -18.217 1.00 31.44 326 LEU A N 1
ATOM 2468 C CA . LEU A 1 326 ? -13.401 -25.677 -19.326 1.00 31.44 326 LEU A CA 1
ATOM 2469 C C . LEU A 1 326 ? -13.754 -26.348 -20.666 1.00 31.44 326 LEU A C 1
ATOM 2471 O O . LEU A 1 326 ? -13.623 -25.722 -21.710 1.00 31.44 326 LEU A O 1
ATOM 2475 N N . PHE A 1 327 ? -14.294 -27.571 -20.648 1.00 30.23 327 PHE A N 1
ATOM 2476 C CA . PHE A 1 327 ? -14.669 -28.300 -21.866 1.00 30.23 327 PHE A CA 1
ATOM 2477 C C . PHE A 1 327 ? -16.027 -27.859 -22.450 1.00 30.23 327 PHE A C 1
ATOM 2479 O O . PHE A 1 327 ? -16.259 -27.969 -23.651 1.00 30.23 327 PHE A O 1
ATOM 2486 N N . LEU A 1 328 ? -16.929 -27.319 -21.620 1.00 28.08 328 LEU A N 1
ATOM 2487 C CA . LEU A 1 328 ? -18.268 -26.881 -22.047 1.00 28.08 328 LEU A CA 1
ATOM 2488 C C . LEU A 1 328 ? -18.337 -25.399 -22.456 1.00 28.08 328 LEU A C 1
ATOM 2490 O O . LEU A 1 328 ? -19.234 -25.013 -23.206 1.00 28.08 328 LEU A O 1
ATOM 2494 N N . SER A 1 329 ? -17.384 -24.568 -22.024 1.00 31.75 329 SER A N 1
ATOM 2495 C CA . SER A 1 329 ? -17.342 -23.138 -22.372 1.00 31.75 329 SER A CA 1
ATOM 2496 C C . SER A 1 329 ? -16.688 -22.848 -23.731 1.00 31.75 329 SER A C 1
ATOM 2498 O O . SER A 1 329 ? -17.013 -21.837 -24.352 1.00 31.75 329 SER A O 1
ATOM 2500 N N . GLU A 1 330 ? -15.862 -23.757 -24.260 1.00 30.58 330 GLU A N 1
ATOM 2501 C CA . GLU A 1 330 ? -15.252 -23.615 -25.594 1.00 30.58 330 GLU A CA 1
ATOM 2502 C C . GLU A 1 330 ? -16.184 -24.043 -26.752 1.00 30.58 330 GLU A C 1
ATOM 2504 O O . GLU A 1 330 ? -15.953 -23.662 -27.898 1.00 30.58 330 GLU A O 1
ATOM 2509 N N . GLY A 1 331 ? -17.294 -24.744 -26.476 1.00 31.41 331 GLY A N 1
ATOM 2510 C CA . GLY A 1 331 ? -18.296 -25.134 -27.485 1.00 31.41 331 GLY A CA 1
ATOM 2511 C C . GLY A 1 331 ? -19.421 -24.114 -27.721 1.00 31.41 331 GLY A C 1
ATOM 2512 O O . GLY A 1 331 ? -20.029 -24.095 -28.790 1.00 31.41 331 GLY A O 1
ATOM 2513 N N . ALA A 1 332 ? -19.687 -23.226 -26.757 1.00 28.36 332 ALA A N 1
ATOM 2514 C CA . ALA A 1 332 ? -20.789 -22.257 -26.831 1.00 28.36 332 ALA A CA 1
ATOM 2515 C C . ALA A 1 332 ? -20.435 -20.965 -27.599 1.00 28.36 332 ALA A C 1
ATOM 2517 O O . ALA A 1 332 ? -21.322 -20.199 -27.969 1.00 28.36 332 ALA A O 1
ATOM 2518 N N . ALA A 1 333 ? -19.150 -20.741 -27.894 1.00 29.50 333 ALA A N 1
ATOM 2519 C CA . ALA A 1 333 ? -18.680 -19.610 -28.695 1.00 29.50 333 ALA A CA 1
ATOM 2520 C C . ALA A 1 333 ? -18.743 -19.859 -30.218 1.00 29.50 333 ALA A C 1
ATOM 2522 O O . ALA A 1 333 ? -18.494 -18.936 -30.988 1.00 29.50 333 ALA A O 1
ATOM 2523 N N . LEU A 1 334 ? -19.102 -21.072 -30.665 1.00 30.00 334 LEU A N 1
ATOM 2524 C CA . LEU A 1 334 ? -19.128 -21.452 -32.088 1.00 30.00 334 LEU A CA 1
ATOM 2525 C C . LEU A 1 334 ? -20.529 -21.427 -32.738 1.00 30.00 334 LEU A C 1
ATOM 2527 O O . LEU A 1 334 ? -20.668 -21.795 -33.901 1.00 30.00 334 LEU A O 1
ATOM 2531 N N . LEU A 1 335 ? -21.570 -21.000 -32.010 1.00 28.22 335 LEU A N 1
ATOM 2532 C CA . LEU A 1 335 ? -22.974 -21.055 -32.464 1.00 28.22 335 LEU A CA 1
ATOM 2533 C C . LEU A 1 335 ? -23.727 -19.715 -32.395 1.00 28.22 335 LEU A C 1
ATOM 2535 O O . LEU A 1 335 ? -24.899 -19.657 -32.752 1.00 28.22 335 LEU A O 1
ATOM 2539 N N . ALA A 1 336 ? -23.060 -18.627 -32.004 1.00 28.44 336 ALA A N 1
ATOM 2540 C CA . ALA A 1 336 ? -23.654 -17.286 -31.934 1.00 28.44 336 ALA A CA 1
ATOM 2541 C C . ALA A 1 336 ? -23.275 -16.373 -33.121 1.00 28.44 336 ALA A C 1
ATOM 2543 O O . ALA A 1 336 ? -23.508 -15.170 -33.060 1.00 28.44 336 ALA A O 1
ATOM 2544 N N . ASP A 1 337 ? -22.715 -16.943 -34.195 1.00 27.81 337 ASP A N 1
ATOM 2545 C CA . ASP A 1 337 ? -22.320 -16.229 -35.423 1.00 27.81 337 ASP A CA 1
ATOM 2546 C C . ASP A 1 337 ? -23.345 -16.340 -36.568 1.00 27.81 337 ASP A C 1
ATOM 2548 O O . ASP A 1 337 ? -23.078 -15.922 -37.689 1.00 27.81 337 ASP A O 1
ATOM 2552 N N . ASN A 1 338 ? -24.554 -16.848 -36.314 1.00 30.33 338 ASN A N 1
ATOM 2553 C CA . ASN A 1 338 ? -25.631 -16.849 -37.304 1.00 30.33 338 ASN A CA 1
ATOM 2554 C C . ASN A 1 338 ? -26.980 -16.588 -36.637 1.00 30.33 338 ASN A C 1
ATOM 2556 O O . ASN A 1 338 ? -27.600 -17.527 -36.154 1.00 30.33 338 ASN A O 1
ATOM 2560 N N . LEU A 1 339 ? -27.422 -15.325 -36.631 1.00 26.95 339 LEU A N 1
ATOM 2561 C CA . LEU A 1 339 ? -28.827 -14.918 -36.798 1.00 26.95 339 LEU A CA 1
ATOM 2562 C C . LEU A 1 339 ? -28.913 -13.382 -36.871 1.00 26.95 339 LEU A C 1
ATOM 2564 O O . LEU A 1 339 ? -29.101 -12.675 -35.885 1.00 26.95 339 LEU A O 1
ATOM 2568 N N . GLN A 1 340 ? -28.750 -12.876 -38.093 1.00 27.36 340 GLN A N 1
ATOM 2569 C CA . GLN A 1 340 ? -29.332 -11.608 -38.533 1.00 27.36 340 GLN A CA 1
ATOM 2570 C C . GLN A 1 340 ? -30.854 -11.793 -38.676 1.00 27.36 340 GLN A C 1
ATOM 2572 O O . GLN A 1 340 ? -31.256 -12.813 -39.228 1.00 27.36 340 GLN A O 1
ATOM 2577 N N . PHE A 1 341 ? -31.668 -10.833 -38.211 1.00 25.61 341 PHE A N 1
ATOM 2578 C CA . PHE A 1 341 ? -32.727 -10.117 -38.965 1.00 25.61 341 PHE A CA 1
ATOM 2579 C C . PHE A 1 341 ? -33.748 -9.402 -38.047 1.00 25.61 341 PHE A C 1
ATOM 2581 O O . PHE A 1 341 ? -34.050 -9.889 -36.961 1.00 25.61 341 PHE A O 1
ATOM 2588 N N . LEU A 1 342 ? -34.315 -8.306 -38.589 1.00 25.91 342 LEU A N 1
ATOM 2589 C CA . LEU A 1 342 ? -35.451 -7.449 -38.159 1.00 25.91 342 LEU A CA 1
ATOM 2590 C C . LEU A 1 342 ? -35.055 -6.183 -37.360 1.00 25.91 342 LEU A C 1
ATOM 2592 O O . LEU A 1 342 ? -34.708 -6.257 -36.185 1.00 25.91 342 LEU A O 1
ATOM 2596 N N . GLU A 1 343 ? -34.830 -5.031 -38.016 1.00 28.47 343 GLU A N 1
ATOM 2597 C CA . GLU A 1 343 ? -35.811 -4.012 -38.506 1.00 28.47 343 GLU A CA 1
ATOM 2598 C C . GLU A 1 343 ? -36.626 -3.373 -37.364 1.00 28.47 343 GLU A C 1
ATOM 2600 O O . GLU A 1 343 ? -37.359 -4.044 -36.650 1.00 28.47 343 GLU A O 1
ATOM 2605 N N . SER A 1 344 ? -36.280 -2.149 -36.940 1.00 35.12 344 SER A N 1
ATOM 2606 C CA . SER A 1 344 ? -36.863 -0.854 -37.359 1.00 35.12 344 SER A CA 1
ATOM 2607 C C . SER A 1 344 ? -38.374 -0.741 -37.127 1.00 35.12 344 SER A C 1
ATOM 2609 O O . SER A 1 344 ? -39.141 -1.170 -37.972 1.00 35.12 344 SER A O 1
ATOM 2611 N N . ASP A 1 345 ? -38.766 -0.159 -35.982 1.00 31.78 345 ASP A N 1
ATOM 2612 C CA . ASP A 1 345 ? -39.880 0.801 -35.824 1.00 31.78 345 ASP A CA 1
ATOM 2613 C C . ASP A 1 345 ? -40.312 0.913 -34.355 1.00 31.78 345 ASP A C 1
ATOM 2615 O O . ASP A 1 345 ? -41.109 0.119 -33.869 1.00 31.78 345 ASP A O 1
ATOM 2619 N N . SER A 1 346 ? -39.814 1.924 -33.629 1.00 36.62 346 SER A N 1
ATOM 2620 C CA . SER A 1 346 ? -40.442 2.376 -32.366 1.00 36.62 346 SER A CA 1
ATOM 2621 C C . SER A 1 346 ? -39.821 3.661 -31.793 1.00 36.62 346 SER A C 1
ATOM 2623 O O . SER A 1 346 ? -39.620 3.781 -30.584 1.00 36.62 346 SER A O 1
ATOM 2625 N N . LEU A 1 347 ? -39.511 4.651 -32.640 1.00 33.38 347 LEU A N 1
ATOM 2626 C CA . LEU A 1 347 ? -39.107 5.999 -32.192 1.00 33.38 347 LEU A CA 1
ATOM 2627 C C . LEU A 1 347 ? -40.248 7.034 -32.228 1.00 33.38 347 LEU A C 1
ATOM 2629 O O . LEU A 1 347 ? -40.103 8.111 -31.653 1.00 33.38 347 LEU A O 1
ATOM 2633 N N . GLU A 1 348 ? -41.421 6.696 -32.772 1.00 40.56 348 GLU A N 1
ATOM 2634 C CA . GLU A 1 348 ? -42.580 7.607 -32.815 1.00 40.56 348 GLU A CA 1
ATOM 2635 C C . GLU A 1 348 ? -43.499 7.549 -31.579 1.00 40.56 348 GLU A C 1
ATOM 2637 O O . GLU A 1 348 ? -44.363 8.405 -31.404 1.00 40.56 348 GLU A O 1
ATOM 2642 N N . VAL A 1 349 ? -43.275 6.619 -30.643 1.00 44.56 349 VAL A N 1
ATOM 2643 C CA . VAL A 1 349 ? -44.128 6.469 -29.441 1.00 44.56 349 VAL A CA 1
ATOM 2644 C C . VAL A 1 349 ? -43.568 7.201 -28.207 1.00 44.56 349 VAL A C 1
ATOM 2646 O O . VAL A 1 349 ? -44.298 7.469 -27.249 1.00 44.56 349 VAL A O 1
ATOM 2649 N N . LEU A 1 350 ? -42.287 7.591 -28.205 1.00 33.94 350 LEU A N 1
ATOM 2650 C CA . LEU A 1 350 ? -41.645 8.172 -27.013 1.00 33.94 350 LEU A CA 1
ATOM 2651 C C . LEU A 1 350 ? -41.786 9.702 -26.889 1.00 33.94 350 LEU A C 1
ATOM 2653 O O . LEU A 1 350 ? -41.747 10.244 -25.783 1.00 33.94 350 LEU A O 1
ATOM 2657 N N . VAL A 1 351 ? -41.991 10.412 -28.000 1.00 41.12 351 VAL A N 1
ATOM 2658 C CA . VAL A 1 351 ? -42.000 11.887 -28.037 1.00 41.12 351 VAL A CA 1
ATOM 2659 C C . VAL A 1 351 ? -43.252 12.516 -27.383 1.00 41.12 351 VAL A C 1
ATOM 2661 O O . VAL A 1 351 ? -43.105 13.523 -26.681 1.00 41.12 351 VAL A O 1
ATOM 2664 N N . PRO A 1 352 ? -44.469 11.939 -27.479 1.00 37.41 352 PRO A N 1
ATOM 2665 C CA . PRO A 1 352 ? -45.647 12.495 -26.801 1.00 37.41 352 PRO A CA 1
ATOM 2666 C C . PRO A 1 352 ? -45.645 12.284 -25.274 1.00 37.41 352 PRO A C 1
ATOM 2668 O O . PRO A 1 352 ? -46.169 13.122 -24.541 1.00 37.41 352 PRO A O 1
ATOM 2671 N N . LYS A 1 353 ? -45.001 11.221 -24.763 1.00 38.94 353 LYS A N 1
ATOM 2672 C CA . LYS A 1 353 ? -44.909 10.940 -23.313 1.00 38.94 353 LYS A CA 1
ATOM 2673 C C . LYS A 1 353 ? -43.920 11.852 -22.581 1.00 38.94 353 LYS A C 1
ATOM 2675 O O . LYS A 1 353 ? -44.152 12.185 -21.421 1.00 38.94 353 LYS A O 1
ATOM 2680 N N . MET A 1 354 ? -42.876 12.339 -23.256 1.00 34.88 354 MET A N 1
ATOM 2681 C CA . MET A 1 354 ? -41.946 13.315 -22.670 1.00 34.88 354 MET A CA 1
ATOM 2682 C C . MET A 1 354 ? -42.562 14.717 -22.533 1.00 34.88 354 MET A C 1
ATOM 2684 O O . MET A 1 354 ? -42.262 15.413 -21.566 1.00 34.88 354 MET A O 1
ATOM 2688 N N . LYS A 1 355 ? -43.488 15.123 -23.419 1.00 37.88 355 LYS A N 1
ATOM 2689 C CA . LYS A 1 355 ? -44.197 16.419 -23.312 1.00 37.88 355 LYS A CA 1
ATOM 2690 C C . LYS A 1 355 ? -45.124 16.523 -22.092 1.00 37.88 355 LYS A C 1
ATOM 2692 O O . LYS A 1 355 ? -45.371 17.629 -21.625 1.00 37.88 355 LYS A O 1
ATOM 2697 N N . MET A 1 356 ? -45.573 15.395 -21.542 1.00 36.59 356 MET A N 1
ATOM 2698 C CA . MET A 1 356 ? -46.419 15.332 -20.342 1.00 36.59 356 MET A CA 1
ATOM 2699 C C . MET A 1 356 ? -45.626 15.513 -19.034 1.00 36.59 356 MET A C 1
ATOM 2701 O O . MET A 1 356 ? -46.173 15.924 -18.018 1.00 36.59 356 MET A O 1
ATOM 2705 N N . ILE A 1 357 ? -44.318 15.233 -19.053 1.00 36.81 357 ILE A N 1
ATOM 2706 C CA . ILE A 1 357 ? -43.447 15.309 -17.868 1.00 36.81 357 ILE A CA 1
ATOM 2707 C C . ILE A 1 357 ? -42.986 16.755 -17.606 1.00 36.81 357 ILE A C 1
ATOM 2709 O O . ILE A 1 357 ? -42.742 17.135 -16.462 1.00 36.81 357 ILE A O 1
ATOM 2713 N N . PHE A 1 358 ? -42.939 17.604 -18.637 1.00 37.34 358 PHE A N 1
ATOM 2714 C CA . PHE A 1 358 ? -42.492 18.998 -18.514 1.00 37.34 358 PHE A CA 1
ATOM 2715 C C . PHE A 1 358 ? -43.590 20.000 -18.117 1.00 37.34 358 PHE A C 1
ATOM 2717 O O . PHE A 1 358 ? -43.273 21.159 -17.850 1.00 37.34 358 PHE A O 1
ATOM 2724 N N . SER A 1 359 ? -44.861 19.592 -18.028 1.00 38.16 359 SER A N 1
ATOM 2725 C CA . SER A 1 359 ? -45.965 20.500 -17.670 1.00 38.16 359 SER A CA 1
ATOM 2726 C C . SER A 1 359 ? -46.176 20.704 -16.162 1.00 38.16 359 SER A C 1
ATOM 2728 O O . SER A 1 359 ? -46.966 21.567 -15.794 1.00 38.16 359 SER A O 1
ATOM 2730 N N . ASN A 1 360 ? -45.458 19.985 -15.287 1.00 39.06 360 ASN A N 1
ATOM 2731 C CA . ASN A 1 360 ? -45.709 19.982 -13.833 1.00 39.06 360 ASN A CA 1
ATOM 2732 C C . ASN A 1 360 ? -44.580 20.571 -12.964 1.00 39.06 360 ASN A C 1
ATOM 2734 O O . ASN A 1 360 ? -44.496 20.271 -11.774 1.00 39.06 360 ASN A O 1
ATOM 2738 N N . ILE A 1 361 ? -43.714 21.428 -13.511 1.00 35.03 361 ILE A N 1
ATOM 2739 C CA . ILE A 1 361 ? -42.657 22.083 -12.719 1.00 35.03 361 ILE A CA 1
ATOM 2740 C C . ILE A 1 361 ? -43.164 23.444 -12.182 1.00 35.03 361 ILE A C 1
ATOM 2742 O O . ILE A 1 361 ? -43.552 24.297 -12.988 1.00 35.03 361 ILE A O 1
ATOM 2746 N N . PRO A 1 362 ? -43.174 23.687 -10.851 1.00 36.50 362 PRO A N 1
ATOM 2747 C CA . PRO A 1 362 ? -43.696 24.923 -10.262 1.00 36.50 362 PRO A CA 1
ATOM 2748 C C . PRO A 1 362 ? -42.885 26.171 -10.640 1.00 36.50 362 PRO A C 1
ATOM 2750 O O . PRO A 1 362 ? -41.661 26.136 -10.762 1.00 36.50 362 PRO A O 1
ATOM 2753 N N . ARG A 1 363 ? -43.586 27.303 -10.782 1.00 44.00 363 ARG A N 1
ATOM 2754 C CA . ARG A 1 363 ? -43.026 28.622 -11.112 1.00 44.00 363 ARG A CA 1
ATOM 2755 C C . ARG A 1 363 ? -42.210 29.201 -9.947 1.00 44.00 363 ARG A C 1
ATOM 2757 O O . ARG A 1 363 ? -42.786 29.729 -9.003 1.00 44.00 363 ARG A O 1
ATOM 2764 N N . THR A 1 364 ? -40.891 29.252 -10.094 1.00 38.09 364 THR A N 1
ATOM 2765 C CA . THR A 1 364 ? -40.032 30.258 -9.444 1.00 38.09 364 THR A CA 1
ATOM 2766 C C . THR A 1 364 ? -39.219 31.008 -10.513 1.00 38.09 364 THR A C 1
ATOM 2768 O O . THR A 1 364 ? -38.974 30.481 -11.597 1.00 38.09 364 THR A O 1
ATOM 2771 N N . SER A 1 365 ? -38.946 32.298 -10.259 1.00 42.41 365 SER A N 1
ATOM 2772 C CA . SER A 1 365 ? -38.455 33.357 -11.175 1.00 42.41 365 SER A CA 1
ATOM 2773 C C . SER A 1 365 ? -37.824 32.890 -12.504 1.00 42.41 365 SER A C 1
ATOM 2775 O O . SER A 1 365 ? -36.662 32.487 -12.576 1.00 42.41 365 SER A O 1
ATOM 2777 N N . LYS A 1 366 ? -38.588 33.030 -13.602 1.00 45.72 366 LYS A N 1
ATOM 2778 C CA . LYS A 1 366 ? -38.203 32.641 -14.976 1.00 45.72 366 LYS A CA 1
ATOM 2779 C C . LYS A 1 366 ? -36.894 33.268 -15.482 1.00 45.72 366 LYS A C 1
ATOM 2781 O O . LYS A 1 366 ? -36.325 32.744 -16.433 1.00 45.72 366 LYS A O 1
ATOM 2786 N N . LYS A 1 367 ? -36.421 34.382 -14.912 1.00 42.97 367 LYS A N 1
ATOM 2787 C CA . LYS A 1 367 ? -35.234 35.090 -15.425 1.00 42.97 367 LYS A CA 1
ATOM 2788 C C . LYS A 1 367 ? -33.916 34.502 -14.916 1.00 42.97 367 LYS A C 1
ATOM 2790 O O . LYS A 1 367 ? -32.957 34.466 -15.682 1.00 42.97 367 LYS A O 1
ATOM 2795 N N . ASP A 1 368 ? -33.883 33.971 -13.698 1.00 40.91 368 ASP A N 1
ATOM 2796 C CA . ASP A 1 368 ? -32.646 33.449 -13.099 1.00 40.91 368 ASP A CA 1
ATOM 2797 C C . ASP A 1 368 ? -32.445 31.966 -13.427 1.00 40.91 368 ASP A C 1
ATOM 2799 O O . ASP A 1 368 ? -31.338 31.552 -13.771 1.00 40.91 368 ASP A O 1
ATOM 2803 N N . GLY A 1 369 ? -33.536 31.193 -13.477 1.00 45.22 369 GLY A N 1
ATOM 2804 C CA . GLY A 1 369 ? -33.510 29.806 -13.949 1.00 45.22 369 GLY A CA 1
ATOM 2805 C C . GLY A 1 369 ? -33.115 29.690 -15.424 1.00 45.22 369 GLY A C 1
ATOM 2806 O O . GLY A 1 369 ? -32.307 28.837 -15.778 1.00 45.22 369 GLY A O 1
ATOM 2807 N N . LEU A 1 370 ? -33.602 30.591 -16.288 1.00 45.09 370 LEU A N 1
ATOM 2808 C CA . LEU A 1 370 ? -33.244 30.584 -17.710 1.00 45.09 370 LEU A CA 1
ATOM 2809 C C . LEU A 1 370 ? -31.771 30.958 -17.935 1.00 45.09 370 LEU A C 1
ATOM 2811 O O . LEU A 1 370 ? -31.124 30.367 -18.794 1.00 45.09 370 LEU A O 1
ATOM 2815 N N . ARG A 1 371 ? -31.218 31.882 -17.137 1.00 42.91 371 ARG A N 1
ATOM 2816 C CA . ARG A 1 371 ? -29.789 32.242 -17.169 1.00 42.91 371 ARG A CA 1
ATOM 2817 C C . ARG A 1 371 ? -28.898 31.100 -16.693 1.00 42.91 371 ARG A C 1
ATOM 2819 O O . ARG A 1 371 ? -27.871 30.847 -17.316 1.00 42.91 371 ARG A O 1
ATOM 2826 N N . LEU A 1 372 ? -29.307 30.385 -15.644 1.00 45.91 372 LEU A N 1
ATOM 2827 C CA . LEU A 1 372 ? -28.580 29.222 -15.139 1.00 45.91 372 LEU A CA 1
ATOM 2828 C C . LEU A 1 372 ? -28.619 28.059 -16.140 1.00 45.91 372 LEU A C 1
ATOM 2830 O O . LEU A 1 372 ? -27.594 27.431 -16.386 1.00 45.91 372 LEU A O 1
ATOM 2834 N N . ILE A 1 373 ? -29.778 27.820 -16.767 1.00 51.22 373 ILE A N 1
ATOM 2835 C CA . ILE A 1 373 ? -29.948 26.802 -17.810 1.00 51.22 373 ILE A CA 1
ATOM 2836 C C . ILE A 1 373 ? -29.124 27.161 -19.046 1.00 51.22 373 ILE A C 1
ATOM 2838 O O . ILE A 1 373 ? -28.430 26.290 -19.546 1.00 51.22 373 ILE A O 1
ATOM 2842 N N . LEU A 1 374 ? -29.130 28.417 -19.508 1.00 49.19 374 LEU A N 1
ATOM 2843 C CA . LEU A 1 374 ? -28.296 28.873 -20.630 1.00 49.19 374 LEU A CA 1
ATOM 2844 C C . LEU A 1 374 ? -26.798 28.780 -20.313 1.00 49.19 374 LEU A C 1
ATOM 2846 O O . LEU A 1 374 ? -26.034 28.331 -21.160 1.00 49.19 374 LEU A O 1
ATOM 2850 N N . ALA A 1 375 ? -26.372 29.134 -19.097 1.00 49.56 375 ALA A N 1
ATOM 2851 C CA . ALA A 1 375 ? -24.980 28.997 -18.670 1.00 49.56 375 ALA A CA 1
ATOM 2852 C C . ALA A 1 375 ? -24.548 27.522 -18.597 1.00 49.56 375 ALA A C 1
ATOM 2854 O O . ALA A 1 375 ? -23.483 27.164 -19.100 1.00 49.56 375 ALA A O 1
ATOM 2855 N N . LEU A 1 376 ? -25.399 26.647 -18.051 1.00 46.72 376 LEU A N 1
ATOM 2856 C CA . LEU A 1 376 ? -25.187 25.200 -18.052 1.00 46.72 376 LEU A CA 1
ATOM 2857 C C . LEU A 1 376 ? -25.205 24.629 -19.470 1.00 46.72 376 LEU A C 1
ATOM 2859 O O . LEU A 1 376 ? -24.387 23.770 -19.765 1.00 46.72 376 LEU A O 1
ATOM 2863 N N . LEU A 1 377 ? -26.056 25.131 -20.368 1.00 52.88 377 LEU A N 1
ATOM 2864 C CA . LEU A 1 377 ? -26.082 24.721 -21.772 1.00 52.88 377 LEU A CA 1
ATOM 2865 C C . LEU A 1 377 ? -24.816 25.153 -22.505 1.00 52.88 377 LEU A C 1
ATOM 2867 O O . LEU A 1 377 ? -24.306 24.371 -23.287 1.00 52.88 377 LEU A O 1
ATOM 2871 N N . VAL A 1 378 ? -24.264 26.338 -22.237 1.00 62.38 378 VAL A N 1
ATOM 2872 C CA . VAL A 1 378 ? -22.983 26.780 -22.816 1.00 62.38 378 VAL A CA 1
ATOM 2873 C C . VAL A 1 378 ? -21.817 25.956 -22.267 1.00 62.38 378 VAL A C 1
ATOM 2875 O O . VAL A 1 378 ? -20.924 25.586 -23.025 1.00 62.38 378 VAL A O 1
ATOM 2878 N N . VAL A 1 379 ? -21.834 25.596 -20.981 1.00 55.16 379 VAL A N 1
ATOM 2879 C CA . VAL A 1 379 ? -20.813 24.721 -20.380 1.00 55.16 379 VAL A CA 1
ATOM 2880 C C . VAL A 1 379 ? -20.937 23.291 -20.899 1.00 55.16 379 VAL A C 1
ATOM 2882 O O . VAL A 1 379 ? -19.924 22.695 -21.249 1.00 55.16 379 VAL A O 1
ATOM 2885 N N . VAL A 1 380 ? -22.154 22.752 -21.010 1.00 56.59 380 VAL A N 1
ATOM 2886 C CA . VAL A 1 380 ? -22.431 21.404 -21.521 1.00 56.59 380 VAL A CA 1
ATOM 2887 C C . VAL A 1 380 ? -22.184 21.332 -23.019 1.00 56.59 380 VAL A C 1
ATOM 2889 O O . VAL A 1 380 ? -21.548 20.382 -23.441 1.00 56.59 380 VAL A O 1
ATOM 2892 N N . LEU A 1 381 ? -22.585 22.325 -23.818 1.00 59.03 381 LEU A N 1
ATOM 2893 C CA . LEU A 1 381 ? -22.251 22.421 -25.244 1.00 59.03 381 LEU A CA 1
ATOM 2894 C C . LEU A 1 381 ? -20.765 22.698 -25.453 1.00 59.03 381 LEU A C 1
ATOM 2896 O O . LEU A 1 381 ? -20.208 22.199 -26.416 1.00 59.03 381 LEU A O 1
ATOM 2900 N N . GLY A 1 382 ? -20.092 23.416 -24.554 1.00 60.38 382 GLY A N 1
ATOM 2901 C CA . GLY A 1 382 ? -18.637 23.562 -24.552 1.00 60.38 382 GLY A CA 1
ATOM 2902 C C . GLY A 1 382 ? -17.930 22.246 -24.218 1.00 60.38 382 GLY A C 1
ATOM 2903 O O . GLY A 1 382 ? -16.936 21.900 -24.855 1.00 60.38 382 GLY A O 1
ATOM 2904 N N . PHE A 1 383 ? -18.473 21.462 -23.281 1.00 50.25 383 PHE A N 1
ATOM 2905 C CA . PHE A 1 383 ? -17.992 20.121 -22.946 1.00 50.25 383 PHE A CA 1
ATOM 2906 C C . PHE A 1 383 ? -18.315 19.107 -24.041 1.00 50.25 383 PHE A C 1
ATOM 2908 O O . PHE A 1 383 ? -17.466 18.277 -24.335 1.00 50.25 383 PHE A O 1
ATOM 2915 N N . LEU A 1 384 ? -19.484 19.192 -24.680 1.00 48.38 384 LEU A N 1
ATOM 2916 C CA . LEU A 1 384 ? -19.884 18.365 -25.816 1.00 48.38 384 LEU A CA 1
ATOM 2917 C C . LEU A 1 384 ? -19.104 18.753 -27.061 1.00 48.38 384 LEU A C 1
ATOM 2919 O O . LEU A 1 384 ? -18.665 17.861 -27.757 1.00 48.38 384 LEU A O 1
ATOM 2923 N N . ALA A 1 385 ? -18.852 20.033 -27.329 1.00 50.06 385 ALA A N 1
ATOM 2924 C CA . ALA A 1 385 ? -17.997 20.473 -28.427 1.00 50.06 385 ALA A CA 1
ATOM 2925 C C . ALA A 1 385 ? -16.555 20.026 -28.183 1.00 50.06 385 ALA A C 1
ATOM 2927 O O . ALA A 1 385 ? -15.932 19.487 -29.086 1.00 50.06 385 ALA A O 1
ATOM 2928 N N . ARG A 1 386 ? -16.037 20.137 -26.953 1.00 45.47 386 ARG A N 1
ATOM 2929 C CA . ARG A 1 386 ? -14.714 19.614 -26.573 1.00 45.47 386 ARG A CA 1
ATOM 2930 C C . ARG A 1 386 ? -14.657 18.087 -26.618 1.00 45.47 386 ARG A C 1
ATOM 2932 O O . ARG A 1 386 ? -13.640 17.538 -27.027 1.00 45.47 386 ARG A O 1
ATOM 2939 N N . SER A 1 387 ? -15.737 17.409 -26.238 1.00 42.56 387 SER A N 1
ATOM 2940 C CA . SER A 1 387 ? -15.863 15.954 -26.274 1.00 42.56 387 SER A CA 1
ATOM 2941 C C . SER A 1 387 ? -16.030 15.459 -27.704 1.00 42.56 387 SER A C 1
ATOM 2943 O O . SER A 1 387 ? -15.346 14.523 -28.054 1.00 42.56 387 SER A O 1
ATOM 2945 N N . LEU A 1 388 ? -16.784 16.130 -28.575 1.00 44.50 388 LEU A N 1
ATOM 2946 C CA . LEU A 1 388 ? -16.926 15.833 -30.006 1.00 44.50 388 LEU A CA 1
ATOM 2947 C C . LEU A 1 388 ? -15.650 16.183 -30.790 1.00 44.50 388 LEU A C 1
ATOM 2949 O O . LEU A 1 388 ? -15.260 15.435 -31.684 1.00 44.50 388 LEU A O 1
ATOM 2953 N N . LEU A 1 389 ? -14.929 17.241 -30.397 1.00 44.56 389 LEU A N 1
ATOM 2954 C CA . LEU A 1 389 ? -13.584 17.564 -30.895 1.00 44.56 389 LEU A CA 1
ATOM 2955 C C . LEU A 1 389 ? -12.508 16.592 -30.368 1.00 44.56 389 LEU A C 1
ATOM 2957 O O . LEU A 1 389 ? -11.429 16.519 -30.949 1.00 44.56 389 LEU A O 1
ATOM 2961 N N . HIS A 1 390 ? -12.778 15.828 -29.300 1.00 43.50 390 HIS A N 1
ATOM 2962 C CA . HIS A 1 390 ? -11.919 14.739 -28.796 1.00 43.50 390 HIS A CA 1
ATOM 2963 C C . HIS A 1 390 ? -12.458 13.322 -29.087 1.00 43.50 390 HIS A C 1
ATOM 2965 O O . HIS A 1 390 ? -11.735 12.348 -28.895 1.00 43.50 390 HIS A O 1
ATOM 2971 N N . ALA A 1 391 ? -13.687 13.188 -29.591 1.00 39.09 391 ALA A N 1
ATOM 2972 C CA . ALA A 1 391 ? -14.377 11.928 -29.877 1.00 39.09 391 ALA A CA 1
ATOM 2973 C C . ALA A 1 391 ? -14.426 11.629 -31.377 1.00 39.09 391 ALA A C 1
ATOM 2975 O O . ALA A 1 391 ? -15.249 10.841 -31.838 1.00 39.09 391 ALA A O 1
ATOM 2976 N N . ARG A 1 392 ? -13.471 12.159 -32.147 1.00 30.88 392 ARG A N 1
ATOM 2977 C CA . ARG A 1 392 ? -13.021 11.455 -33.348 1.00 30.88 392 ARG A CA 1
ATOM 2978 C C . ARG A 1 392 ? -12.170 10.258 -32.920 1.00 30.88 392 ARG A C 1
ATOM 2980 O O . ARG A 1 392 ? -10.944 10.325 -32.912 1.00 30.88 392 ARG A O 1
ATOM 2987 N N . LYS A 1 393 ? -12.823 9.140 -32.592 1.00 34.50 393 LYS A N 1
ATOM 2988 C CA . LYS A 1 393 ? -12.205 7.831 -32.839 1.00 34.50 393 LYS A CA 1
ATOM 2989 C C . LYS A 1 393 ? -12.153 7.640 -34.360 1.00 34.50 393 LYS A C 1
ATOM 2991 O O . LYS A 1 393 ? -13.188 7.806 -35.005 1.00 34.50 393 LYS A O 1
ATOM 2996 N N . PRO A 1 394 ? -10.998 7.313 -34.959 1.00 33.47 394 PRO A N 1
ATOM 2997 C CA . PRO A 1 394 ? -11.001 6.762 -36.298 1.00 33.47 394 PRO A CA 1
ATOM 2998 C C . PRO A 1 394 ? -11.581 5.342 -36.247 1.00 33.47 394 PRO A C 1
ATOM 3000 O O . PRO A 1 394 ? -11.430 4.622 -35.259 1.00 33.47 394 PRO A O 1
ATOM 3003 N N . ASN A 1 395 ? -12.252 4.985 -37.337 1.00 31.64 395 ASN A N 1
ATOM 3004 C CA . ASN A 1 395 ? -12.690 3.643 -37.704 1.00 31.64 395 ASN A CA 1
ATOM 3005 C C . ASN A 1 395 ? -11.624 2.569 -37.428 1.00 31.64 395 ASN A C 1
ATOM 3007 O O . ASN A 1 395 ? -10.431 2.875 -37.412 1.00 31.64 395 ASN A O 1
ATOM 3011 N N . LEU A 1 396 ? -12.061 1.308 -37.306 1.00 40.44 396 LEU A N 1
ATOM 3012 C CA . LEU A 1 396 ? -11.225 0.103 -37.380 1.00 40.44 396 LEU A CA 1
ATOM 3013 C C . LEU A 1 396 ? -10.320 0.140 -38.628 1.00 40.44 396 LEU A C 1
ATOM 3015 O O . LEU A 1 396 ? -10.659 -0.300 -39.720 1.00 40.44 396 LEU A O 1
ATOM 3019 N N . ARG A 1 397 ? -9.142 0.713 -38.422 1.00 35.88 397 ARG A N 1
ATOM 3020 C CA . ARG A 1 397 ? -7.882 0.558 -39.137 1.00 35.88 397 ARG A CA 1
ATOM 3021 C C . ARG A 1 397 ? -6.864 0.432 -38.015 1.00 35.88 397 ARG A C 1
ATOM 3023 O O . ARG A 1 397 ? -7.003 1.140 -37.016 1.00 35.88 397 ARG A O 1
ATOM 3030 N N . ILE A 1 398 ? -5.880 -0.459 -38.150 1.00 38.34 398 ILE A N 1
ATOM 3031 C CA . ILE A 1 398 ? -4.740 -0.540 -37.223 1.00 38.34 398 ILE A CA 1
ATOM 3032 C C . ILE A 1 398 ? -4.314 0.896 -36.919 1.00 38.34 398 ILE A C 1
ATOM 3034 O O . ILE A 1 398 ? -3.966 1.640 -37.839 1.00 38.34 398 ILE A O 1
ATOM 3038 N N . SER A 1 399 ? -4.458 1.320 -35.662 1.00 51.50 399 SER A N 1
ATOM 3039 C CA . SER A 1 399 ? -4.120 2.685 -35.283 1.00 51.50 399 SER A CA 1
ATOM 3040 C C . SER A 1 399 ? -2.678 2.935 -35.717 1.00 51.50 399 SER A C 1
ATOM 3042 O O . SER A 1 399 ? -1.807 2.107 -35.439 1.00 51.50 399 SER A O 1
ATOM 3044 N N . ASN A 1 400 ? -2.387 4.073 -36.357 1.00 61.22 400 ASN A N 1
ATOM 3045 C CA . ASN A 1 400 ? -1.001 4.468 -36.638 1.00 61.22 400 ASN A CA 1
ATOM 3046 C C . ASN A 1 400 ? -0.128 4.368 -35.369 1.00 61.22 400 ASN A C 1
ATOM 3048 O O . ASN A 1 400 ? 1.061 4.092 -35.472 1.00 61.22 400 ASN A O 1
ATOM 3052 N N . SER A 1 401 ? -0.710 4.523 -34.170 1.00 67.88 401 SER A N 1
ATOM 3053 C CA . SER A 1 401 ? 0.005 4.330 -32.904 1.00 67.88 401 SER A CA 1
ATOM 3054 C C . SER A 1 401 ? 0.426 2.883 -32.642 1.00 67.88 401 SER A C 1
ATOM 3056 O O . SER A 1 401 ? 1.501 2.670 -32.091 1.00 67.88 401 SER A O 1
ATOM 3058 N N . ASP A 1 402 ? -0.385 1.892 -33.013 1.00 77.00 402 ASP A N 1
ATOM 3059 C CA . ASP A 1 402 ? -0.064 0.475 -32.807 1.00 77.00 402 ASP A CA 1
ATOM 3060 C C . ASP A 1 402 ? 0.957 -0.009 -33.836 1.00 77.00 402 ASP A C 1
ATOM 3062 O O . ASP A 1 402 ? 1.894 -0.723 -33.480 1.00 77.00 402 ASP A O 1
ATOM 3066 N N . HIS A 1 403 ? 0.850 0.465 -35.083 1.00 83.62 403 HIS A N 1
ATOM 3067 C CA . HIS A 1 403 ? 1.869 0.233 -36.111 1.00 83.62 403 HIS A CA 1
ATOM 3068 C C . HIS A 1 403 ? 3.225 0.828 -35.716 1.00 83.62 403 HIS A C 1
ATOM 3070 O O . HIS A 1 403 ? 4.252 0.157 -35.781 1.00 83.62 403 HIS A O 1
ATOM 3076 N N . GLU A 1 404 ? 3.245 2.070 -35.228 1.00 85.88 404 GLU A N 1
ATOM 3077 C CA . GLU A 1 404 ? 4.482 2.708 -34.764 1.00 85.88 404 GLU A CA 1
ATOM 3078 C C . GLU A 1 404 ? 5.017 2.080 -33.467 1.00 85.88 404 GLU A C 1
ATOM 3080 O O . GLU A 1 404 ? 6.230 1.973 -33.298 1.00 85.88 404 GLU A O 1
ATOM 3085 N N . THR A 1 405 ? 4.143 1.584 -32.584 1.00 90.38 405 THR A N 1
ATOM 3086 C CA . THR A 1 405 ? 4.563 0.804 -31.405 1.00 90.38 405 THR A CA 1
ATOM 3087 C C . THR A 1 405 ? 5.230 -0.499 -31.829 1.00 90.38 405 THR A C 1
ATOM 3089 O O . THR A 1 405 ? 6.261 -0.870 -31.271 1.00 90.38 405 THR A O 1
ATOM 3092 N N . ARG A 1 406 ? 4.686 -1.183 -32.841 1.00 89.81 406 ARG A N 1
ATOM 3093 C CA . ARG A 1 406 ? 5.296 -2.392 -33.394 1.00 89.81 406 ARG A CA 1
ATOM 3094 C C . ARG A 1 406 ? 6.681 -2.100 -33.969 1.00 89.81 406 ARG A C 1
ATOM 3096 O O . ARG A 1 406 ? 7.618 -2.795 -33.601 1.00 89.81 406 ARG A O 1
ATOM 3103 N N . LYS A 1 407 ? 6.846 -1.026 -34.748 1.00 91.12 407 LYS A N 1
ATOM 3104 C CA . LYS A 1 407 ? 8.167 -0.597 -35.250 1.00 91.12 407 LYS A CA 1
ATOM 3105 C C . LYS A 1 407 ? 9.156 -0.258 -34.132 1.00 91.12 407 LYS A C 1
ATOM 3107 O O . LYS A 1 407 ? 10.338 -0.563 -34.249 1.00 91.12 407 LYS A O 1
ATOM 3112 N N . ALA A 1 408 ? 8.691 0.363 -33.047 1.00 90.75 408 ALA A N 1
ATOM 3113 C CA . ALA A 1 408 ? 9.520 0.650 -31.876 1.00 90.75 408 ALA A CA 1
ATOM 3114 C C . ALA A 1 408 ? 10.012 -0.639 -31.192 1.00 90.75 408 ALA A C 1
ATOM 3116 O O . ALA A 1 408 ? 11.175 -0.741 -30.807 1.00 90.75 408 ALA A O 1
ATOM 3117 N N . LEU A 1 409 ? 9.139 -1.643 -31.075 1.00 92.25 409 LEU A N 1
ATOM 3118 C CA . LEU A 1 409 ? 9.488 -2.961 -30.543 1.00 92.25 409 LEU A CA 1
ATOM 3119 C C . LEU A 1 409 ? 10.373 -3.764 -31.509 1.00 92.25 409 LEU A C 1
ATOM 3121 O O . LEU A 1 409 ? 11.266 -4.472 -31.060 1.00 92.25 409 LEU A O 1
ATOM 3125 N N . GLU A 1 410 ? 10.176 -3.634 -32.821 1.00 91.06 410 GLU A N 1
ATOM 3126 C CA . GLU A 1 410 ? 11.052 -4.212 -33.849 1.00 91.06 410 GLU A CA 1
ATOM 3127 C C . GLU A 1 410 ? 12.455 -3.593 -33.805 1.00 91.06 410 GLU A C 1
ATOM 3129 O O . GLU A 1 410 ? 13.442 -4.311 -33.938 1.00 91.06 410 GLU A O 1
ATOM 3134 N N . ALA A 1 411 ? 12.564 -2.289 -33.534 1.00 90.50 411 ALA A N 1
ATOM 3135 C CA . ALA A 1 411 ? 13.847 -1.651 -33.257 1.00 90.50 411 ALA A CA 1
ATOM 3136 C C . ALA A 1 411 ? 14.483 -2.195 -31.972 1.00 90.50 411 ALA A C 1
ATOM 3138 O O . ALA A 1 411 ? 15.665 -2.515 -31.974 1.00 90.50 411 ALA A O 1
ATOM 3139 N N . LEU A 1 412 ? 13.720 -2.373 -30.887 1.00 90.38 412 LEU A N 1
ATOM 3140 C CA . LEU A 1 412 ? 14.244 -3.024 -29.678 1.00 90.38 412 LEU A CA 1
ATOM 3141 C C . LEU A 1 412 ? 14.729 -4.456 -29.955 1.00 90.38 412 LEU A C 1
ATOM 3143 O O . LEU A 1 412 ? 15.747 -4.856 -29.395 1.00 90.38 412 LEU A O 1
ATOM 3147 N N . LEU A 1 413 ? 14.056 -5.199 -30.845 1.00 90.50 413 LEU A N 1
ATOM 3148 C CA . LEU A 1 413 ? 14.422 -6.575 -31.208 1.00 90.50 413 LEU A CA 1
ATOM 3149 C C . LEU A 1 413 ? 15.798 -6.688 -31.877 1.00 90.50 413 LEU A C 1
ATOM 3151 O O . LEU A 1 413 ? 16.366 -7.780 -31.913 1.00 90.50 413 LEU A O 1
ATOM 3155 N N . THR A 1 414 ? 16.351 -5.596 -32.413 1.00 87.88 414 THR A N 1
ATOM 3156 C CA . THR A 1 414 ? 17.697 -5.627 -33.000 1.00 87.88 414 THR A CA 1
ATOM 3157 C C . THR A 1 414 ? 18.793 -5.635 -31.942 1.00 87.88 414 THR A C 1
ATOM 3159 O O . THR A 1 414 ? 19.900 -6.057 -32.248 1.00 87.88 414 THR A O 1
ATOM 3162 N N . VAL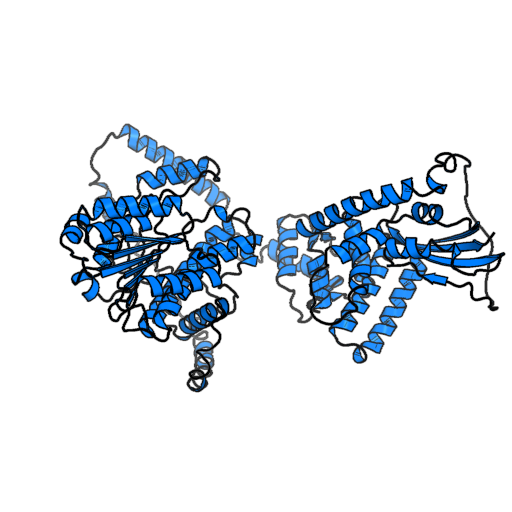 A 1 415 ? 18.493 -5.179 -30.723 1.00 87.75 415 VAL A N 1
ATOM 3163 C CA . VAL A 1 415 ? 19.452 -5.028 -29.615 1.00 87.75 415 VAL A CA 1
ATOM 3164 C C . VAL A 1 415 ? 19.172 -6.047 -28.504 1.00 87.75 415 VAL A C 1
ATOM 3166 O O . VAL A 1 415 ? 20.097 -6.577 -27.888 1.00 87.75 415 VAL A O 1
ATOM 3169 N N . LEU A 1 416 ? 17.897 -6.355 -28.264 1.00 90.69 416 LEU A N 1
ATOM 3170 C CA . LEU A 1 416 ? 17.415 -7.183 -27.163 1.00 90.69 416 LEU A CA 1
ATOM 3171 C C . LEU A 1 416 ? 16.440 -8.243 -27.671 1.00 90.69 416 LEU A C 1
ATOM 3173 O O . LEU A 1 416 ? 15.609 -7.967 -28.528 1.00 90.69 416 LEU A O 1
ATOM 3177 N N . HIS A 1 417 ? 16.465 -9.434 -27.086 1.00 90.44 417 HIS A N 1
ATOM 3178 C CA . HIS A 1 417 ? 15.487 -10.480 -27.354 1.00 90.44 417 HIS A CA 1
ATOM 3179 C C . HIS A 1 417 ? 14.727 -10.860 -26.075 1.00 90.44 417 HIS A C 1
ATOM 3181 O O . HIS A 1 417 ? 15.357 -11.168 -25.060 1.00 90.44 417 HIS A O 1
ATOM 3187 N N . PRO A 1 418 ? 13.382 -10.867 -26.088 1.00 90.75 418 PRO A N 1
ATOM 3188 C CA . PRO A 1 418 ? 12.600 -11.397 -24.981 1.00 90.75 418 PRO A CA 1
ATOM 3189 C C . PRO A 1 418 ? 12.603 -12.928 -24.983 1.00 90.75 418 PRO A C 1
ATOM 3191 O O . PRO A 1 418 ? 12.268 -13.544 -25.992 1.00 90.75 418 PRO A O 1
ATOM 3194 N N . ARG A 1 419 ? 12.873 -13.553 -23.832 1.00 78.38 419 ARG A N 1
ATOM 3195 C CA . ARG A 1 419 ? 13.063 -15.014 -23.731 1.00 78.38 419 ARG A CA 1
ATOM 3196 C C . ARG A 1 419 ? 11.917 -15.854 -24.313 1.00 78.38 419 ARG A C 1
ATOM 3198 O O . ARG A 1 419 ? 12.169 -16.878 -24.934 1.00 78.38 419 ARG A O 1
ATOM 3205 N N . ASN A 1 420 ? 10.667 -15.436 -24.122 1.00 75.56 420 ASN A N 1
ATOM 3206 C CA . ASN A 1 420 ? 9.492 -16.206 -24.553 1.00 75.56 420 ASN A CA 1
ATOM 3207 C C . ASN A 1 420 ? 8.867 -15.668 -25.851 1.00 75.56 420 ASN A C 1
ATOM 3209 O O . ASN A 1 420 ? 7.659 -15.792 -26.043 1.00 75.56 420 ASN A O 1
ATOM 3213 N N . SER A 1 421 ? 9.646 -14.986 -26.705 1.00 79.62 421 SER A N 1
ATOM 3214 C CA . SER A 1 421 ? 9.147 -14.293 -27.912 1.00 79.62 421 SER A CA 1
ATOM 3215 C C . SER A 1 421 ? 8.026 -13.272 -27.644 1.00 79.62 421 SER A C 1
ATOM 3217 O O . SER A 1 421 ? 7.359 -12.794 -28.559 1.00 79.62 421 SER A O 1
ATOM 3219 N N . ARG A 1 422 ? 7.823 -12.908 -26.373 1.00 83.62 422 ARG A N 1
ATOM 3220 C CA . ARG A 1 422 ? 6.834 -11.941 -25.902 1.00 83.62 422 ARG A CA 1
ATOM 3221 C C . ARG A 1 422 ? 7.547 -10.884 -25.083 1.00 83.62 422 ARG A C 1
ATOM 3223 O O . ARG A 1 422 ? 8.160 -11.198 -24.066 1.00 83.62 422 ARG A O 1
ATOM 3230 N N . TRP A 1 423 ? 7.452 -9.635 -25.524 1.00 89.62 423 TRP A N 1
ATOM 3231 C CA . TRP A 1 423 ? 8.004 -8.508 -24.785 1.00 89.62 423 TRP A CA 1
ATOM 3232 C C . TRP A 1 423 ? 7.397 -8.420 -23.381 1.00 89.62 423 TRP A C 1
ATOM 3234 O O . TRP A 1 423 ? 6.171 -8.511 -23.256 1.00 89.62 423 TRP A O 1
ATOM 3244 N N . PRO A 1 424 ? 8.208 -8.189 -22.330 1.00 90.75 424 PRO A N 1
ATOM 3245 C CA . PRO A 1 424 ? 7.655 -7.903 -21.019 1.00 90.75 424 PRO A CA 1
ATOM 3246 C C . PRO A 1 424 ? 6.754 -6.659 -21.092 1.00 90.75 424 PRO A C 1
ATOM 3248 O O . PRO A 1 424 ? 7.072 -5.718 -21.834 1.00 90.75 424 PRO A O 1
ATOM 3251 N N . PRO A 1 425 ? 5.658 -6.602 -20.312 1.00 89.94 425 PRO A N 1
ATOM 3252 C CA . PRO A 1 425 ? 4.696 -5.499 -20.378 1.00 89.94 425 PRO A CA 1
ATOM 3253 C C . PRO A 1 425 ? 5.325 -4.106 -20.225 1.00 89.94 425 PRO A C 1
ATOM 3255 O O . PRO A 1 425 ? 4.865 -3.141 -20.837 1.00 89.94 425 PRO A O 1
ATOM 3258 N N . SER A 1 426 ? 6.422 -4.005 -19.471 1.00 90.25 426 SER A N 1
ATOM 3259 C CA . SER A 1 426 ? 7.201 -2.778 -19.310 1.00 90.25 426 SER A CA 1
ATOM 3260 C C . SER A 1 426 ? 7.791 -2.262 -20.623 1.00 90.25 426 SER A C 1
ATOM 3262 O O . SER A 1 426 ? 7.615 -1.089 -20.933 1.00 90.25 426 SER A O 1
ATOM 3264 N N . TYR A 1 427 ? 8.401 -3.112 -21.452 1.00 92.56 427 TYR A N 1
ATOM 3265 C CA . TYR A 1 427 ? 9.005 -2.688 -22.726 1.00 92.56 427 TYR A CA 1
ATOM 3266 C C . TYR A 1 427 ? 7.946 -2.262 -23.744 1.00 92.56 427 TYR A C 1
ATOM 3268 O O . TYR A 1 427 ? 8.141 -1.285 -24.467 1.00 92.56 427 TYR A O 1
ATOM 3276 N N . ILE A 1 428 ? 6.780 -2.919 -23.730 1.00 91.69 428 ILE A N 1
ATOM 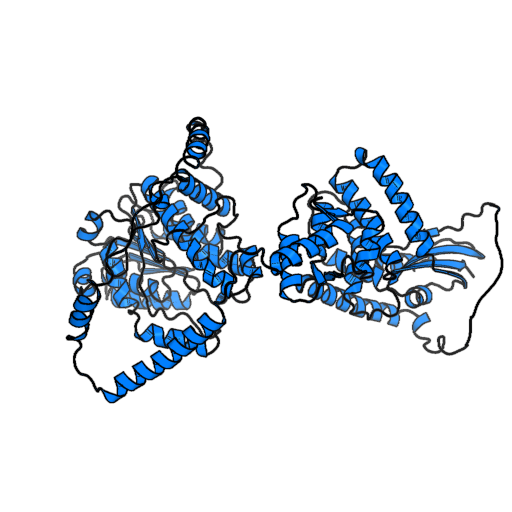3277 C CA . ILE A 1 428 ? 5.611 -2.490 -24.512 1.00 91.69 428 ILE A CA 1
ATOM 3278 C C . ILE A 1 428 ? 5.158 -1.097 -24.061 1.00 91.69 428 ILE A C 1
ATOM 3280 O O . ILE A 1 428 ? 4.863 -0.236 -24.890 1.00 91.69 428 ILE A O 1
ATOM 3284 N N . SER A 1 429 ? 5.133 -0.845 -22.750 1.00 90.31 429 SER A N 1
ATOM 3285 C CA . SER A 1 429 ? 4.759 0.463 -22.208 1.00 90.31 429 SER A CA 1
ATOM 3286 C C . SER A 1 429 ? 5.771 1.560 -22.562 1.00 90.31 429 SER A C 1
ATOM 3288 O O . SER A 1 429 ? 5.359 2.656 -22.943 1.00 90.31 429 SER A O 1
ATOM 3290 N N . PHE A 1 430 ? 7.074 1.257 -22.545 1.00 92.94 430 PHE A N 1
ATOM 3291 C CA . PHE A 1 430 ? 8.129 2.198 -22.930 1.00 92.94 430 PHE A CA 1
ATOM 3292 C C . PHE A 1 430 ? 8.032 2.560 -24.415 1.00 92.94 430 PHE A C 1
ATOM 3294 O O . PHE A 1 430 ? 8.076 3.739 -24.768 1.00 92.94 430 PHE A O 1
ATOM 3301 N N . ALA A 1 431 ? 7.809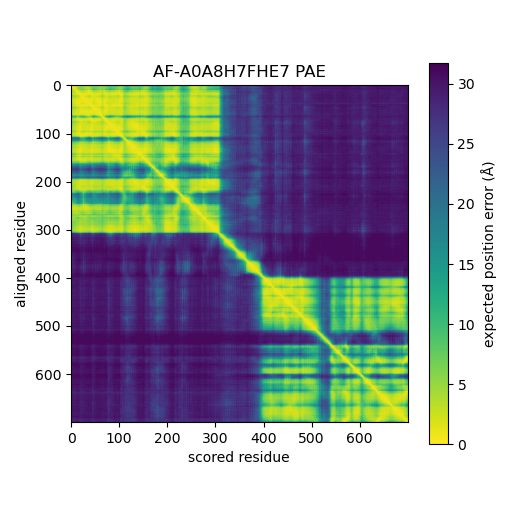 1.565 -25.280 1.00 90.94 431 ALA A N 1
ATOM 3302 C CA . ALA A 1 431 ? 7.577 1.774 -26.705 1.00 90.94 431 ALA A CA 1
ATOM 3303 C C . ALA A 1 431 ? 6.333 2.647 -26.955 1.00 90.94 431 ALA A C 1
ATOM 3305 O O . ALA A 1 431 ? 6.407 3.642 -27.675 1.00 90.94 431 ALA A O 1
ATOM 3306 N N . ARG A 1 432 ? 5.207 2.349 -26.291 1.00 90.12 432 ARG A N 1
ATOM 3307 C CA . ARG A 1 432 ? 3.975 3.153 -26.395 1.00 90.12 432 ARG A CA 1
ATOM 3308 C C . ARG A 1 432 ? 4.170 4.591 -25.914 1.00 90.12 432 ARG A C 1
ATOM 3310 O O . ARG A 1 432 ? 3.685 5.516 -26.561 1.00 90.12 432 ARG A O 1
ATOM 3317 N N . ALA A 1 433 ? 4.897 4.799 -24.818 1.00 86.69 433 ALA A N 1
ATOM 3318 C CA . ALA A 1 433 ? 5.204 6.133 -24.303 1.00 86.69 433 ALA A CA 1
ATOM 3319 C C . ALA A 1 433 ? 6.093 6.936 -25.273 1.00 86.69 433 ALA A C 1
ATOM 3321 O O . ALA A 1 433 ? 5.876 8.133 -25.489 1.00 86.69 433 ALA A O 1
ATOM 3322 N N . ALA A 1 434 ? 7.061 6.279 -25.913 1.00 87.69 434 ALA A N 1
ATOM 3323 C CA . ALA A 1 434 ? 7.917 6.892 -26.923 1.00 87.69 434 ALA A CA 1
ATOM 3324 C C . ALA A 1 434 ? 7.128 7.305 -28.182 1.00 87.69 434 ALA A C 1
ATOM 3326 O O . ALA A 1 434 ? 7.332 8.403 -28.706 1.00 87.69 434 ALA A O 1
ATOM 3327 N N . VAL A 1 435 ? 6.177 6.471 -28.621 1.00 89.25 435 VAL A N 1
ATOM 3328 C CA . VAL A 1 435 ? 5.242 6.780 -29.719 1.00 89.25 435 VAL A CA 1
ATOM 3329 C C . VAL A 1 435 ? 4.323 7.948 -29.346 1.00 89.25 435 VAL A C 1
ATOM 3331 O O . VAL A 1 435 ? 4.208 8.906 -30.110 1.00 89.25 435 VAL A O 1
ATOM 3334 N N . ALA A 1 436 ? 3.707 7.912 -28.160 1.00 82.12 436 ALA A N 1
ATOM 3335 C CA . ALA A 1 436 ? 2.782 8.948 -27.697 1.00 82.12 436 ALA A CA 1
ATOM 3336 C C . ALA A 1 436 ? 3.461 10.320 -27.542 1.00 82.12 436 ALA A C 1
ATOM 3338 O O . ALA A 1 436 ? 2.872 11.345 -27.880 1.00 82.12 436 ALA A O 1
ATOM 3339 N N . SER A 1 437 ? 4.718 10.338 -27.089 1.00 81.62 437 SER A N 1
ATOM 3340 C CA . SER A 1 437 ? 5.529 11.558 -26.956 1.00 81.62 437 SER A CA 1
ATOM 3341 C C . SER A 1 437 ? 6.153 12.045 -28.269 1.00 81.62 437 SER A C 1
ATOM 3343 O O . SER A 1 437 ? 6.782 13.100 -28.276 1.00 81.62 437 SER A O 1
ATOM 3345 N N . ARG A 1 438 ? 6.022 11.286 -29.371 1.00 82.62 438 ARG A N 1
ATOM 3346 C CA . ARG A 1 438 ? 6.645 11.549 -30.687 1.00 82.62 438 ARG A CA 1
ATOM 3347 C C . ARG A 1 438 ? 8.168 11.748 -30.654 1.00 82.62 438 ARG A C 1
ATOM 3349 O O . ARG A 1 438 ? 8.749 12.222 -31.625 1.00 82.62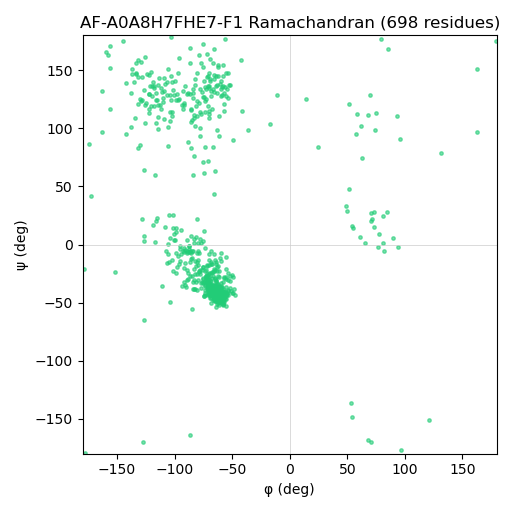 438 ARG A O 1
ATOM 3356 N N . SER A 1 439 ? 8.830 11.359 -29.566 1.00 83.88 439 SER A N 1
ATOM 3357 C CA . SER A 1 439 ? 10.269 11.573 -29.371 1.00 83.88 439 SER A CA 1
ATOM 3358 C C . SER A 1 439 ? 11.135 10.611 -30.191 1.00 83.88 439 SER A C 1
ATOM 3360 O O . SER A 1 439 ? 12.318 10.872 -30.406 1.00 83.88 439 SER A O 1
ATOM 3362 N N . LYS A 1 440 ? 10.551 9.485 -30.638 1.00 90.50 440 LYS A N 1
ATOM 3363 C CA . LYS A 1 440 ? 11.270 8.314 -31.172 1.00 90.50 440 LYS A CA 1
ATOM 3364 C C . LYS A 1 440 ? 12.411 7.853 -30.255 1.00 90.50 440 LYS A C 1
ATOM 3366 O O . LYS A 1 440 ? 13.395 7.293 -30.731 1.00 90.50 440 LYS A O 1
ATOM 3371 N N . THR A 1 441 ? 12.279 8.092 -28.951 1.00 92.69 441 THR A N 1
ATOM 3372 C CA . THR A 1 441 ? 13.261 7.702 -27.941 1.00 92.69 441 THR A CA 1
ATOM 3373 C C . THR A 1 441 ? 12.586 6.809 -26.917 1.00 92.69 441 THR A C 1
ATOM 3375 O O . THR A 1 441 ? 11.706 7.251 -26.177 1.00 92.69 441 THR A O 1
ATOM 3378 N N . ILE A 1 442 ? 12.995 5.547 -26.879 1.00 92.75 442 ILE A N 1
ATOM 3379 C CA . ILE A 1 442 ? 12.509 4.569 -25.915 1.00 92.75 442 ILE A CA 1
ATOM 3380 C C . ILE A 1 442 ? 13.349 4.716 -24.655 1.00 92.75 442 ILE A C 1
ATOM 3382 O O . ILE A 1 442 ? 14.516 4.329 -24.618 1.00 92.75 442 ILE A O 1
ATOM 3386 N N . ARG A 1 443 ? 12.734 5.317 -23.641 1.00 91.25 443 ARG A N 1
ATOM 3387 C CA . ARG A 1 443 ? 13.327 5.532 -22.325 1.00 91.25 443 ARG A CA 1
ATOM 3388 C C . ARG A 1 443 ? 13.111 4.299 -21.461 1.00 91.25 443 ARG A C 1
ATOM 3390 O O . ARG A 1 443 ? 11.966 3.948 -21.180 1.00 91.25 443 ARG A O 1
ATOM 3397 N N . ILE A 1 444 ? 14.200 3.649 -21.075 1.00 92.06 444 ILE A N 1
ATOM 3398 C CA . ILE A 1 444 ? 14.197 2.410 -20.300 1.00 92.06 444 ILE A CA 1
ATOM 3399 C C . ILE A 1 444 ? 14.820 2.718 -18.932 1.00 92.06 444 ILE A C 1
ATOM 3401 O O . ILE A 1 444 ? 15.972 3.155 -18.892 1.00 92.06 444 ILE A O 1
ATOM 3405 N N . PRO A 1 445 ? 14.095 2.515 -17.816 1.00 90.50 445 PRO A N 1
ATOM 3406 C CA . PRO A 1 445 ? 14.646 2.709 -16.481 1.00 90.50 445 PRO A CA 1
ATOM 3407 C C . PRO A 1 445 ? 15.865 1.813 -16.243 1.00 90.50 445 PRO A C 1
ATOM 3409 O O . PRO A 1 445 ? 15.802 0.604 -16.479 1.00 90.50 445 PRO A O 1
ATOM 3412 N N . LEU A 1 446 ? 16.965 2.413 -15.788 1.00 87.38 446 LEU A N 1
ATOM 3413 C CA . LEU A 1 446 ? 18.280 1.774 -15.753 1.00 87.38 446 LEU A CA 1
ATOM 3414 C C . LEU A 1 446 ? 18.323 0.519 -14.871 1.00 87.38 446 LEU A C 1
ATOM 3416 O O . LEU A 1 446 ? 18.748 -0.538 -15.338 1.00 87.38 446 LEU A O 1
ATOM 3420 N N . LEU A 1 447 ? 17.884 0.603 -13.613 1.00 84.19 447 LEU A N 1
ATOM 3421 C CA . LEU A 1 447 ? 17.981 -0.555 -12.718 1.00 84.19 447 LEU A CA 1
ATOM 3422 C C . LEU A 1 447 ? 17.025 -1.666 -13.130 1.00 84.19 447 LEU A C 1
ATOM 3424 O O . LEU A 1 447 ? 17.406 -2.833 -13.144 1.00 84.19 447 LEU A O 1
ATOM 3428 N N . LYS A 1 448 ? 15.829 -1.294 -13.587 1.00 86.38 448 LYS A N 1
ATOM 3429 C CA . LYS A 1 448 ? 14.881 -2.247 -14.157 1.00 86.38 448 LYS A CA 1
ATOM 3430 C C . LYS A 1 448 ? 15.473 -3.002 -15.349 1.00 86.38 448 LYS A C 1
ATOM 3432 O O . LYS A 1 448 ? 15.269 -4.205 -15.478 1.00 86.38 448 LYS A O 1
ATOM 3437 N N . PHE A 1 449 ? 16.203 -2.308 -16.220 1.00 90.69 449 PHE A N 1
ATOM 3438 C CA . PHE A 1 449 ? 16.882 -2.930 -17.352 1.00 90.69 449 PHE A CA 1
ATOM 3439 C C . PHE A 1 449 ? 17.906 -3.981 -16.895 1.00 90.69 449 PHE A C 1
ATOM 3441 O O . PHE A 1 449 ? 17.917 -5.099 -17.411 1.00 90.69 449 PHE A O 1
ATOM 3448 N N . VAL A 1 450 ? 18.712 -3.656 -15.878 1.00 88.88 450 VAL A N 1
ATOM 3449 C CA . VAL A 1 450 ? 19.676 -4.590 -15.272 1.00 88.88 450 VAL A CA 1
ATOM 3450 C C . VAL A 1 450 ? 18.974 -5.788 -14.624 1.00 88.88 450 VAL A C 1
ATOM 3452 O O . VAL A 1 450 ? 19.372 -6.931 -14.850 1.00 88.88 450 VAL A O 1
ATOM 3455 N N . GLU A 1 451 ? 17.913 -5.553 -13.854 1.00 87.56 451 GLU A N 1
ATOM 3456 C CA . GLU A 1 451 ? 17.123 -6.604 -13.202 1.00 87.56 451 GLU A CA 1
ATOM 3457 C C . GLU A 1 451 ? 16.507 -7.571 -14.214 1.00 87.56 451 GLU A C 1
ATOM 3459 O O . GLU A 1 451 ? 16.607 -8.788 -14.045 1.00 87.56 451 GLU A O 1
ATOM 3464 N N . ASP A 1 452 ? 15.923 -7.040 -15.288 1.00 90.56 452 ASP A N 1
ATOM 3465 C CA . ASP A 1 452 ? 15.300 -7.828 -16.347 1.00 90.56 452 ASP A CA 1
ATOM 3466 C C . ASP A 1 452 ? 16.346 -8.712 -17.078 1.00 90.56 452 ASP A C 1
ATOM 3468 O O . ASP A 1 452 ? 16.096 -9.894 -17.345 1.00 90.56 452 ASP A O 1
ATOM 3472 N N . LEU A 1 453 ? 17.566 -8.204 -17.306 1.00 89.69 453 LEU A N 1
ATOM 3473 C CA . LEU A 1 453 ? 18.687 -8.983 -17.861 1.00 89.69 453 LEU A CA 1
ATOM 3474 C C . LEU A 1 453 ? 19.179 -10.085 -16.906 1.00 89.69 453 LEU A C 1
ATOM 3476 O O . LEU A 1 453 ? 19.423 -11.220 -17.322 1.00 89.69 453 LEU A O 1
ATOM 3480 N N . LEU A 1 454 ? 19.292 -9.790 -15.607 1.00 87.81 454 LEU A N 1
ATOM 3481 C CA . LEU A 1 454 ? 19.697 -10.771 -14.590 1.00 87.81 454 LEU A CA 1
ATOM 3482 C C . LEU A 1 454 ? 18.641 -11.870 -14.392 1.00 87.81 454 LEU A C 1
ATOM 3484 O O . LEU A 1 454 ? 18.970 -13.057 -14.249 1.00 87.81 454 LEU A O 1
ATOM 3488 N N . ALA A 1 455 ? 17.362 -11.491 -14.420 1.00 85.56 455 ALA A N 1
ATOM 3489 C CA . ALA A 1 455 ? 16.234 -12.415 -14.389 1.00 85.56 455 ALA A CA 1
ATOM 3490 C C . ALA A 1 455 ? 16.163 -13.276 -15.663 1.00 85.56 455 ALA A C 1
ATOM 3492 O O . ALA A 1 455 ? 15.661 -14.401 -15.620 1.00 85.56 455 ALA A O 1
ATOM 3493 N N . GLY A 1 456 ? 16.737 -12.798 -16.772 1.00 86.81 456 GLY A N 1
ATOM 3494 C CA . GLY A 1 456 ? 16.654 -13.438 -18.081 1.00 86.81 456 GLY A CA 1
ATOM 3495 C C . GLY A 1 456 ? 15.273 -13.279 -18.717 1.00 86.81 456 GLY A C 1
ATOM 3496 O O . GLY A 1 456 ? 14.845 -14.159 -19.461 1.00 86.81 456 GLY A O 1
ATOM 3497 N N . THR A 1 457 ? 14.549 -12.204 -18.386 1.00 89.38 457 THR A N 1
ATOM 3498 C CA . THR A 1 457 ? 13.294 -11.837 -19.065 1.00 89.38 457 THR A CA 1
ATOM 3499 C C . THR A 1 457 ? 13.583 -11.256 -20.449 1.00 89.38 457 THR A C 1
ATOM 3501 O O . THR A 1 457 ? 12.829 -11.495 -21.396 1.00 89.38 457 THR A O 1
ATOM 3504 N N . ILE A 1 458 ? 14.718 -10.568 -20.574 1.00 91.94 458 ILE A N 1
ATOM 3505 C CA . ILE A 1 458 ? 15.335 -10.136 -21.826 1.00 91.94 458 ILE A CA 1
ATOM 3506 C C . ILE A 1 458 ? 16.807 -10.553 -21.852 1.00 91.94 458 ILE A C 1
ATOM 3508 O O . ILE A 1 458 ? 17.426 -10.750 -20.807 1.00 91.94 458 ILE A O 1
ATOM 3512 N N . GLU A 1 459 ? 17.373 -10.670 -23.046 1.00 89.56 459 GLU A N 1
ATOM 3513 C CA . GLU A 1 459 ? 18.787 -10.973 -23.267 1.00 89.56 459 GLU A CA 1
ATOM 3514 C C . GLU A 1 459 ? 19.326 -10.078 -24.396 1.00 89.56 459 GLU A C 1
ATOM 3516 O O . GLU A 1 459 ? 18.570 -9.654 -25.272 1.00 89.56 459 GLU A O 1
ATOM 3521 N N . PHE A 1 460 ? 20.621 -9.754 -24.382 1.00 89.00 460 PHE A N 1
ATOM 3522 C CA . PHE A 1 460 ? 21.240 -9.036 -25.500 1.00 89.00 460 PHE A CA 1
ATOM 3523 C C . PHE A 1 460 ? 21.312 -9.926 -26.735 1.00 89.00 460 PHE A C 1
ATOM 3525 O O . PHE A 1 460 ? 21.627 -11.111 -26.630 1.00 89.00 460 PHE A O 1
ATOM 3532 N N . ARG A 1 461 ? 21.066 -9.337 -27.905 1.00 86.00 461 ARG A N 1
ATOM 3533 C CA . ARG A 1 461 ? 21.107 -10.064 -29.176 1.00 86.00 461 ARG A CA 1
ATOM 3534 C C . ARG A 1 461 ? 22.523 -10.468 -29.576 1.00 86.00 461 ARG A C 1
ATOM 3536 O O . ARG A 1 461 ? 22.734 -11.571 -30.067 1.00 86.00 461 ARG A O 1
ATOM 3543 N N . ASP A 1 462 ? 23.475 -9.577 -29.346 1.00 85.44 462 ASP A N 1
ATOM 3544 C CA . ASP A 1 462 ? 24.891 -9.794 -29.601 1.00 85.44 462 ASP A CA 1
ATOM 3545 C C . ASP A 1 462 ? 25.738 -9.082 -28.536 1.00 85.44 462 ASP A C 1
ATOM 3547 O O . ASP A 1 462 ? 25.217 -8.408 -27.643 1.00 85.44 462 ASP A O 1
ATOM 3551 N N . ILE A 1 463 ? 27.053 -9.284 -28.600 1.00 82.38 463 ILE A N 1
ATOM 3552 C CA . ILE A 1 463 ? 28.002 -8.767 -27.611 1.00 82.38 463 ILE A CA 1
ATOM 3553 C C . ILE A 1 463 ? 28.141 -7.231 -27.701 1.00 82.38 463 ILE A C 1
ATOM 3555 O O . ILE A 1 463 ? 28.293 -6.582 -26.667 1.00 82.38 463 ILE A O 1
ATOM 3559 N N . GLY A 1 464 ? 28.035 -6.639 -28.895 1.00 81.81 464 GLY A N 1
ATOM 3560 C CA . GLY A 1 464 ? 28.205 -5.198 -29.139 1.00 81.81 464 GLY A CA 1
ATOM 3561 C C . GLY A 1 464 ? 26.937 -4.356 -28.946 1.00 81.81 464 GLY A C 1
ATOM 3562 O O . GLY A 1 464 ? 27.026 -3.139 -28.786 1.00 81.81 464 GLY A O 1
ATOM 3563 N N . ALA A 1 465 ? 25.767 -4.994 -28.894 1.00 86.19 465 ALA A N 1
ATOM 3564 C CA . ALA A 1 465 ? 24.451 -4.366 -28.810 1.00 86.19 465 ALA A CA 1
ATOM 3565 C C . ALA A 1 465 ? 24.348 -3.283 -27.716 1.00 86.19 465 ALA A C 1
ATOM 3567 O O . ALA A 1 465 ? 23.788 -2.209 -27.937 1.00 86.19 465 ALA A O 1
ATOM 3568 N N . LEU A 1 466 ? 24.929 -3.534 -26.540 1.00 86.88 466 LEU A N 1
ATOM 3569 C CA . LEU A 1 466 ? 24.909 -2.594 -25.419 1.00 86.88 466 LEU A CA 1
ATOM 3570 C C . LEU A 1 466 ? 25.743 -1.329 -25.687 1.00 86.88 466 LEU A C 1
ATOM 3572 O O . LEU A 1 466 ? 25.296 -0.230 -25.360 1.00 86.88 466 LEU A O 1
ATOM 3576 N N . GLY A 1 467 ? 26.912 -1.463 -26.319 1.00 83.56 467 GLY A N 1
ATOM 3577 C CA . GLY A 1 467 ? 27.743 -0.321 -26.710 1.00 83.56 467 GLY A CA 1
ATOM 3578 C C . GLY A 1 467 ? 27.036 0.571 -27.730 1.00 83.56 467 GLY A C 1
ATOM 3579 O O . GLY A 1 467 ? 26.999 1.790 -27.571 1.00 83.56 467 GLY A O 1
ATOM 3580 N N . GLU A 1 468 ? 26.369 -0.027 -28.722 1.00 83.50 468 GLU A N 1
ATOM 3581 C CA . GLU A 1 468 ? 25.561 0.724 -29.693 1.00 83.50 468 GLU A CA 1
ATOM 3582 C C . GLU A 1 468 ? 24.396 1.471 -29.030 1.00 83.50 468 GLU A C 1
ATOM 3584 O O . GLU A 1 468 ? 24.100 2.622 -29.370 1.00 83.50 468 GLU A O 1
ATOM 3589 N N . MET A 1 469 ? 23.754 0.819 -28.058 1.00 85.69 469 MET A N 1
ATOM 3590 C CA . MET A 1 469 ? 22.642 1.380 -27.304 1.00 85.69 469 MET A CA 1
ATOM 3591 C C . MET A 1 469 ? 23.087 2.575 -26.446 1.00 85.69 469 MET A C 1
ATOM 3593 O O . MET A 1 469 ? 22.459 3.633 -26.499 1.00 85.69 469 MET A O 1
ATOM 3597 N N . MET A 1 470 ? 24.196 2.445 -25.710 1.00 85.12 470 MET A N 1
ATOM 3598 C CA . MET A 1 470 ? 24.756 3.522 -24.878 1.00 85.12 470 MET A CA 1
ATOM 3599 C C . MET A 1 470 ? 25.379 4.652 -25.706 1.00 85.12 470 MET A C 1
ATOM 3601 O O . MET A 1 470 ? 25.323 5.812 -25.304 1.00 85.12 470 MET A O 1
ATOM 3605 N N . GLY A 1 471 ? 25.896 4.346 -26.898 1.00 79.12 471 GLY A N 1
ATOM 3606 C CA . GLY A 1 471 ? 26.354 5.339 -27.871 1.00 79.12 471 GLY A CA 1
ATOM 3607 C C . GLY A 1 471 ? 25.221 6.167 -28.493 1.00 79.12 471 GLY A C 1
ATOM 3608 O O . GLY A 1 471 ? 25.482 7.103 -29.247 1.00 79.12 471 GLY A O 1
ATOM 3609 N N . GLY A 1 472 ? 23.955 5.848 -28.195 1.00 76.38 472 GLY A N 1
ATOM 3610 C CA . GLY A 1 472 ? 22.793 6.575 -28.703 1.00 76.38 472 GLY A CA 1
ATOM 3611 C C . GLY A 1 472 ? 22.524 6.344 -30.192 1.00 76.38 472 GLY A C 1
ATOM 3612 O O . GLY A 1 472 ? 21.858 7.173 -30.823 1.00 76.38 472 GLY A O 1
ATOM 3613 N N . LYS A 1 473 ? 23.026 5.235 -30.755 1.00 78.75 473 LYS A N 1
ATOM 3614 C CA . LYS A 1 473 ? 22.783 4.843 -32.148 1.00 78.75 473 LYS A CA 1
ATOM 3615 C C . LYS A 1 473 ? 21.280 4.698 -32.381 1.00 78.75 473 LYS A C 1
ATOM 3617 O O . LYS A 1 473 ? 20.551 4.140 -31.560 1.00 78.75 473 LYS A O 1
ATOM 3622 N N . ARG A 1 474 ? 20.800 5.216 -33.514 1.00 85.44 474 ARG A N 1
ATOM 3623 C CA . ARG A 1 474 ? 19.403 5.045 -33.924 1.00 85.44 474 ARG A CA 1
ATOM 3624 C C . ARG A 1 474 ? 19.249 3.771 -34.742 1.00 85.44 474 ARG A C 1
ATOM 3626 O O . ARG A 1 474 ? 19.959 3.589 -35.726 1.00 85.44 474 ARG A O 1
ATOM 3633 N N . VAL A 1 475 ? 18.270 2.947 -34.388 1.00 82.38 475 VAL A N 1
ATOM 3634 C CA . VAL A 1 475 ? 17.886 1.741 -35.132 1.00 82.38 475 VAL A CA 1
ATOM 3635 C C . VAL A 1 475 ? 16.460 1.924 -35.639 1.00 82.38 475 VAL A C 1
ATOM 3637 O O . VAL A 1 475 ? 15.563 2.261 -34.871 1.00 82.38 475 VAL A O 1
ATOM 3640 N N . TYR A 1 476 ? 16.253 1.800 -36.953 1.00 85.75 476 TYR A N 1
ATOM 3641 C CA . TYR A 1 476 ? 14.969 2.094 -37.614 1.00 85.75 476 TYR A CA 1
ATOM 3642 C C . TYR A 1 476 ? 14.363 3.462 -37.224 1.00 85.75 476 TYR A C 1
ATOM 3644 O O . TYR A 1 476 ? 13.148 3.639 -37.144 1.00 85.75 476 TYR A O 1
ATOM 3652 N N . GLY A 1 477 ? 15.223 4.451 -36.957 1.00 85.12 477 GLY A N 1
ATOM 3653 C CA . GLY A 1 477 ? 14.836 5.798 -36.525 1.00 85.12 477 GLY A CA 1
ATOM 3654 C C . GLY A 1 477 ? 14.536 5.948 -35.027 1.00 85.12 477 GLY A C 1
ATOM 3655 O O . GLY A 1 477 ? 14.367 7.083 -34.572 1.00 85.12 477 GLY A O 1
ATOM 3656 N N . TRP A 1 478 ? 14.527 4.857 -34.258 1.00 91.31 478 TRP A N 1
ATOM 3657 C CA . TRP A 1 478 ? 14.345 4.844 -32.806 1.00 91.31 478 TRP A CA 1
ATOM 3658 C C . TRP A 1 478 ? 15.684 4.933 -32.081 1.00 91.31 478 TRP A C 1
ATOM 3660 O O . TRP A 1 478 ? 16.647 4.277 -32.463 1.00 91.31 478 TRP A O 1
ATOM 3670 N N . ARG A 1 479 ? 15.748 5.755 -31.035 1.00 90.94 479 ARG A N 1
ATOM 3671 C CA . ARG A 1 479 ? 16.873 5.824 -30.099 1.00 90.94 479 ARG A CA 1
ATOM 3672 C C . ARG A 1 479 ? 16.493 5.101 -28.813 1.00 90.94 479 ARG A C 1
ATOM 3674 O O . ARG A 1 479 ? 15.349 5.197 -28.373 1.00 90.94 479 ARG A O 1
ATOM 3681 N N . PHE A 1 480 ? 17.454 4.441 -28.191 1.00 90.44 480 PHE A N 1
ATOM 3682 C CA . PHE A 1 480 ? 17.298 3.886 -26.851 1.00 90.44 480 PHE A CA 1
ATOM 3683 C C . PHE A 1 480 ? 18.003 4.796 -25.855 1.00 90.44 480 PHE A C 1
ATOM 3685 O O . PHE A 1 480 ? 19.067 5.342 -26.148 1.00 90.44 480 PHE A O 1
ATOM 3692 N N . ASP A 1 481 ? 17.377 4.999 -24.706 1.00 87.75 481 ASP A N 1
ATOM 3693 C CA . ASP A 1 481 ? 17.897 5.857 -23.653 1.00 87.75 481 ASP A CA 1
ATOM 3694 C C . ASP A 1 481 ? 17.754 5.128 -22.319 1.00 87.75 481 ASP A C 1
ATOM 3696 O O . ASP A 1 481 ? 16.638 4.908 -21.841 1.00 87.75 481 ASP A O 1
ATOM 3700 N N . LEU A 1 482 ? 18.887 4.700 -21.757 1.00 88.00 482 LEU A N 1
ATOM 3701 C CA . LEU A 1 482 ? 18.941 4.120 -20.420 1.00 88.00 482 LEU A CA 1
ATOM 3702 C C . LEU A 1 482 ? 18.863 5.264 -19.412 1.00 88.00 482 LEU A C 1
ATOM 3704 O O . LEU A 1 482 ? 19.866 5.891 -19.079 1.00 88.00 482 LEU A O 1
ATOM 3708 N N . CYS A 1 483 ? 17.649 5.564 -18.961 1.00 82.75 483 CYS A N 1
ATOM 3709 C CA . CYS A 1 483 ? 17.381 6.757 -18.178 1.00 82.75 483 CYS A CA 1
ATOM 3710 C C . CYS A 1 483 ? 17.207 6.418 -16.694 1.00 82.75 483 CYS A C 1
ATOM 3712 O O . CYS A 1 483 ? 16.371 5.574 -16.352 1.00 82.75 483 CYS A O 1
ATOM 3714 N N . PRO A 1 484 ? 17.915 7.102 -15.784 1.00 80.94 484 PRO A N 1
ATOM 3715 C CA . PRO A 1 484 ? 17.699 6.866 -14.377 1.00 80.94 484 PRO A CA 1
ATOM 3716 C C . PRO A 1 484 ? 16.387 7.472 -13.867 1.00 80.94 484 PRO A C 1
ATOM 3718 O O . PRO A 1 484 ? 15.990 8.592 -14.232 1.00 80.94 484 PRO A O 1
ATOM 3721 N N . THR A 1 485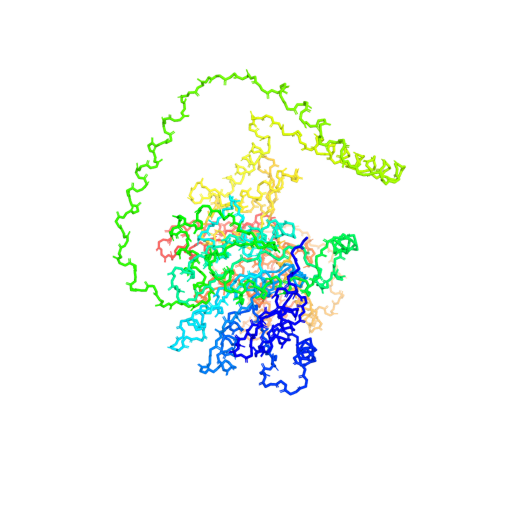 ? 15.710 6.742 -12.985 1.00 81.12 485 THR A N 1
ATOM 3722 C CA . THR A 1 485 ? 14.507 7.209 -12.282 1.00 81.12 485 THR A CA 1
ATOM 3723 C C . THR A 1 485 ? 14.832 8.374 -11.339 1.00 81.12 485 THR A C 1
ATOM 3725 O O . THR A 1 485 ? 15.995 8.698 -11.086 1.00 81.12 485 THR A O 1
ATOM 3728 N N . SER A 1 486 ? 13.808 9.057 -10.820 1.00 76.75 486 SER A N 1
ATOM 3729 C CA . SER A 1 486 ? 14.012 10.141 -9.845 1.00 76.75 486 SER A CA 1
ATOM 3730 C C . SER A 1 486 ? 14.683 9.639 -8.563 1.00 76.75 486 SER A C 1
ATOM 3732 O O . SER A 1 486 ? 15.538 10.327 -8.015 1.00 76.75 486 SER A O 1
ATOM 3734 N N . GLN A 1 487 ? 14.347 8.420 -8.133 1.00 74.81 487 GLN A N 1
ATOM 3735 C CA . GLN A 1 487 ? 14.955 7.770 -6.975 1.00 74.81 487 GLN A CA 1
ATOM 3736 C C . GLN A 1 487 ? 16.434 7.453 -7.224 1.00 74.81 487 GLN A C 1
ATOM 3738 O O . GLN A 1 487 ? 17.286 7.805 -6.415 1.00 74.81 487 GLN A O 1
ATOM 3743 N N . GLU A 1 488 ? 16.756 6.862 -8.377 1.00 74.56 488 GLU A N 1
ATOM 3744 C CA . GLU A 1 488 ? 18.139 6.569 -8.781 1.00 74.56 488 GLU A CA 1
ATOM 3745 C C . GLU A 1 488 ? 18.989 7.843 -8.876 1.00 74.56 488 GLU A C 1
ATOM 3747 O O . GLU A 1 488 ? 20.139 7.872 -8.436 1.00 74.56 488 GLU A O 1
ATOM 3752 N N . ARG A 1 489 ? 18.407 8.931 -9.394 1.00 78.31 489 ARG A N 1
ATOM 3753 C CA . ARG A 1 489 ? 19.056 10.247 -9.433 1.00 78.31 489 ARG A CA 1
ATOM 3754 C C . ARG A 1 489 ? 19.282 10.829 -8.046 1.00 78.31 489 ARG A C 1
ATOM 3756 O O . ARG A 1 489 ? 20.358 11.358 -7.797 1.00 78.31 489 ARG A O 1
ATOM 3763 N N . GLN A 1 490 ? 18.310 10.718 -7.147 1.00 77.81 490 GLN A N 1
ATOM 3764 C CA . GLN A 1 490 ? 18.464 11.187 -5.773 1.00 77.81 490 GLN A CA 1
ATOM 3765 C C . GLN A 1 490 ? 19.579 10.424 -5.049 1.00 77.81 490 GLN A C 1
ATOM 3767 O O . GLN A 1 490 ? 20.475 11.048 -4.488 1.00 77.81 490 GLN A O 1
ATOM 3772 N N . MET A 1 491 ? 19.578 9.091 -5.134 1.00 71.19 491 MET A N 1
ATOM 3773 C CA . MET A 1 491 ? 20.633 8.253 -4.556 1.00 71.19 491 MET A CA 1
ATOM 3774 C C . MET A 1 491 ? 22.010 8.601 -5.136 1.00 71.19 491 MET A C 1
ATOM 3776 O O . MET A 1 491 ? 22.987 8.696 -4.397 1.00 71.19 491 MET A O 1
ATOM 3780 N N . SER A 1 492 ? 22.081 8.840 -6.451 1.00 73.19 492 SER A N 1
ATOM 3781 C CA . SER A 1 492 ? 23.304 9.289 -7.119 1.00 73.19 492 SER A CA 1
ATOM 3782 C C . SER A 1 492 ? 23.779 10.640 -6.586 1.00 73.19 492 SER A C 1
ATOM 3784 O O . SER A 1 492 ? 24.961 10.781 -6.292 1.00 73.19 492 SER A O 1
ATOM 3786 N N . ASN A 1 493 ? 22.882 11.615 -6.429 1.00 76.25 493 ASN A N 1
ATOM 3787 C CA . ASN A 1 493 ? 23.230 12.946 -5.935 1.00 76.25 493 ASN A CA 1
ATOM 3788 C C . ASN A 1 493 ? 23.728 12.900 -4.484 1.00 76.25 493 ASN A C 1
ATOM 3790 O O . ASN A 1 493 ? 24.768 13.474 -4.184 1.00 76.25 493 ASN A O 1
ATOM 3794 N N . GLU A 1 494 ? 23.060 12.149 -3.604 1.00 75.69 494 GLU A N 1
ATOM 3795 C CA . GLU A 1 494 ? 23.498 11.984 -2.212 1.00 75.69 494 GLU A CA 1
ATOM 3796 C C . GLU A 1 494 ? 24.892 11.343 -2.113 1.00 75.69 494 GLU A C 1
ATOM 3798 O O . GLU A 1 494 ? 25.742 11.805 -1.346 1.00 75.69 494 GLU A O 1
ATOM 3803 N N . ALA A 1 495 ? 25.141 10.300 -2.910 1.00 70.50 495 ALA A N 1
ATOM 3804 C CA . ALA A 1 495 ? 26.433 9.622 -2.955 1.00 70.50 495 ALA A CA 1
ATOM 3805 C C . ALA A 1 495 ? 27.535 10.512 -3.559 1.00 70.50 495 ALA A C 1
ATOM 3807 O O . ALA A 1 495 ? 28.659 10.536 -3.056 1.00 70.50 495 ALA A O 1
ATOM 3808 N N . LYS A 1 496 ? 27.209 11.292 -4.599 1.00 70.94 496 LYS A N 1
ATOM 3809 C CA . LYS A 1 496 ? 28.107 12.291 -5.204 1.00 70.94 496 LYS A CA 1
ATOM 3810 C C . LYS A 1 496 ? 28.487 13.380 -4.204 1.00 70.94 496 LYS A C 1
ATOM 3812 O O . LYS A 1 496 ? 29.669 13.685 -4.071 1.00 70.94 496 LYS A O 1
ATOM 3817 N N . ASP A 1 497 ? 27.522 13.912 -3.461 1.00 71.00 497 ASP A N 1
ATOM 3818 C CA . ASP A 1 497 ? 27.753 14.938 -2.443 1.00 71.00 497 ASP A CA 1
ATOM 3819 C C . ASP A 1 497 ? 28.642 14.417 -1.304 1.00 71.00 497 ASP A C 1
ATOM 3821 O O . ASP A 1 497 ? 29.537 15.117 -0.820 1.00 71.00 497 ASP A O 1
ATOM 3825 N N . ALA A 1 498 ? 28.422 13.169 -0.876 1.00 69.25 498 ALA A N 1
ATOM 3826 C CA . ALA A 1 498 ? 29.270 12.506 0.110 1.00 69.25 498 ALA A CA 1
ATOM 3827 C C . ALA A 1 498 ? 30.706 12.320 -0.403 1.00 69.25 498 ALA A C 1
ATOM 3829 O O . ALA A 1 498 ? 31.663 12.623 0.319 1.00 69.25 498 ALA A O 1
ATOM 3830 N N . TRP A 1 499 ? 30.858 11.890 -1.658 1.00 68.56 499 TRP A N 1
ATOM 3831 C CA . TRP A 1 499 ? 32.158 11.723 -2.300 1.00 68.56 499 TRP A CA 1
ATOM 3832 C C . TRP A 1 499 ? 32.900 13.050 -2.472 1.00 68.56 499 TRP A C 1
ATOM 3834 O O . TRP A 1 499 ? 34.056 13.143 -2.074 1.00 68.56 499 TRP A O 1
ATOM 3844 N N . ALA A 1 500 ? 32.246 14.100 -2.975 1.00 67.25 500 ALA A N 1
ATOM 3845 C CA . ALA A 1 500 ? 32.869 15.406 -3.193 1.00 67.25 500 ALA A CA 1
ATOM 3846 C C . ALA A 1 500 ? 33.452 15.989 -1.893 1.00 67.25 500 ALA A C 1
ATOM 3848 O O . ALA A 1 500 ? 34.580 16.488 -1.878 1.00 67.25 500 ALA A O 1
ATOM 3849 N N . ARG A 1 501 ? 32.729 15.860 -0.770 1.00 69.06 501 ARG A N 1
ATOM 3850 C CA . ARG A 1 501 ? 33.225 16.249 0.563 1.00 69.06 501 ARG A CA 1
ATOM 3851 C C . ARG A 1 501 ? 34.452 15.439 0.989 1.00 69.06 501 ARG A C 1
ATOM 3853 O O . ARG A 1 501 ? 35.433 16.011 1.464 1.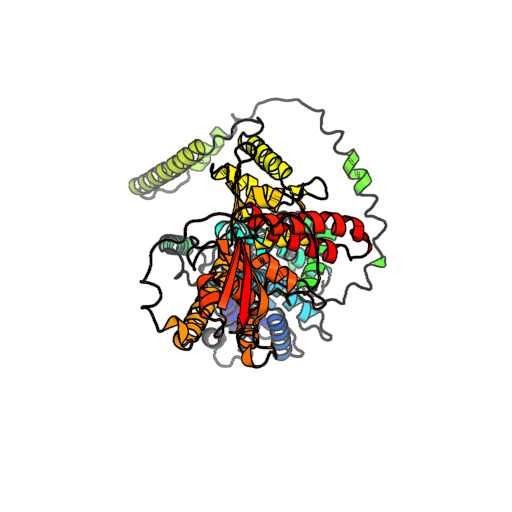00 69.06 501 ARG A O 1
ATOM 3860 N N . LYS A 1 502 ? 34.412 14.114 0.816 1.00 68.56 502 LYS A N 1
ATOM 3861 C CA . LYS A 1 502 ? 35.523 13.211 1.159 1.00 68.56 502 LYS A CA 1
ATOM 3862 C C . LYS A 1 502 ? 36.756 13.475 0.292 1.00 68.56 502 LYS A C 1
ATOM 3864 O O . LYS A 1 502 ? 37.861 13.558 0.817 1.00 68.56 502 LYS A O 1
ATOM 3869 N N . TRP A 1 503 ? 36.561 13.666 -1.009 1.00 63.25 503 TRP A N 1
ATOM 3870 C CA . TRP A 1 503 ? 37.619 13.957 -1.969 1.00 63.25 503 TRP A CA 1
ATOM 3871 C C . TRP A 1 503 ? 38.287 15.302 -1.688 1.00 63.25 503 TRP A C 1
ATOM 3873 O O . TRP A 1 503 ? 39.509 15.383 -1.651 1.00 63.25 503 TRP A O 1
ATOM 3883 N N . THR A 1 504 ? 37.501 16.337 -1.384 1.00 64.81 504 THR A N 1
ATOM 3884 C CA . THR A 1 504 ? 38.029 17.656 -0.998 1.00 64.81 504 THR A CA 1
ATOM 3885 C C . THR A 1 504 ? 38.951 17.540 0.218 1.00 64.81 504 THR A C 1
ATOM 3887 O O . THR A 1 504 ? 40.033 18.121 0.232 1.00 64.81 504 THR A O 1
ATOM 3890 N N . LYS A 1 505 ? 38.578 16.716 1.206 1.00 67.44 505 LYS A N 1
ATOM 3891 C CA . LYS A 1 505 ? 39.417 16.424 2.374 1.00 67.44 505 LYS A CA 1
ATOM 3892 C C . LYS A 1 505 ? 40.714 15.693 1.997 1.00 67.44 505 LYS A C 1
ATOM 3894 O O . LYS A 1 505 ? 41.771 16.089 2.475 1.00 67.44 505 LYS A O 1
ATOM 3899 N N . ILE A 1 506 ? 40.650 14.672 1.137 1.00 62.38 506 ILE A N 1
ATOM 3900 C CA . ILE A 1 506 ? 41.837 13.939 0.647 1.00 62.38 506 ILE A CA 1
ATOM 3901 C C . ILE A 1 506 ? 42.788 14.886 -0.101 1.00 62.38 506 ILE A C 1
ATOM 3903 O O . ILE A 1 506 ? 43.982 14.914 0.182 1.00 62.38 506 ILE A O 1
ATOM 3907 N N . MET A 1 507 ? 42.254 15.714 -0.998 1.00 59.75 507 MET A N 1
ATOM 3908 C CA . MET A 1 507 ? 43.005 16.695 -1.787 1.00 59.75 507 MET A CA 1
ATOM 3909 C C . MET A 1 507 ? 43.665 17.776 -0.925 1.00 59.75 507 MET A C 1
ATOM 3911 O O . MET A 1 507 ? 44.819 18.121 -1.145 1.00 59.75 507 MET A O 1
ATOM 3915 N N . GLN A 1 508 ? 42.964 18.291 0.089 1.00 64.25 508 GLN A N 1
ATOM 3916 C CA . GLN A 1 508 ? 43.530 19.251 1.047 1.00 64.25 508 GLN A CA 1
ATOM 3917 C C . GLN A 1 508 ? 44.658 18.640 1.890 1.00 64.25 508 GLN A C 1
ATOM 3919 O O . GLN A 1 508 ? 45.567 19.345 2.331 1.00 64.25 508 GLN A O 1
ATOM 3924 N N . GLN A 1 509 ? 44.594 17.330 2.133 1.00 61.56 509 GLN A N 1
ATOM 3925 C CA . GLN A 1 509 ? 45.590 16.594 2.903 1.00 61.56 509 GLN A CA 1
ATOM 3926 C C . GLN A 1 509 ? 46.784 16.149 2.047 1.00 61.56 509 GLN A C 1
ATOM 3928 O O . GLN A 1 509 ? 47.893 16.047 2.580 1.00 61.56 509 GLN A O 1
ATOM 3933 N N . SER A 1 510 ? 46.619 15.951 0.735 1.00 56.12 510 SER A N 1
ATOM 3934 C CA . SER A 1 510 ? 47.730 15.583 -0.145 1.00 56.12 510 SER A CA 1
ATOM 3935 C C . SER A 1 510 ? 48.697 16.762 -0.322 1.00 56.12 510 SER A C 1
ATOM 3937 O O . SER A 1 510 ? 48.317 17.929 -0.436 1.00 56.12 510 SER A O 1
ATOM 3939 N N . LYS A 1 511 ? 50.000 16.488 -0.213 1.00 50.78 511 LYS A N 1
ATOM 3940 C CA . LYS A 1 511 ? 51.051 17.517 -0.294 1.00 50.78 511 LYS A CA 1
ATOM 3941 C C . LYS A 1 511 ? 51.274 17.965 -1.747 1.00 50.78 511 LYS A C 1
ATOM 3943 O O . LYS A 1 511 ? 51.503 19.141 -1.983 1.00 50.78 511 LYS A O 1
ATOM 3948 N N . THR A 1 512 ? 51.101 17.049 -2.698 1.00 46.03 512 THR A N 1
ATOM 3949 C CA . THR A 1 512 ? 51.343 17.213 -4.141 1.00 46.03 512 THR A CA 1
ATOM 3950 C C . THR A 1 512 ? 50.324 18.108 -4.856 1.00 46.03 512 THR A C 1
ATOM 3952 O O . THR A 1 512 ? 50.688 18.806 -5.791 1.00 46.03 512 THR A O 1
ATOM 3955 N N . MET A 1 513 ? 49.056 18.132 -4.420 1.00 44.66 513 MET A N 1
ATOM 3956 C CA . MET A 1 513 ? 48.004 18.976 -5.028 1.00 44.66 513 MET A CA 1
ATOM 3957 C C . MET A 1 513 ? 47.964 20.407 -4.473 1.00 44.66 513 MET A C 1
ATOM 3959 O O . MET A 1 513 ? 47.282 21.263 -5.034 1.00 44.66 513 MET A O 1
ATOM 3963 N N . ARG A 1 514 ? 48.663 20.674 -3.360 1.00 49.34 514 ARG A N 1
ATOM 3964 C CA . ARG A 1 514 ? 48.761 22.018 -2.767 1.00 49.34 514 ARG A CA 1
ATOM 3965 C C . ARG A 1 514 ? 49.704 22.937 -3.541 1.00 49.34 514 ARG A C 1
ATOM 3967 O O . ARG A 1 514 ? 49.547 24.151 -3.452 1.00 49.34 514 ARG A O 1
ATOM 3974 N N . ASP A 1 515 ? 50.600 22.376 -4.352 1.00 46.53 515 ASP A N 1
ATOM 3975 C CA . ASP A 1 515 ? 51.390 23.132 -5.321 1.00 46.53 515 ASP A CA 1
ATOM 3976 C C . ASP A 1 515 ? 50.585 23.344 -6.608 1.00 46.53 515 ASP A C 1
ATOM 3978 O O . ASP A 1 515 ? 50.817 22.735 -7.652 1.00 46.53 515 ASP A O 1
ATOM 3982 N N . SER A 1 516 ? 49.638 24.280 -6.553 1.00 40.56 516 SER A N 1
ATOM 3983 C CA . SER A 1 516 ? 48.879 24.754 -7.718 1.00 40.56 516 SER A CA 1
ATOM 3984 C C . SER A 1 516 ? 49.754 25.373 -8.826 1.00 40.56 516 SER A C 1
ATOM 3986 O O . SER A 1 516 ? 49.252 25.639 -9.915 1.00 40.56 516 SER A O 1
ATOM 3988 N N . ASN A 1 517 ? 51.059 25.555 -8.586 1.00 42.59 517 ASN A N 1
ATOM 3989 C CA . ASN A 1 517 ? 52.032 26.065 -9.557 1.00 42.59 517 ASN A CA 1
ATOM 3990 C C . ASN A 1 517 ? 52.697 24.975 -10.424 1.00 42.59 517 ASN A C 1
ATOM 3992 O O . ASN A 1 517 ? 53.387 25.319 -11.380 1.00 42.59 517 ASN A O 1
ATOM 3996 N N . ALA A 1 518 ? 52.487 23.678 -10.156 1.00 39.97 518 ALA A N 1
ATOM 3997 C CA . ALA A 1 518 ? 53.062 22.605 -10.983 1.00 39.97 518 ALA A CA 1
ATOM 3998 C C . ALA A 1 518 ? 52.275 22.332 -12.283 1.00 39.97 518 ALA A C 1
ATOM 4000 O O . ALA A 1 518 ? 52.794 21.699 -13.197 1.00 39.97 518 ALA A O 1
ATOM 4001 N N . ILE A 1 519 ? 51.035 22.825 -12.395 1.00 40.19 519 ILE A N 1
ATOM 4002 C CA . ILE A 1 519 ? 50.186 22.636 -13.590 1.00 40.19 519 ILE A CA 1
ATOM 4003 C C . ILE A 1 519 ? 50.361 23.791 -14.599 1.00 40.19 519 ILE A C 1
ATOM 4005 O O . ILE A 1 519 ? 49.889 23.716 -15.732 1.00 40.19 519 ILE A O 1
ATOM 4009 N N . SER A 1 520 ? 51.109 24.841 -14.244 1.00 37.06 520 SER A N 1
ATOM 4010 C CA . SER A 1 520 ? 51.399 25.969 -15.134 1.00 37.06 520 SER A CA 1
ATOM 4011 C C . SER A 1 520 ? 52.893 26.100 -15.447 1.00 37.06 520 SER A C 1
ATOM 4013 O O . SER A 1 520 ? 53.499 27.130 -15.166 1.00 37.06 520 SER A O 1
ATOM 4015 N N . ALA A 1 521 ? 53.505 25.078 -16.044 1.00 33.22 521 ALA A N 1
ATOM 4016 C CA . ALA A 1 521 ? 54.773 25.248 -16.756 1.00 33.22 521 ALA A CA 1
ATOM 4017 C C . ALA A 1 521 ? 54.959 24.145 -17.810 1.00 33.22 521 ALA A C 1
ATOM 4019 O O . ALA A 1 521 ? 55.095 22.974 -17.474 1.00 33.22 521 ALA A O 1
ATOM 4020 N N . SER A 1 522 ? 55.008 24.560 -19.081 1.00 32.22 522 SER A N 1
ATOM 4021 C CA . SER A 1 522 ? 55.107 23.761 -20.319 1.00 32.22 522 SER A CA 1
ATOM 4022 C C . SER A 1 522 ? 53.844 22.929 -20.623 1.00 32.22 522 SER A C 1
ATOM 4024 O O . SER A 1 522 ? 53.455 22.045 -19.880 1.00 32.22 522 SER A O 1
ATOM 4026 N N . GLY A 1 523 ? 53.049 23.210 -21.656 1.00 33.19 523 GLY A N 1
ATOM 4027 C CA . GLY A 1 523 ? 53.456 23.600 -23.000 1.00 33.19 523 GLY A CA 1
ATOM 4028 C C . GLY A 1 523 ? 53.997 22.364 -23.710 1.00 33.19 523 GLY A C 1
ATOM 4029 O O . GLY A 1 523 ? 55.146 22.010 -23.500 1.00 33.19 523 GLY A O 1
ATOM 4030 N N . SER A 1 524 ? 53.151 21.732 -24.529 1.00 36.00 524 SER A N 1
ATOM 4031 C CA . SER A 1 524 ? 53.448 20.604 -25.428 1.00 36.00 524 SER A CA 1
ATOM 4032 C C . SER A 1 524 ? 54.005 19.318 -24.803 1.00 36.00 524 SER A C 1
ATOM 4034 O O . SER A 1 524 ? 55.181 19.235 -24.484 1.00 36.00 524 SER A O 1
ATOM 4036 N N . ILE A 1 525 ? 53.206 18.248 -24.835 1.00 28.08 525 ILE A N 1
ATOM 4037 C CA . ILE A 1 525 ? 53.742 16.915 -25.146 1.00 28.08 525 ILE A CA 1
ATOM 4038 C C . ILE A 1 525 ? 52.844 16.317 -26.238 1.00 28.08 525 ILE A C 1
ATOM 4040 O O . ILE A 1 525 ? 51.839 15.663 -25.973 1.00 28.08 525 ILE A O 1
ATOM 4044 N N . PHE A 1 526 ? 53.170 16.660 -27.487 1.00 26.62 526 PHE A N 1
ATOM 4045 C CA . PHE A 1 526 ? 52.708 15.967 -28.695 1.00 26.62 526 PHE A CA 1
ATOM 4046 C C . PHE A 1 526 ? 53.549 14.673 -28.912 1.00 26.62 526 PHE A C 1
ATOM 4048 O O . PHE A 1 526 ? 54.609 14.538 -28.303 1.00 26.62 526 PHE A O 1
ATOM 4055 N N . PRO A 1 527 ? 53.079 13.722 -29.753 1.00 35.72 527 PRO A N 1
ATOM 4056 C CA . PRO A 1 527 ? 53.649 12.381 -30.014 1.00 35.72 527 PRO A CA 1
ATOM 4057 C C . PRO A 1 527 ? 54.733 12.452 -31.131 1.00 35.72 527 PRO A C 1
ATOM 4059 O O . PRO A 1 527 ? 55.094 13.577 -31.477 1.00 35.72 527 PRO A O 1
ATOM 4062 N N . PRO A 1 528 ? 55.213 11.371 -31.813 1.00 45.62 528 PRO A N 1
ATOM 4063 C CA . PRO A 1 528 ? 55.103 9.907 -31.645 1.00 45.62 528 PRO A CA 1
ATOM 4064 C C . PRO A 1 528 ? 56.489 9.182 -31.642 1.00 45.62 528 PRO A C 1
ATOM 4066 O O . PRO A 1 528 ? 57.535 9.813 -31.697 1.00 45.62 528 PRO A O 1
ATOM 4069 N N . THR A 1 529 ? 56.468 7.840 -31.703 1.00 29.03 529 THR A N 1
ATOM 4070 C CA . THR A 1 529 ? 57.541 6.891 -32.113 1.00 29.03 529 THR A CA 1
ATOM 4071 C C . THR A 1 529 ? 58.463 6.298 -31.036 1.00 29.03 529 THR A C 1
ATOM 4073 O O . THR A 1 529 ? 59.352 6.946 -30.507 1.00 29.03 529 THR A O 1
ATOM 4076 N N . ALA A 1 530 ? 58.299 4.997 -30.789 1.00 25.23 530 ALA A N 1
ATOM 4077 C CA . ALA A 1 530 ? 59.271 3.984 -31.202 1.00 25.23 530 ALA A CA 1
ATOM 4078 C C . ALA A 1 530 ? 58.592 2.608 -31.146 1.00 25.23 530 ALA A C 1
ATOM 4080 O O . ALA A 1 530 ? 57.884 2.276 -30.195 1.00 25.23 530 ALA A O 1
ATOM 4081 N N . GLU A 1 531 ? 58.760 1.844 -32.218 1.00 28.94 531 GLU A N 1
ATOM 4082 C CA . GLU A 1 531 ? 58.325 0.461 -32.333 1.00 28.94 531 GLU A CA 1
ATOM 4083 C C . GLU A 1 531 ? 58.838 -0.374 -31.156 1.00 28.94 531 GLU A C 1
ATOM 4085 O O . GLU A 1 531 ? 60.014 -0.324 -30.809 1.00 28.94 531 GLU A O 1
ATOM 4090 N N . CYS A 1 532 ? 57.979 -1.229 -30.611 1.00 23.44 532 CYS A N 1
ATOM 4091 C CA . CYS A 1 532 ? 58.449 -2.451 -29.977 1.00 23.44 532 CYS A CA 1
ATOM 4092 C C . CYS A 1 532 ? 57.604 -3.603 -30.517 1.00 23.44 532 CYS A C 1
ATOM 4094 O O . CYS A 1 532 ? 56.590 -4.004 -29.945 1.00 23.44 532 CYS A O 1
ATOM 4096 N N . LYS A 1 533 ? 58.000 -4.093 -31.697 1.00 24.92 533 LYS A N 1
ATOM 4097 C CA . LYS A 1 533 ? 57.612 -5.426 -32.150 1.00 24.92 533 LYS A CA 1
ATOM 4098 C C . LYS A 1 533 ? 58.386 -6.463 -31.338 1.00 24.92 533 LYS A C 1
ATOM 4100 O O . LYS A 1 533 ? 59.599 -6.374 -31.231 1.00 24.92 533 LYS A O 1
ATOM 4105 N N . ALA A 1 534 ? 57.623 -7.458 -30.889 1.00 26.58 534 ALA A N 1
ATOM 4106 C CA . ALA A 1 534 ? 57.970 -8.862 -30.674 1.00 26.58 534 ALA A CA 1
ATOM 4107 C C . ALA A 1 534 ? 59.225 -9.203 -29.846 1.00 26.58 534 ALA A C 1
ATOM 4109 O O . ALA A 1 534 ? 60.354 -8.994 -30.271 1.00 26.58 534 ALA A O 1
ATOM 4110 N N . GLY A 1 535 ? 59.006 -9.940 -28.751 1.00 24.44 535 GLY A N 1
ATOM 4111 C CA . GLY A 1 535 ? 60.025 -10.845 -28.209 1.00 24.44 535 GLY A CA 1
ATOM 4112 C C . GLY A 1 535 ? 60.264 -10.715 -26.712 1.00 24.44 535 GLY A C 1
ATOM 4113 O O . GLY A 1 535 ? 61.242 -10.124 -26.280 1.00 24.44 535 GLY A O 1
ATOM 4114 N N . VAL A 1 536 ? 59.354 -11.314 -25.945 1.00 42.19 536 VAL A N 1
ATOM 4115 C CA . VAL A 1 536 ? 59.485 -11.821 -24.568 1.00 42.19 536 VAL A CA 1
ATOM 4116 C C . VAL A 1 536 ? 60.918 -11.873 -24.013 1.00 42.19 536 VAL A C 1
ATOM 4118 O O . VAL A 1 536 ? 61.762 -12.567 -24.577 1.00 42.19 536 VAL A O 1
ATOM 4121 N N . LYS A 1 537 ? 61.130 -11.300 -22.816 1.00 26.58 537 LYS A N 1
ATOM 4122 C CA . LYS A 1 537 ? 61.955 -11.909 -21.750 1.00 26.58 537 LYS A CA 1
ATOM 4123 C C . LYS A 1 537 ? 61.693 -11.264 -20.382 1.00 26.58 537 LYS A C 1
ATOM 4125 O O . LYS A 1 537 ? 62.236 -10.222 -20.047 1.00 26.58 537 LYS A O 1
ATOM 4130 N N . ASN A 1 538 ? 60.826 -11.928 -19.618 1.00 34.34 538 ASN A N 1
ATOM 4131 C CA . ASN A 1 538 ? 60.833 -12.073 -18.159 1.00 34.34 538 ASN A CA 1
ATOM 4132 C C . ASN A 1 538 ? 61.551 -10.994 -17.334 1.00 34.34 538 ASN A C 1
ATOM 4134 O O . ASN A 1 538 ? 62.646 -11.209 -16.827 1.00 34.34 538 ASN A O 1
ATOM 4138 N N . LEU A 1 539 ? 60.834 -9.913 -17.070 1.00 32.72 539 LEU A N 1
ATOM 4139 C CA . LEU A 1 539 ? 60.717 -9.342 -15.733 1.00 32.72 539 LEU A CA 1
ATOM 4140 C C . LEU A 1 539 ? 59.239 -8.982 -15.633 1.00 32.72 539 LEU A C 1
ATOM 4142 O O . LEU A 1 539 ? 58.795 -8.034 -16.274 1.00 32.72 539 LEU A O 1
ATOM 4146 N N . ILE A 1 540 ? 58.449 -9.815 -14.951 1.00 47.03 540 ILE A N 1
ATOM 4147 C CA . ILE A 1 540 ? 57.028 -9.534 -14.730 1.00 47.03 540 ILE A CA 1
ATOM 4148 C C . ILE A 1 540 ? 57.005 -8.258 -13.898 1.00 47.03 540 ILE A C 1
ATOM 4150 O O . ILE A 1 540 ? 57.251 -8.307 -12.696 1.00 47.03 540 ILE A O 1
ATOM 4154 N N . THR A 1 541 ? 56.796 -7.109 -14.541 1.00 54.50 541 THR A N 1
ATOM 4155 C CA . THR A 1 541 ? 56.504 -5.881 -13.815 1.00 54.50 541 THR A CA 1
ATOM 4156 C C . THR A 1 541 ? 55.260 -6.187 -12.988 1.00 54.50 541 THR A C 1
ATOM 4158 O O . THR A 1 541 ? 54.223 -6.514 -13.580 1.00 54.50 541 THR A O 1
ATOM 4161 N N . PRO A 1 542 ? 55.346 -6.182 -11.645 1.00 61.97 542 PRO A N 1
ATOM 4162 C CA . PRO A 1 542 ? 54.180 -6.434 -10.823 1.00 61.97 542 PRO A CA 1
ATOM 4163 C C . PRO A 1 542 ? 53.085 -5.461 -11.257 1.00 61.97 542 PRO A C 1
ATOM 4165 O O . PRO A 1 542 ? 53.316 -4.259 -11.393 1.00 61.97 542 PRO A O 1
ATOM 4168 N N . THR A 1 543 ? 51.921 -6.012 -11.581 1.00 58.97 543 THR A N 1
ATOM 4169 C CA . THR A 1 543 ? 50.784 -5.244 -12.081 1.00 58.97 543 THR A CA 1
ATOM 4170 C C . THR A 1 543 ? 49.719 -5.240 -11.005 1.00 58.97 543 THR A C 1
ATOM 4172 O O . THR A 1 543 ? 49.285 -6.300 -10.551 1.00 58.97 543 THR A O 1
ATOM 4175 N N . ILE A 1 544 ? 49.316 -4.049 -10.577 1.00 66.62 544 ILE A N 1
ATOM 4176 C CA . ILE A 1 544 ? 48.211 -3.870 -9.644 1.00 66.62 544 ILE A CA 1
ATOM 4177 C C . ILE A 1 544 ? 47.013 -3.381 -10.446 1.00 66.62 544 ILE A C 1
ATOM 4179 O O . ILE A 1 544 ? 47.004 -2.272 -10.982 1.00 66.62 544 ILE A O 1
ATOM 4183 N N . VAL A 1 545 ? 45.987 -4.227 -10.503 1.00 66.12 545 VAL A N 1
ATOM 4184 C CA . VAL A 1 545 ? 44.701 -3.892 -11.110 1.00 66.12 545 VAL A CA 1
ATOM 4185 C C . VAL A 1 545 ? 43.858 -3.171 -10.066 1.00 66.12 545 VAL A C 1
ATOM 4187 O O . VAL A 1 545 ? 43.377 -3.768 -9.104 1.00 66.12 545 VAL A O 1
ATOM 4190 N N . LEU A 1 546 ? 43.708 -1.867 -10.251 1.00 65.62 546 LEU A N 1
ATOM 4191 C CA . LEU A 1 546 ? 42.938 -0.968 -9.398 1.00 65.62 546 LEU A CA 1
ATOM 4192 C C . LEU A 1 546 ? 41.506 -0.754 -9.917 1.00 65.62 546 LEU A C 1
ATOM 4194 O O . LEU A 1 546 ? 40.693 -0.104 -9.257 1.00 65.62 546 LEU A O 1
ATOM 4198 N N . THR A 1 547 ? 41.169 -1.317 -11.079 1.00 64.81 547 THR A N 1
ATOM 4199 C CA . THR A 1 547 ? 39.826 -1.261 -11.663 1.00 64.81 547 THR A CA 1
ATOM 4200 C C . THR A 1 547 ? 38.777 -1.829 -10.704 1.00 64.81 547 THR A C 1
ATOM 4202 O O . THR A 1 547 ? 38.835 -2.990 -10.303 1.00 64.81 547 THR A O 1
ATOM 4205 N N . GLY A 1 548 ? 37.793 -1.002 -10.343 1.00 55.03 548 GLY A N 1
ATOM 4206 C CA . GLY A 1 548 ? 36.693 -1.384 -9.455 1.00 55.03 548 GLY A CA 1
ATOM 4207 C C . GLY A 1 548 ? 37.034 -1.442 -7.962 1.00 55.03 548 GLY A C 1
ATOM 4208 O O . GLY A 1 548 ? 36.198 -1.896 -7.178 1.00 55.03 548 GLY A O 1
ATOM 4209 N N . LEU A 1 549 ? 38.217 -0.974 -7.538 1.00 58.12 549 LEU A N 1
ATOM 4210 C CA . LEU A 1 549 ? 38.534 -0.817 -6.117 1.00 58.12 549 LEU A CA 1
ATOM 4211 C C . LEU A 1 549 ? 37.995 0.520 -5.576 1.00 58.12 549 LEU A C 1
ATOM 4213 O O . LEU A 1 549 ? 38.222 1.563 -6.189 1.00 58.12 549 LEU A O 1
ATOM 4217 N N . PRO A 1 550 ? 37.325 0.531 -4.405 1.00 57.53 550 PRO A N 1
ATOM 4218 C CA . PRO A 1 550 ? 36.943 1.772 -3.739 1.00 57.53 550 PRO A CA 1
ATOM 4219 C C . PRO A 1 550 ? 38.186 2.605 -3.421 1.00 57.53 550 PRO A C 1
ATOM 4221 O O . PRO A 1 550 ? 39.180 2.063 -2.931 1.00 57.53 550 PRO A O 1
ATOM 4224 N N . LEU A 1 551 ? 38.110 3.926 -3.588 1.00 52.53 551 LEU A N 1
ATOM 4225 C CA . LEU A 1 551 ? 39.231 4.827 -3.306 1.00 52.53 551 LEU A CA 1
ATOM 4226 C C . LEU A 1 551 ? 39.751 4.681 -1.871 1.00 52.53 551 LEU A C 1
ATOM 4228 O O . LEU A 1 551 ? 40.936 4.842 -1.649 1.00 52.53 551 LEU A O 1
ATOM 4232 N N . ARG A 1 552 ? 38.918 4.316 -0.885 1.00 52.25 552 ARG A N 1
ATOM 4233 C CA . ARG A 1 552 ? 39.411 4.003 0.471 1.00 52.25 552 ARG A CA 1
ATOM 4234 C C . ARG A 1 552 ? 40.484 2.907 0.454 1.00 52.25 552 ARG A C 1
ATOM 4236 O O . ARG A 1 552 ? 41.513 3.068 1.089 1.00 52.25 552 ARG A O 1
ATOM 4243 N N . ARG A 1 553 ? 40.262 1.833 -0.311 1.00 56.09 553 ARG A N 1
ATOM 4244 C CA . ARG A 1 553 ? 41.243 0.753 -0.492 1.00 56.09 553 ARG A CA 1
ATOM 4245 C C . ARG A 1 553 ? 42.439 1.224 -1.302 1.00 56.09 553 ARG A C 1
ATOM 4247 O O . ARG A 1 553 ? 43.543 0.788 -1.031 1.00 56.09 553 ARG A O 1
ATOM 4254 N N . LEU A 1 554 ? 42.216 2.120 -2.260 1.00 54.38 554 LEU A N 1
ATOM 4255 C CA . LEU A 1 554 ? 43.277 2.759 -3.027 1.00 54.38 554 LEU A CA 1
ATOM 4256 C C . LEU A 1 554 ? 44.147 3.664 -2.142 1.00 54.38 554 LEU A C 1
ATOM 4258 O O . LEU A 1 554 ? 45.349 3.612 -2.282 1.00 54.38 554 LEU A O 1
ATOM 4262 N N . VAL A 1 555 ? 43.577 4.419 -1.197 1.00 53.41 555 VAL A N 1
ATOM 4263 C CA . VAL A 1 555 ? 44.292 5.240 -0.202 1.00 53.41 555 VAL A CA 1
ATOM 4264 C C . VAL A 1 555 ? 45.056 4.355 0.784 1.00 53.41 555 VAL A C 1
ATOM 4266 O O . VAL A 1 555 ? 46.223 4.619 1.052 1.00 53.41 555 VAL A O 1
ATOM 4269 N N . ASP A 1 556 ? 44.440 3.264 1.251 1.00 54.12 556 ASP A N 1
ATOM 4270 C CA . ASP A 1 556 ? 45.105 2.250 2.081 1.00 54.12 556 ASP A CA 1
ATOM 4271 C C . ASP A 1 556 ? 46.265 1.566 1.320 1.00 54.12 556 ASP A C 1
ATOM 4273 O O . ASP A 1 556 ? 47.290 1.247 1.915 1.00 54.12 556 ASP A O 1
ATOM 4277 N N . LEU A 1 557 ? 46.129 1.378 -0.000 1.00 51.66 557 LEU A N 1
ATOM 4278 C CA . LEU A 1 557 ? 47.194 0.904 -0.894 1.00 51.66 557 LEU A CA 1
ATOM 4279 C C . LEU A 1 557 ? 48.226 2.005 -1.211 1.00 51.66 557 LEU A C 1
ATOM 4281 O O . LEU A 1 557 ? 49.398 1.685 -1.364 1.00 51.66 557 LEU A O 1
ATOM 4285 N N . ILE A 1 558 ? 47.810 3.281 -1.274 1.00 50.16 558 ILE A N 1
ATOM 4286 C CA . ILE A 1 558 ? 48.633 4.484 -1.523 1.00 50.16 558 ILE A CA 1
ATOM 4287 C C . ILE A 1 558 ? 49.581 4.787 -0.366 1.00 50.16 558 ILE A C 1
ATOM 4289 O O . ILE A 1 558 ? 50.621 5.407 -0.594 1.00 50.16 558 ILE A O 1
ATOM 4293 N N . TYR A 1 559 ? 49.355 4.214 0.818 1.00 54.56 559 TYR A N 1
ATOM 4294 C CA . TYR A 1 559 ? 50.432 3.922 1.774 1.00 54.56 559 TYR A CA 1
ATOM 4295 C C . TYR A 1 559 ? 51.403 2.839 1.230 1.00 54.56 559 TYR A C 1
ATOM 4297 O O . TYR A 1 559 ? 51.851 1.938 1.937 1.00 54.56 559 TYR A O 1
ATOM 4305 N N . PHE A 1 560 ? 51.771 2.967 -0.049 1.00 50.47 560 PHE A N 1
ATOM 4306 C CA . PHE A 1 560 ? 52.728 2.184 -0.825 1.00 50.47 560 PHE A CA 1
ATOM 4307 C C . PHE A 1 560 ? 54.142 2.238 -0.235 1.00 50.47 560 PHE A C 1
ATOM 4309 O O . PHE A 1 560 ? 54.980 1.437 -0.636 1.00 50.47 560 PHE A O 1
ATOM 4316 N N . GLU A 1 561 ? 54.425 3.121 0.730 1.00 47.00 561 GLU A N 1
ATOM 4317 C CA . GLU A 1 561 ? 55.668 3.064 1.511 1.00 47.00 561 GLU A CA 1
ATOM 4318 C C . GLU A 1 561 ? 55.866 1.699 2.193 1.00 47.00 561 GLU A C 1
ATOM 4320 O O . GLU A 1 561 ? 57.004 1.268 2.371 1.00 47.00 561 GLU A O 1
ATOM 4325 N N . GLY A 1 562 ? 54.779 0.981 2.510 1.00 48.66 562 GLY A N 1
ATOM 4326 C CA . GLY A 1 562 ? 54.832 -0.377 3.060 1.00 48.66 562 GLY A CA 1
ATOM 4327 C C . GLY A 1 562 ? 55.082 -1.489 2.031 1.00 48.66 562 GLY A C 1
ATOM 4328 O O . GLY A 1 562 ? 55.392 -2.617 2.417 1.00 48.66 562 GLY A O 1
ATOM 4329 N N . LEU A 1 563 ? 54.967 -1.210 0.727 1.00 55.72 563 LEU A N 1
ATOM 4330 C CA . LEU A 1 563 ? 55.330 -2.158 -0.326 1.00 55.72 563 LEU A CA 1
ATOM 4331 C C . LEU A 1 563 ? 56.849 -2.113 -0.510 1.00 55.72 563 LEU A C 1
ATOM 4333 O O . LEU A 1 563 ? 57.414 -1.130 -0.995 1.00 55.72 563 LEU A O 1
ATOM 4337 N N . VAL A 1 564 ? 57.519 -3.195 -0.112 1.00 58.22 564 VAL A N 1
ATOM 4338 C CA . VAL A 1 564 ? 58.974 -3.366 -0.223 1.00 58.22 564 VAL A CA 1
ATOM 4339 C C . VAL A 1 564 ? 59.363 -3.547 -1.699 1.00 58.22 564 VAL A C 1
ATOM 4341 O O . VAL A 1 564 ? 59.692 -4.637 -2.154 1.00 58.22 564 VAL A O 1
ATOM 4344 N N . LEU A 1 565 ? 59.277 -2.471 -2.483 1.00 65.25 565 LEU A N 1
ATOM 4345 C CA . LEU A 1 565 ? 59.815 -2.392 -3.837 1.00 65.25 565 LEU A CA 1
ATOM 4346 C C . LEU A 1 565 ? 61.267 -1.897 -3.762 1.00 65.25 565 LEU A C 1
ATOM 4348 O O . LEU A 1 565 ? 61.516 -0.877 -3.102 1.00 65.25 565 LEU A O 1
ATOM 4352 N N . PRO A 1 566 ? 62.229 -2.582 -4.403 1.00 70.62 566 PRO A N 1
ATOM 4353 C CA . PRO A 1 566 ? 63.596 -2.090 -4.492 1.00 70.62 566 PRO A CA 1
ATOM 4354 C C . PRO A 1 566 ? 63.669 -0.810 -5.338 1.00 70.62 566 PRO A C 1
ATOM 4356 O O . PRO A 1 566 ? 62.801 -0.536 -6.168 1.00 70.62 566 PRO A O 1
ATOM 4359 N N . HIS A 1 567 ? 64.706 -0.008 -5.113 1.00 75.62 567 HIS A N 1
ATOM 4360 C CA . HIS A 1 567 ? 65.010 1.173 -5.924 1.00 75.62 567 HIS A CA 1
ATOM 4361 C C . HIS A 1 567 ? 65.165 0.782 -7.404 1.00 75.62 567 HIS A C 1
ATOM 4363 O O . HIS A 1 567 ? 65.761 -0.250 -7.715 1.00 75.62 567 HIS A O 1
ATOM 4369 N N . GLY A 1 568 ? 64.577 1.562 -8.314 1.00 74.25 568 GLY A N 1
ATOM 4370 C CA . GLY A 1 568 ? 64.528 1.247 -9.744 1.00 74.25 568 GLY A CA 1
ATOM 4371 C C . GLY A 1 568 ? 63.502 0.178 -10.150 1.00 74.25 568 GLY A C 1
ATOM 4372 O O . GLY A 1 568 ? 63.361 -0.090 -11.344 1.00 74.25 568 GLY A O 1
ATOM 4373 N N . ALA A 1 569 ? 62.760 -0.421 -9.209 1.00 74.25 569 ALA A N 1
ATOM 4374 C CA . ALA A 1 569 ? 61.679 -1.345 -9.546 1.00 74.25 569 ALA A CA 1
ATOM 4375 C C . ALA A 1 569 ? 60.533 -0.627 -10.266 1.00 74.25 569 ALA A C 1
ATOM 4377 O O . ALA A 1 569 ? 60.165 0.499 -9.920 1.00 74.25 569 ALA A O 1
ATOM 4378 N N . ARG A 1 570 ? 59.947 -1.324 -11.243 1.00 78.06 570 ARG A N 1
ATOM 4379 C CA . ARG A 1 570 ? 58.778 -0.878 -12.003 1.00 78.06 570 ARG A CA 1
ATOM 4380 C C . ARG A 1 570 ? 57.504 -1.477 -11.432 1.00 78.06 570 ARG A C 1
ATOM 4382 O O . ARG A 1 570 ? 57.504 -2.622 -10.979 1.00 78.06 570 ARG A O 1
ATOM 4389 N N . LEU A 1 571 ? 56.417 -0.729 -11.529 1.00 75.44 571 LEU A N 1
ATOM 4390 C CA . LEU A 1 571 ? 55.076 -1.145 -11.149 1.00 75.44 571 LEU A CA 1
ATOM 4391 C C . LEU A 1 571 ? 54.091 -0.655 -12.212 1.00 75.44 571 LEU A C 1
ATOM 4393 O O . LEU A 1 571 ? 54.111 0.519 -12.574 1.00 75.44 571 LEU A O 1
ATOM 4397 N N . ALA A 1 572 ? 53.232 -1.543 -12.709 1.00 76.50 572 ALA A N 1
ATOM 4398 C CA . ALA A 1 572 ? 52.150 -1.174 -13.617 1.00 76.50 572 ALA A CA 1
ATOM 4399 C C . ALA A 1 572 ? 50.843 -1.023 -12.828 1.00 76.50 572 ALA A C 1
ATOM 4401 O O . ALA A 1 572 ? 50.469 -1.903 -12.053 1.00 76.50 572 ALA A O 1
ATOM 4402 N N . LEU A 1 573 ? 50.157 0.099 -13.018 1.00 74.06 573 LEU A N 1
ATOM 4403 C CA . LEU A 1 573 ? 48.876 0.421 -12.402 1.00 74.06 573 LEU A CA 1
ATOM 4404 C C . LEU A 1 573 ? 47.802 0.435 -13.486 1.00 74.06 573 LEU A C 1
ATOM 4406 O O . LEU A 1 573 ? 47.850 1.275 -14.385 1.00 74.06 573 LEU A O 1
ATOM 4410 N N . GLU A 1 574 ? 46.833 -0.471 -13.393 1.00 75.88 574 GLU A N 1
ATOM 4411 C CA . GLU A 1 574 ? 45.702 -0.530 -14.325 1.00 75.88 574 GLU A CA 1
ATOM 4412 C C . GLU A 1 574 ? 44.430 -0.021 -13.653 1.00 75.88 574 GLU A C 1
ATOM 4414 O O . GLU A 1 574 ? 44.087 -0.470 -12.562 1.00 75.88 574 GLU A O 1
ATOM 4419 N N . PHE A 1 575 ? 43.712 0.910 -14.277 1.00 73.88 575 PHE A N 1
ATOM 4420 C CA . PHE A 1 575 ? 42.473 1.461 -13.718 1.00 73.88 575 PHE A CA 1
ATOM 4421 C C . PHE A 1 575 ? 41.561 2.033 -14.802 1.00 73.88 575 PHE A C 1
ATOM 4423 O O . PHE A 1 575 ? 41.952 2.183 -15.959 1.00 73.88 575 PHE A O 1
ATOM 4430 N N . SER A 1 576 ? 40.335 2.380 -14.414 1.00 77.25 576 SER A N 1
ATOM 4431 C CA . SER A 1 576 ? 39.352 3.013 -15.292 1.00 77.25 576 SER A CA 1
ATOM 4432 C C . SER A 1 576 ? 38.880 4.349 -14.729 1.00 77.25 576 SER A C 1
ATOM 4434 O O . SER A 1 576 ? 38.775 4.506 -13.515 1.00 77.25 576 SER A O 1
ATOM 4436 N N . THR A 1 577 ? 38.597 5.306 -15.608 1.00 76.75 577 THR A N 1
ATOM 4437 C CA . THR A 1 577 ? 38.157 6.667 -15.264 1.00 76.75 577 THR A CA 1
ATOM 4438 C C . THR A 1 577 ? 36.957 7.063 -16.115 1.00 76.75 577 THR A C 1
ATOM 4440 O O . THR A 1 577 ? 36.902 6.705 -17.291 1.00 76.75 577 THR A O 1
ATOM 4443 N N . CYS A 1 578 ? 36.025 7.856 -15.586 1.00 73.44 578 CYS A N 1
ATOM 4444 C CA . CYS A 1 578 ? 35.041 8.529 -16.440 1.00 73.44 578 CYS A CA 1
ATOM 4445 C C . CYS A 1 578 ? 35.726 9.502 -17.419 1.00 73.44 578 CYS A C 1
ATOM 4447 O O . CYS A 1 578 ? 36.819 10.013 -17.156 1.00 73.44 578 CYS A O 1
ATOM 4449 N N . VAL A 1 579 ? 35.079 9.762 -18.556 1.00 67.12 579 VAL A N 1
ATOM 4450 C CA . VAL A 1 579 ? 35.608 10.676 -19.579 1.00 67.12 579 VAL A CA 1
ATOM 4451 C C . VAL A 1 579 ? 35.642 12.115 -19.038 1.00 67.12 579 VAL A C 1
ATOM 4453 O O . VAL A 1 579 ? 34.647 12.581 -18.489 1.00 67.12 579 VAL A O 1
ATOM 4456 N N . PRO A 1 580 ? 36.742 12.869 -19.217 1.00 55.09 580 PRO A N 1
ATOM 4457 C CA . PRO A 1 580 ? 36.969 14.161 -18.553 1.00 55.09 580 PRO A CA 1
ATOM 4458 C C . PRO A 1 580 ? 35.936 15.273 -18.827 1.00 55.09 580 PRO A C 1
ATOM 4460 O O . PRO A 1 580 ? 35.910 16.257 -18.096 1.00 55.09 580 PRO A O 1
ATOM 4463 N N . ASN A 1 581 ? 35.071 15.127 -19.837 1.00 51.66 581 ASN A N 1
ATOM 4464 C CA . ASN A 1 581 ? 34.033 16.108 -20.180 1.00 51.66 581 ASN A CA 1
ATOM 4465 C C . ASN A 1 581 ? 32.651 15.819 -19.566 1.00 51.66 581 ASN A C 1
ATOM 4467 O O . ASN A 1 581 ? 31.726 16.604 -19.778 1.00 51.66 581 ASN A O 1
ATOM 4471 N N . SER A 1 582 ? 32.479 14.729 -18.814 1.00 55.34 582 SER A N 1
ATOM 4472 C CA . SER A 1 582 ? 31.266 14.535 -18.017 1.00 55.34 582 SER A CA 1
ATOM 4473 C C . SER A 1 582 ? 31.373 15.380 -16.751 1.00 55.34 582 SER A C 1
ATOM 4475 O O . SER A 1 582 ? 32.313 15.215 -15.969 1.00 55.34 582 SER A O 1
ATOM 4477 N N . ALA A 1 583 ? 30.420 16.284 -16.523 1.00 53.34 583 ALA A N 1
ATOM 4478 C CA . ALA A 1 583 ? 30.335 16.988 -15.248 1.00 53.34 583 ALA A CA 1
ATOM 4479 C C . ALA A 1 583 ? 30.291 15.969 -14.093 1.00 53.34 583 ALA A C 1
ATOM 4481 O O . ALA A 1 583 ? 29.690 14.905 -14.217 1.00 53.34 583 ALA A O 1
ATOM 4482 N N . ILE A 1 584 ? 30.847 16.310 -12.927 1.00 47.69 584 ILE A N 1
ATOM 4483 C CA . ILE A 1 584 ? 30.779 15.459 -11.716 1.00 47.69 584 ILE A CA 1
ATOM 4484 C C . ILE A 1 584 ? 29.320 15.044 -11.400 1.00 47.69 584 ILE A C 1
ATOM 4486 O O . ILE A 1 584 ? 29.048 13.962 -10.874 1.00 47.69 584 ILE A O 1
ATOM 4490 N N . ASN A 1 585 ? 28.359 15.871 -11.820 1.00 50.09 585 ASN A N 1
ATOM 4491 C CA . ASN A 1 585 ? 26.929 15.684 -11.602 1.00 50.09 585 ASN A CA 1
ATOM 4492 C C . ASN A 1 585 ? 26.217 14.875 -12.702 1.00 50.09 585 ASN A C 1
ATOM 4494 O O . ASN A 1 585 ? 25.007 14.675 -12.607 1.00 50.09 585 ASN A O 1
ATOM 4498 N N . ASP A 1 586 ? 26.930 14.354 -13.699 1.00 65.56 586 ASP A N 1
ATOM 4499 C CA . ASP A 1 586 ? 26.342 13.695 -14.867 1.00 65.56 586 ASP A CA 1
ATOM 4500 C C . ASP A 1 586 ? 25.616 12.378 -14.495 1.00 65.56 586 ASP A C 1
ATOM 4502 O O . ASP A 1 586 ? 26.152 11.555 -13.736 1.00 65.56 586 ASP A O 1
ATOM 4506 N N . PRO A 1 587 ? 24.372 12.160 -14.964 1.00 64.94 587 PRO A N 1
ATOM 4507 C CA . PRO A 1 587 ? 23.707 10.857 -14.948 1.00 64.94 587 PRO A CA 1
ATOM 4508 C C . PRO A 1 587 ? 24.539 9.699 -15.525 1.00 64.94 587 PRO A C 1
ATOM 4510 O O . PRO A 1 587 ? 24.346 8.558 -15.104 1.00 64.94 587 PRO A O 1
ATOM 4513 N N . GLU A 1 588 ? 25.485 9.969 -16.429 1.00 70.88 588 GLU A N 1
ATOM 4514 C CA . GLU A 1 588 ? 26.378 8.960 -17.019 1.00 70.88 588 GLU A CA 1
ATOM 4515 C C . GLU A 1 588 ? 27.274 8.252 -15.985 1.00 70.88 588 GLU A C 1
ATOM 4517 O O . GLU A 1 588 ? 27.628 7.088 -16.174 1.00 70.88 588 GLU A O 1
ATOM 4522 N N . ASN A 1 589 ? 27.523 8.873 -14.826 1.00 73.88 589 ASN A N 1
ATOM 4523 C CA . ASN A 1 589 ? 28.269 8.251 -13.723 1.00 73.88 589 ASN A CA 1
ATOM 4524 C C . ASN A 1 589 ? 27.526 7.067 -13.086 1.00 73.88 589 ASN A C 1
ATOM 4526 O O . ASN A 1 589 ? 28.141 6.152 -12.545 1.00 73.88 589 ASN A O 1
ATOM 4530 N N . LEU A 1 590 ? 26.190 7.050 -13.151 1.00 78.50 590 LEU A N 1
ATOM 4531 C CA . LEU A 1 590 ? 25.429 5.899 -12.668 1.00 78.50 590 LEU A CA 1
ATOM 4532 C C . LEU A 1 590 ? 25.557 4.710 -13.630 1.00 78.50 590 LEU A C 1
ATOM 4534 O O . LEU A 1 590 ? 25.638 3.571 -13.177 1.00 78.50 590 LEU A O 1
ATOM 4538 N N . LEU A 1 591 ? 25.623 4.970 -14.942 1.00 81.75 591 LEU A N 1
ATOM 4539 C CA . LEU A 1 591 ? 25.844 3.938 -15.958 1.00 81.75 591 LEU A CA 1
ATOM 4540 C C . LEU A 1 591 ? 27.224 3.291 -15.807 1.00 81.75 591 LEU A C 1
ATOM 4542 O O . LEU A 1 591 ? 27.332 2.069 -15.930 1.00 81.75 591 LEU A O 1
ATOM 4546 N N . SER A 1 592 ? 28.258 4.084 -15.506 1.00 80.75 592 SER A N 1
ATOM 4547 C CA . SER A 1 592 ? 29.621 3.582 -15.302 1.00 80.75 592 SER A CA 1
ATOM 4548 C C . SER A 1 592 ? 29.811 2.825 -13.983 1.00 80.75 592 SER A C 1
ATOM 4550 O O . SER A 1 592 ? 30.701 1.982 -13.891 1.00 80.75 592 SER A O 1
ATOM 4552 N N . ALA A 1 593 ? 28.955 3.048 -12.980 1.00 80.56 593 ALA A N 1
ATOM 4553 C CA . ALA A 1 593 ? 29.022 2.358 -11.690 1.00 80.56 593 ALA A CA 1
ATOM 4554 C C . ALA A 1 593 ? 28.467 0.917 -11.714 1.00 80.56 593 ALA A C 1
ATOM 4556 O O . ALA A 1 593 ? 28.833 0.106 -10.859 1.00 80.56 593 ALA A O 1
ATOM 4557 N N . ILE A 1 594 ? 27.607 0.568 -12.682 1.00 84.06 594 ILE A N 1
ATOM 4558 C CA . ILE A 1 594 ? 26.917 -0.737 -12.736 1.00 84.06 594 ILE A CA 1
ATOM 4559 C C . ILE A 1 594 ? 27.874 -1.947 -12.704 1.00 84.06 594 ILE A C 1
ATOM 4561 O O . ILE A 1 594 ? 27.627 -2.847 -11.894 1.00 84.06 594 ILE A O 1
ATOM 4565 N N . PRO A 1 595 ? 28.971 -2.012 -13.490 1.00 83.19 595 PRO A N 1
ATOM 4566 C CA . PRO A 1 595 ? 29.891 -3.153 -13.450 1.00 83.19 595 PRO A CA 1
ATOM 4567 C C . PRO A 1 595 ? 30.480 -3.409 -12.055 1.00 83.19 595 PRO A C 1
ATOM 4569 O O . PRO A 1 595 ? 30.538 -4.555 -11.602 1.00 83.19 595 PRO A O 1
ATOM 4572 N N . ASN A 1 596 ? 30.847 -2.346 -11.332 1.00 76.50 596 ASN A N 1
ATOM 4573 C CA . ASN A 1 596 ? 31.414 -2.438 -9.981 1.00 76.50 596 ASN A CA 1
ATOM 4574 C C . ASN A 1 596 ? 30.404 -3.016 -8.987 1.00 76.50 596 ASN A C 1
ATOM 4576 O O . ASN A 1 596 ? 30.731 -3.878 -8.168 1.00 76.50 596 ASN A O 1
ATOM 4580 N N . LEU A 1 597 ? 29.149 -2.591 -9.103 1.00 78.00 597 LEU A N 1
ATOM 4581 C CA . LEU A 1 597 ? 28.063 -3.072 -8.258 1.00 78.00 597 LEU A CA 1
ATOM 4582 C C . LEU A 1 597 ? 27.764 -4.551 -8.506 1.00 78.00 597 LEU A C 1
ATOM 4584 O O . LEU A 1 597 ? 27.591 -5.321 -7.560 1.00 78.00 597 LEU A O 1
ATOM 4588 N N . LEU A 1 598 ? 27.777 -4.971 -9.773 1.00 78.62 598 LEU A N 1
ATOM 4589 C CA . LEU A 1 598 ? 27.611 -6.375 -10.135 1.00 78.62 598 LEU A CA 1
ATOM 4590 C C . LEU A 1 598 ? 28.758 -7.232 -9.584 1.00 78.62 598 LEU A C 1
ATOM 4592 O O . LEU A 1 598 ? 28.491 -8.330 -9.090 1.00 78.62 598 LEU A O 1
ATOM 4596 N N . ARG A 1 599 ? 30.006 -6.742 -9.606 1.00 74.25 599 ARG A N 1
ATOM 4597 C CA . ARG A 1 599 ? 31.196 -7.447 -9.087 1.00 74.25 599 ARG A CA 1
ATOM 4598 C C . ARG A 1 599 ? 31.234 -7.553 -7.557 1.00 74.25 599 ARG A C 1
ATOM 4600 O O . ARG A 1 599 ? 31.619 -8.604 -7.054 1.00 74.25 599 ARG A O 1
ATOM 4607 N N . SER A 1 600 ? 30.781 -6.529 -6.829 1.00 63.94 600 SER A N 1
ATOM 4608 C CA . SER A 1 600 ? 30.800 -6.488 -5.353 1.00 63.94 600 SER A CA 1
ATOM 4609 C C . SER A 1 600 ? 29.815 -7.452 -4.667 1.00 63.94 600 SER A C 1
ATOM 4611 O O . SER A 1 600 ? 29.914 -7.652 -3.457 1.00 63.94 600 SER A O 1
ATOM 4613 N N . SER A 1 601 ? 28.860 -8.036 -5.393 1.00 59.25 601 SER A N 1
ATOM 4614 C CA . SER A 1 601 ? 27.782 -8.881 -4.843 1.00 59.25 601 SER A CA 1
ATOM 4615 C C . SER A 1 601 ? 28.181 -10.338 -4.535 1.00 59.25 601 SER A C 1
ATOM 4617 O O . SER A 1 601 ? 27.329 -11.217 -4.463 1.00 59.25 601 SER A O 1
ATOM 4619 N N . SER A 1 602 ? 29.469 -10.634 -4.349 1.00 50.28 602 SER A N 1
ATOM 4620 C CA . SER A 1 602 ? 30.000 -12.004 -4.251 1.00 50.28 602 SER A CA 1
ATOM 4621 C C . SER A 1 602 ? 29.729 -12.754 -2.928 1.00 50.28 602 SER A C 1
ATOM 4623 O O . SER A 1 602 ? 30.293 -13.827 -2.723 1.00 50.28 602 SER A O 1
ATOM 4625 N N . GLY A 1 603 ? 28.850 -12.254 -2.051 1.00 45.06 603 GLY A N 1
ATOM 4626 C CA . GLY A 1 603 ? 28.411 -12.930 -0.820 1.00 45.06 603 GLY A CA 1
ATOM 4627 C C . GLY A 1 603 ? 26.961 -13.414 -0.925 1.00 45.06 603 GLY A C 1
ATOM 4628 O O . GLY A 1 603 ? 26.095 -12.671 -1.370 1.00 45.06 603 GLY A O 1
ATOM 4629 N N . GLY A 1 604 ? 26.705 -14.670 -0.560 1.00 42.12 604 GLY A N 1
ATOM 4630 C CA . GLY A 1 604 ? 25.476 -15.402 -0.868 1.00 42.12 604 GLY A CA 1
ATOM 4631 C C . GLY A 1 604 ? 24.136 -14.819 -0.385 1.00 42.12 604 GLY A C 1
ATOM 4632 O O . GLY A 1 604 ? 24.021 -14.179 0.653 1.00 42.12 604 GLY A O 1
ATOM 4633 N N . SER A 1 605 ? 23.104 -15.217 -1.136 1.00 40.00 605 SER A N 1
ATOM 4634 C CA . SER A 1 605 ? 21.658 -15.135 -0.878 1.00 40.00 605 SER A CA 1
ATOM 4635 C C . SER A 1 605 ? 20.989 -13.749 -0.888 1.00 40.00 605 SER A C 1
ATOM 4637 O O . SER A 1 605 ? 21.351 -12.822 -0.178 1.00 40.00 605 SER A O 1
ATOM 4639 N N . THR A 1 606 ? 19.909 -13.690 -1.674 1.00 41.31 606 THR A N 1
ATOM 4640 C CA . THR A 1 606 ? 18.944 -12.593 -1.875 1.00 41.31 606 THR A CA 1
ATOM 4641 C C . THR A 1 606 ? 19.429 -11.418 -2.732 1.00 41.31 606 THR A C 1
ATOM 4643 O O . THR A 1 606 ? 20.341 -10.671 -2.404 1.00 41.31 606 THR A O 1
ATOM 4646 N N . GLY A 1 607 ? 18.798 -11.289 -3.904 1.00 50.59 607 GLY A N 1
ATOM 4647 C CA . GLY A 1 607 ? 19.051 -10.225 -4.871 1.00 50.59 607 GLY A CA 1
ATOM 4648 C C . GLY A 1 607 ? 18.434 -8.908 -4.422 1.00 50.59 607 GLY A C 1
ATOM 4649 O O . GLY A 1 607 ? 17.446 -8.481 -5.009 1.00 50.59 607 GLY A O 1
ATOM 4650 N N . ASN A 1 608 ? 19.006 -8.295 -3.389 1.00 49.91 608 ASN A N 1
ATOM 4651 C CA . ASN A 1 608 ? 18.621 -6.958 -2.970 1.00 49.91 608 ASN A CA 1
ATOM 4652 C C . ASN A 1 608 ? 19.494 -5.903 -3.652 1.00 49.91 608 ASN A C 1
ATOM 4654 O O . ASN A 1 608 ? 20.717 -5.905 -3.530 1.00 49.91 608 ASN A O 1
ATOM 4658 N N . VAL A 1 609 ? 18.791 -5.047 -4.397 1.00 57.53 609 VAL A N 1
ATOM 4659 C CA . VAL A 1 609 ? 18.962 -3.599 -4.567 1.00 57.53 609 VAL A CA 1
ATOM 4660 C C . VAL A 1 609 ? 20.288 -3.037 -4.056 1.00 57.53 609 VAL A C 1
ATOM 4662 O O . VAL A 1 609 ? 20.611 -3.155 -2.877 1.00 57.53 609 VAL A O 1
ATOM 4665 N N . TYR A 1 610 ? 20.991 -2.342 -4.955 1.00 62.94 610 TYR A N 1
ATOM 4666 C CA . TYR A 1 610 ? 22.188 -1.538 -4.708 1.00 62.94 610 TYR A CA 1
ATOM 4667 C C . TYR A 1 610 ? 22.125 -0.826 -3.355 1.00 62.94 610 TYR A C 1
ATOM 4669 O O . TYR A 1 610 ? 21.477 0.214 -3.212 1.00 62.94 610 TYR A O 1
ATOM 4677 N N . SER A 1 611 ? 22.784 -1.398 -2.344 1.00 64.88 611 SER A N 1
ATOM 4678 C CA . SER A 1 611 ? 22.846 -0.757 -1.036 1.00 64.88 611 SER A CA 1
ATOM 4679 C C . SER A 1 611 ? 23.559 0.587 -1.182 1.00 64.88 611 SER A C 1
ATOM 4681 O O . SER A 1 611 ? 24.494 0.724 -1.978 1.00 64.88 611 SER A O 1
ATOM 4683 N N . LYS A 1 612 ? 23.131 1.588 -0.408 1.00 67.50 612 LYS A N 1
ATOM 4684 C CA . LYS A 1 612 ? 23.703 2.941 -0.448 1.00 67.50 612 LYS A CA 1
ATOM 4685 C C . LYS A 1 612 ? 25.237 2.922 -0.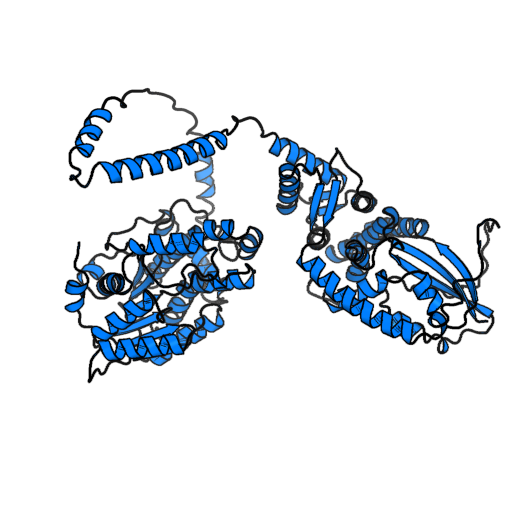352 1.00 67.50 612 LYS A C 1
ATOM 4687 O O . LYS A 1 612 ? 25.902 3.556 -1.160 1.00 67.50 612 LYS A O 1
ATOM 4692 N N . ASN A 1 613 ? 25.789 2.079 0.520 1.00 69.25 613 ASN A N 1
ATOM 4693 C CA . ASN A 1 613 ? 27.236 1.928 0.698 1.00 69.25 613 ASN A CA 1
ATOM 4694 C C . ASN A 1 613 ? 27.946 1.335 -0.534 1.00 69.25 613 ASN A C 1
ATOM 4696 O O . ASN A 1 613 ? 29.060 1.737 -0.861 1.00 69.25 613 ASN A O 1
ATOM 4700 N N . GLN A 1 614 ? 27.337 0.366 -1.227 1.00 73.31 614 GLN A N 1
ATOM 4701 C CA . GLN A 1 614 ? 27.916 -0.198 -2.453 1.00 73.31 614 GLN A CA 1
ATOM 4702 C C . GLN A 1 614 ? 27.889 0.817 -3.595 1.00 73.31 614 GLN A C 1
ATOM 4704 O O . GLN A 1 614 ? 28.868 0.926 -4.330 1.00 73.31 614 GLN A O 1
ATOM 4709 N N . LEU A 1 615 ? 26.797 1.579 -3.712 1.00 74.94 615 LEU A N 1
ATOM 4710 C CA . LEU A 1 615 ? 26.668 2.655 -4.691 1.00 74.94 615 LEU A CA 1
ATOM 4711 C C . LEU A 1 615 ? 27.677 3.778 -4.442 1.00 74.94 615 LEU A C 1
ATOM 4713 O O . LEU A 1 615 ? 28.346 4.202 -5.380 1.00 74.94 615 LEU A O 1
ATOM 4717 N N . GLU A 1 616 ? 27.840 4.204 -3.191 1.00 73.38 616 GLU A N 1
ATOM 4718 C CA . GLU A 1 616 ? 28.850 5.189 -2.791 1.00 73.38 616 GLU A CA 1
ATOM 4719 C C . GLU A 1 616 ? 30.267 4.731 -3.159 1.00 73.38 616 GLU A C 1
ATOM 4721 O O . GLU A 1 616 ? 31.002 5.477 -3.801 1.00 73.38 616 GLU A O 1
ATOM 4726 N N . ASN A 1 617 ? 30.628 3.483 -2.843 1.00 73.19 617 ASN A N 1
ATOM 4727 C CA . ASN A 1 617 ? 31.939 2.925 -3.184 1.00 73.19 617 ASN A CA 1
ATOM 4728 C C . ASN A 1 617 ? 32.164 2.812 -4.703 1.00 73.19 617 ASN A C 1
ATOM 4730 O O . ASN A 1 617 ? 33.266 3.066 -5.187 1.00 73.19 617 ASN A O 1
ATOM 4734 N N . ALA A 1 618 ? 31.135 2.417 -5.458 1.00 74.75 618 ALA A N 1
ATOM 4735 C CA . ALA A 1 618 ? 31.219 2.284 -6.909 1.00 74.75 618 ALA A CA 1
ATOM 4736 C C . ALA A 1 618 ? 31.361 3.647 -7.599 1.00 74.75 618 ALA A C 1
ATOM 4738 O O . ALA A 1 618 ? 32.203 3.783 -8.484 1.00 74.75 618 ALA A O 1
ATOM 4739 N N . LEU A 1 619 ? 30.586 4.647 -7.163 1.00 74.12 619 LEU A N 1
ATOM 4740 C CA . LEU A 1 619 ? 30.670 6.021 -7.664 1.00 74.12 619 LEU A CA 1
ATOM 4741 C C . LEU A 1 619 ? 32.004 6.683 -7.299 1.00 74.12 619 LEU A C 1
ATOM 4743 O O . LEU A 1 619 ? 32.551 7.455 -8.085 1.00 74.12 619 LEU A O 1
ATOM 4747 N N . GLU A 1 620 ? 32.548 6.357 -6.125 1.00 72.25 620 GLU A N 1
ATOM 4748 C CA . GLU A 1 620 ? 33.869 6.807 -5.692 1.00 72.25 620 GLU A CA 1
ATOM 4749 C C . GLU A 1 620 ? 34.990 6.284 -6.605 1.00 72.25 620 GLU A C 1
ATOM 4751 O O . GLU A 1 620 ? 35.917 7.032 -6.909 1.00 72.25 620 GLU A O 1
ATOM 4756 N N . ALA A 1 621 ? 34.893 5.037 -7.078 1.00 67.06 621 ALA A N 1
ATOM 4757 C CA . ALA A 1 621 ? 35.852 4.469 -8.025 1.00 67.06 621 ALA A CA 1
ATOM 4758 C C . ALA A 1 621 ? 35.732 5.083 -9.434 1.00 67.06 621 ALA A C 1
ATOM 4760 O O . ALA A 1 621 ? 36.742 5.291 -10.100 1.00 67.06 621 ALA A O 1
ATOM 4761 N N . THR A 1 622 ? 34.514 5.391 -9.898 1.00 67.31 622 THR A N 1
ATOM 4762 C CA . THR A 1 622 ? 34.277 5.872 -11.272 1.00 67.31 622 THR A CA 1
ATOM 4763 C C . THR A 1 622 ? 34.555 7.363 -11.465 1.00 67.31 622 THR A C 1
ATOM 4765 O O . THR A 1 622 ? 35.014 7.758 -12.533 1.00 67.31 622 THR A O 1
ATOM 4768 N N . ASN A 1 623 ? 34.333 8.200 -10.444 1.00 67.31 623 ASN A N 1
ATOM 4769 C CA . ASN A 1 623 ? 34.532 9.659 -10.526 1.00 67.31 623 ASN A CA 1
ATOM 4770 C C . ASN A 1 623 ? 36.006 10.107 -10.423 1.00 67.31 623 ASN A C 1
ATOM 4772 O O . ASN A 1 623 ? 36.301 11.305 -10.379 1.00 67.31 623 ASN A O 1
ATOM 4776 N N . MET A 1 624 ? 36.949 9.168 -10.371 1.00 66.62 624 MET A N 1
ATOM 4777 C CA . MET A 1 624 ? 38.375 9.468 -10.360 1.00 66.62 624 MET A CA 1
ATOM 4778 C C . MET A 1 624 ? 38.857 9.826 -11.772 1.00 66.62 624 MET A C 1
ATOM 4780 O O . MET A 1 624 ? 38.553 9.126 -12.735 1.00 66.62 624 MET A O 1
ATOM 4784 N N . THR A 1 625 ? 39.632 10.905 -11.901 1.00 71.38 625 THR A N 1
ATOM 4785 C CA . THR A 1 625 ? 40.321 11.241 -13.155 1.00 71.38 625 THR A CA 1
ATOM 4786 C C . THR A 1 625 ? 41.752 10.717 -13.118 1.00 71.38 625 THR A C 1
ATOM 4788 O O . THR A 1 625 ? 42.322 10.485 -12.049 1.00 71.38 625 THR A O 1
ATOM 4791 N N . LEU A 1 626 ? 42.365 10.583 -14.291 1.00 69.38 626 LEU A N 1
ATOM 4792 C CA . LEU A 1 626 ? 43.776 10.224 -14.412 1.00 69.38 626 LEU A CA 1
ATOM 4793 C C . LEU A 1 626 ? 44.679 11.191 -13.623 1.00 69.38 626 LEU A C 1
ATOM 4795 O O . LEU A 1 626 ? 45.557 10.753 -12.886 1.00 69.38 626 LEU A O 1
ATOM 4799 N N . ALA A 1 627 ? 44.416 12.499 -13.715 1.00 66.81 627 ALA A N 1
ATOM 4800 C CA . ALA A 1 627 ? 45.174 13.526 -13.000 1.00 66.81 627 ALA A CA 1
ATOM 4801 C C . ALA A 1 627 ? 45.041 13.401 -11.472 1.00 66.81 627 ALA A C 1
ATOM 4803 O O . ALA A 1 627 ? 46.028 13.527 -10.750 1.00 66.81 627 ALA A O 1
ATOM 4804 N N . HIS A 1 628 ? 43.832 13.106 -10.980 1.00 69.75 628 HIS A N 1
ATOM 4805 C CA . HIS A 1 628 ? 43.565 12.877 -9.559 1.00 69.75 628 HIS A CA 1
ATOM 4806 C C . HIS A 1 628 ? 44.373 11.707 -8.993 1.00 69.75 628 HIS A C 1
ATOM 4808 O O . HIS A 1 628 ? 44.948 11.821 -7.909 1.00 69.75 628 HIS A O 1
ATOM 4814 N N . LEU A 1 629 ? 44.431 10.595 -9.730 1.00 68.69 629 LEU A N 1
ATOM 4815 C CA . LEU A 1 629 ? 45.189 9.424 -9.309 1.00 68.69 629 LEU A CA 1
ATOM 4816 C C . LEU A 1 629 ? 46.692 9.700 -9.336 1.00 68.69 629 LEU A C 1
ATOM 4818 O O . LEU A 1 629 ? 47.366 9.462 -8.339 1.00 68.69 629 LEU A O 1
ATOM 4822 N N . VAL A 1 630 ? 47.199 10.230 -10.452 1.00 70.75 630 VAL A N 1
ATOM 4823 C CA . VAL A 1 630 ? 48.626 10.517 -10.640 1.00 70.75 630 VAL A CA 1
ATOM 4824 C C . VAL A 1 630 ? 49.157 11.442 -9.542 1.00 70.75 630 VAL A C 1
ATOM 4826 O O . VAL A 1 630 ? 50.207 11.170 -8.969 1.00 70.75 630 VAL A O 1
ATOM 4829 N N . ALA A 1 631 ? 48.404 12.481 -9.177 1.00 67.69 631 ALA A N 1
ATOM 4830 C CA . ALA A 1 631 ? 48.793 13.410 -8.117 1.00 67.69 631 ALA A CA 1
ATOM 4831 C C . ALA A 1 631 ? 48.753 12.803 -6.700 1.00 67.69 631 ALA A C 1
ATOM 4833 O O . ALA A 1 631 ? 49.330 13.369 -5.769 1.00 67.69 631 ALA A O 1
ATOM 4834 N N . SER A 1 632 ? 48.055 11.678 -6.525 1.00 64.88 632 SER A N 1
ATOM 4835 C CA . SER A 1 632 ? 47.927 10.969 -5.247 1.00 64.88 632 SER A CA 1
ATOM 4836 C C . SER A 1 632 ? 48.980 9.872 -5.064 1.00 64.88 632 SER A C 1
ATOM 4838 O O . SER A 1 632 ? 49.032 9.265 -3.996 1.00 64.88 632 SER A O 1
ATOM 4840 N N . LEU A 1 633 ? 49.806 9.595 -6.079 1.00 68.62 633 LEU A N 1
ATOM 4841 C CA . LEU A 1 633 ? 50.887 8.622 -5.962 1.00 68.62 633 LEU A CA 1
ATOM 4842 C C . LEU A 1 633 ? 52.011 9.176 -5.056 1.00 68.62 633 LEU A C 1
ATOM 4844 O O . LEU A 1 633 ? 52.274 10.381 -5.076 1.00 68.62 633 LEU A O 1
ATOM 4848 N N . PRO A 1 634 ? 52.689 8.318 -4.267 1.00 65.00 634 PRO A N 1
ATOM 4849 C CA . PRO A 1 634 ? 53.953 8.656 -3.597 1.00 65.00 634 PRO A CA 1
ATOM 4850 C C . PRO A 1 634 ? 55.017 9.125 -4.608 1.00 65.00 634 PRO A C 1
ATOM 4852 O O . PRO A 1 634 ? 54.741 9.084 -5.807 1.00 65.00 634 PRO A O 1
ATOM 4855 N N . PRO A 1 635 ? 56.233 9.539 -4.186 1.00 68.12 635 PRO A N 1
ATOM 4856 C CA . PRO A 1 635 ? 57.266 10.000 -5.112 1.00 68.12 635 PRO A CA 1
ATOM 4857 C C . PRO A 1 635 ? 57.742 8.831 -5.982 1.00 68.12 635 PRO A C 1
ATOM 4859 O O . PRO A 1 635 ? 58.714 8.158 -5.670 1.00 68.12 635 PRO A O 1
ATOM 4862 N N . PHE A 1 636 ? 57.008 8.561 -7.050 1.00 73.31 636 PHE A N 1
ATOM 4863 C CA . PHE A 1 636 ? 57.326 7.636 -8.112 1.00 73.31 636 PHE A CA 1
ATOM 4864 C C . PHE A 1 636 ? 57.539 8.444 -9.384 1.00 73.31 636 PHE A C 1
ATOM 4866 O O . PHE A 1 636 ? 56.829 9.417 -9.643 1.00 73.31 636 PHE A O 1
ATOM 4873 N N . GLU A 1 637 ? 58.484 8.016 -10.207 1.00 77.06 637 GLU A N 1
ATOM 4874 C CA . GLU A 1 637 ? 58.636 8.570 -11.545 1.00 77.06 637 GLU A CA 1
ATOM 4875 C C . GLU A 1 637 ? 57.684 7.862 -12.504 1.00 77.06 637 GLU A C 1
ATOM 4877 O O . GLU A 1 637 ? 57.628 6.632 -12.549 1.00 77.06 637 GLU A O 1
ATOM 4882 N N . ILE A 1 638 ? 56.923 8.629 -13.279 1.00 80.06 638 ILE A N 1
ATOM 4883 C CA . ILE A 1 638 ? 56.008 8.082 -14.281 1.00 80.06 638 ILE A CA 1
ATOM 4884 C C . ILE A 1 638 ? 56.815 7.789 -15.545 1.00 80.06 638 ILE A C 1
ATOM 4886 O O . ILE A 1 638 ? 57.269 8.711 -16.217 1.00 80.06 638 ILE A O 1
ATOM 4890 N N . GLU A 1 639 ? 56.981 6.511 -15.882 1.00 79.44 639 GLU A N 1
ATOM 4891 C CA . GLU A 1 639 ? 57.690 6.095 -17.097 1.00 79.44 639 GLU A CA 1
ATOM 4892 C C . GLU A 1 639 ? 56.774 6.108 -18.327 1.00 79.44 639 GLU A C 1
ATOM 4894 O O . GLU A 1 639 ? 57.209 6.457 -19.422 1.00 79.44 639 GLU A O 1
ATOM 4899 N N . SER A 1 640 ? 55.507 5.701 -18.181 1.00 80.62 640 SER A N 1
ATOM 4900 C CA . SER A 1 640 ? 54.552 5.722 -19.295 1.00 80.62 640 SER A CA 1
ATOM 4901 C C . SER A 1 640 ? 53.096 5.780 -18.838 1.00 80.62 640 SER A C 1
ATOM 4903 O O . SER A 1 640 ? 52.739 5.277 -17.774 1.00 80.62 640 SER A O 1
ATOM 4905 N N . VAL A 1 641 ? 52.248 6.370 -19.683 1.00 81.75 641 VAL A N 1
ATOM 4906 C CA . VAL A 1 641 ? 50.790 6.434 -19.523 1.00 81.75 641 VAL A CA 1
ATOM 4907 C C . VAL A 1 641 ? 50.158 6.030 -20.850 1.00 81.75 641 VAL A C 1
ATOM 4909 O O . VAL A 1 641 ? 50.413 6.663 -21.874 1.00 81.75 641 VAL A O 1
ATOM 4912 N N . ARG A 1 642 ? 49.341 4.975 -20.855 1.00 83.25 642 ARG A N 1
ATOM 4913 C CA . ARG A 1 642 ? 48.665 4.480 -22.062 1.00 83.25 642 ARG A CA 1
ATOM 4914 C C . ARG A 1 642 ? 47.167 4.363 -21.829 1.00 83.25 642 ARG A C 1
ATOM 4916 O O . ARG A 1 642 ? 46.755 3.798 -20.821 1.00 83.25 642 ARG A O 1
ATOM 4923 N N . ASN A 1 643 ? 46.367 4.859 -22.770 1.00 83.44 643 ASN A N 1
ATOM 4924 C CA . ASN A 1 643 ? 44.942 4.545 -22.840 1.00 83.44 643 ASN A CA 1
ATOM 4925 C C . ASN A 1 643 ? 44.787 3.184 -23.533 1.00 83.44 643 ASN A C 1
ATOM 4927 O O . ASN A 1 643 ? 45.210 3.028 -24.677 1.00 83.44 643 ASN A O 1
ATOM 4931 N N . VAL A 1 644 ? 44.209 2.213 -22.833 1.00 84.69 644 VAL A N 1
ATOM 4932 C CA . VAL A 1 644 ? 44.034 0.828 -23.300 1.00 84.69 644 VAL A CA 1
ATOM 4933 C C . VAL A 1 644 ? 42.555 0.457 -23.449 1.00 84.69 644 VAL A C 1
ATOM 4935 O O . VAL A 1 644 ? 42.205 -0.719 -23.471 1.00 84.69 644 VAL A O 1
ATOM 4938 N N . SER A 1 645 ? 41.655 1.442 -23.563 1.00 85.19 645 SER A N 1
ATOM 4939 C CA . SER A 1 645 ? 40.199 1.222 -23.607 1.00 85.19 645 SER A CA 1
ATOM 4940 C C . SER A 1 645 ? 39.769 0.241 -24.705 1.00 85.19 645 SER A C 1
ATOM 4942 O O . SER A 1 645 ? 38.933 -0.628 -24.468 1.00 85.19 645 SER A O 1
ATOM 4944 N N . GLN A 1 646 ? 40.351 0.354 -25.905 1.00 86.12 646 GLN A N 1
ATOM 4945 C CA . GLN A 1 646 ? 40.029 -0.518 -27.046 1.00 86.12 646 GLN A CA 1
ATOM 4946 C C . GLN A 1 646 ? 40.549 -1.947 -26.853 1.00 86.12 646 GLN A C 1
ATOM 4948 O O . GLN A 1 646 ? 39.819 -2.907 -27.098 1.00 86.12 646 GLN A O 1
ATOM 4953 N N . GLU A 1 647 ? 41.786 -2.090 -26.372 1.00 85.94 647 GLU A N 1
ATOM 4954 C CA . GLU A 1 647 ? 42.386 -3.390 -26.048 1.00 85.94 647 GLU A CA 1
ATOM 4955 C C . GLU A 1 647 ? 41.543 -4.093 -24.979 1.00 85.94 647 GLU A C 1
ATOM 4957 O O . GLU A 1 647 ? 41.131 -5.240 -25.156 1.00 85.94 647 GLU A O 1
ATOM 4962 N N . ARG A 1 648 ? 41.157 -3.355 -23.933 1.00 82.12 648 ARG A N 1
ATOM 4963 C CA . ARG A 1 648 ? 40.339 -3.872 -22.839 1.00 82.12 648 ARG A CA 1
ATOM 4964 C C . ARG A 1 648 ? 38.934 -4.271 -23.276 1.00 82.12 648 ARG A C 1
ATOM 4966 O O . ARG A 1 648 ? 38.435 -5.318 -22.863 1.00 82.12 648 ARG A O 1
ATOM 4973 N N . ALA A 1 649 ? 38.296 -3.473 -24.132 1.00 83.06 649 ALA A N 1
ATOM 4974 C CA . ALA A 1 649 ? 37.007 -3.828 -24.715 1.00 83.06 649 ALA A CA 1
ATOM 4975 C C . ALA A 1 649 ? 37.101 -5.147 -25.501 1.00 83.06 649 ALA A C 1
ATOM 4977 O O . ALA A 1 649 ? 36.228 -6.007 -25.372 1.00 83.06 649 ALA A O 1
ATOM 4978 N N . GLN A 1 650 ? 38.174 -5.340 -26.273 1.00 84.81 650 GLN A N 1
ATOM 4979 C CA . GLN A 1 650 ? 38.387 -6.559 -27.051 1.00 84.81 650 GLN A CA 1
ATOM 4980 C C . GLN A 1 650 ? 38.698 -7.783 -26.172 1.00 84.81 650 GLN A C 1
ATOM 4982 O O . GLN A 1 650 ? 38.193 -8.879 -26.437 1.00 84.81 650 GLN A O 1
ATOM 4987 N N . GLU A 1 651 ? 39.471 -7.609 -25.099 1.00 84.12 651 GLU A N 1
ATOM 4988 C CA . GLU A 1 651 ? 39.721 -8.649 -24.094 1.00 84.12 651 GLU A CA 1
ATOM 4989 C C . GLU A 1 651 ? 38.426 -9.114 -23.424 1.00 84.12 651 GLU A C 1
ATOM 4991 O O . GLU A 1 651 ? 38.163 -10.316 -23.354 1.00 84.12 651 GLU A O 1
ATOM 4996 N N . LEU A 1 652 ? 37.577 -8.177 -22.988 1.00 84.88 652 LEU A N 1
ATOM 4997 C CA . LEU A 1 652 ? 36.283 -8.486 -22.373 1.00 84.88 652 LEU A CA 1
ATOM 4998 C C . LEU A 1 652 ? 35.362 -9.227 -23.350 1.00 84.88 652 LEU A C 1
ATOM 5000 O O . LEU A 1 652 ? 34.755 -10.233 -22.984 1.00 84.88 652 LEU A O 1
ATOM 5004 N N . LYS A 1 653 ? 35.315 -8.804 -24.620 1.00 85.38 653 LYS A N 1
ATOM 5005 C CA . LYS A 1 653 ? 34.569 -9.508 -25.681 1.00 85.38 653 LYS A CA 1
ATOM 5006 C C . LYS A 1 653 ? 35.069 -10.938 -25.886 1.00 85.38 653 LYS A C 1
ATOM 5008 O O . LYS A 1 653 ? 34.262 -11.851 -26.041 1.00 85.38 653 LYS A O 1
ATOM 5013 N N . THR A 1 654 ? 36.382 -11.149 -25.831 1.00 85.75 654 THR A N 1
ATOM 5014 C CA . THR A 1 654 ? 36.990 -12.485 -25.933 1.00 85.75 654 THR A CA 1
ATOM 5015 C C . THR A 1 654 ? 36.668 -13.339 -24.700 1.00 85.75 654 THR A C 1
ATOM 5017 O O . THR A 1 654 ? 36.296 -14.505 -24.833 1.00 85.75 654 THR A O 1
ATOM 5020 N N . SER A 1 655 ? 36.723 -12.747 -23.502 1.00 83.19 655 SER A N 1
ATOM 5021 C CA . SER A 1 655 ? 36.335 -13.390 -22.239 1.00 83.19 655 SER A CA 1
ATOM 5022 C C . SER A 1 655 ? 34.875 -13.852 -22.255 1.00 83.19 655 SER A C 1
ATOM 5024 O O . SER A 1 655 ? 34.580 -14.965 -21.825 1.00 83.19 655 SER A O 1
ATOM 5026 N N . LEU A 1 656 ? 33.965 -13.053 -22.824 1.00 85.31 656 LEU A N 1
ATOM 5027 C CA . LEU A 1 656 ? 32.547 -13.407 -22.959 1.00 85.31 656 LEU A CA 1
ATOM 5028 C C . LEU A 1 656 ? 32.331 -14.679 -23.792 1.00 85.31 656 LEU A C 1
ATOM 5030 O O . LEU A 1 656 ? 31.511 -15.514 -23.415 1.00 85.31 656 LEU A O 1
ATOM 5034 N N . VAL A 1 657 ? 33.097 -14.874 -24.872 1.00 86.50 657 VAL A N 1
ATOM 5035 C CA . VAL A 1 657 ? 33.032 -16.104 -25.687 1.00 86.50 657 VAL A CA 1
ATOM 5036 C C . VAL A 1 657 ? 33.434 -17.327 -24.858 1.00 86.50 657 VAL A C 1
ATOM 5038 O O . VAL A 1 657 ? 32.757 -18.355 -24.886 1.00 86.50 657 VAL A O 1
ATOM 5041 N N . VAL A 1 658 ? 34.503 -17.206 -24.066 1.00 85.06 658 VAL A N 1
ATOM 5042 C CA . VAL A 1 658 ? 34.963 -18.274 -23.163 1.00 85.06 658 VAL A CA 1
ATOM 5043 C C . VAL A 1 658 ? 33.956 -18.520 -22.032 1.00 85.06 658 VAL A C 1
ATOM 5045 O O . VAL A 1 658 ? 33.714 -19.667 -21.649 1.00 85.06 658 VAL A O 1
ATOM 5048 N N . LEU A 1 659 ? 33.344 -17.462 -21.495 1.00 84.62 659 LEU A N 1
ATOM 5049 C CA . LEU A 1 659 ? 32.328 -17.544 -20.447 1.00 84.62 659 LEU A CA 1
ATOM 5050 C C . LEU A 1 659 ? 31.074 -18.282 -20.934 1.00 84.62 659 LEU A C 1
ATOM 5052 O O . LEU A 1 659 ? 30.531 -19.108 -20.198 1.00 84.62 659 LEU A O 1
ATOM 5056 N N . ASP A 1 660 ? 30.641 -18.030 -22.170 1.00 84.94 660 ASP A N 1
ATOM 5057 C CA . ASP A 1 660 ? 29.479 -18.687 -22.774 1.00 84.94 660 ASP A CA 1
ATOM 5058 C C . ASP A 1 660 ? 29.724 -20.189 -23.010 1.00 84.94 660 ASP A C 1
ATOM 5060 O O . ASP A 1 660 ? 28.827 -20.998 -22.759 1.00 84.94 660 ASP A O 1
ATOM 5064 N N . GLN A 1 661 ? 30.953 -20.598 -23.353 1.00 85.25 661 GLN A N 1
ATOM 5065 C CA . GLN A 1 661 ? 31.342 -22.019 -23.419 1.00 85.25 661 GLN A CA 1
ATOM 5066 C C . GLN A 1 661 ? 31.297 -22.713 -22.048 1.00 85.25 661 GLN A C 1
ATOM 5068 O O . GLN A 1 661 ? 31.034 -23.911 -21.953 1.00 85.25 661 GLN A O 1
ATOM 5073 N N . LYS A 1 662 ? 31.518 -21.958 -20.966 1.00 82.12 662 LYS A N 1
ATOM 5074 C CA . LYS A 1 662 ? 31.521 -22.454 -19.582 1.00 82.12 662 LYS A CA 1
ATOM 5075 C C . LYS A 1 662 ? 30.176 -22.290 -18.873 1.00 82.12 662 LYS A C 1
ATOM 5077 O O . LYS A 1 662 ? 30.102 -22.492 -17.663 1.00 82.12 662 LYS A O 1
ATOM 5082 N N . LYS A 1 663 ? 29.096 -21.968 -19.593 1.00 81.88 663 LYS A N 1
ATOM 5083 C CA . LYS A 1 663 ? 27.762 -21.717 -19.020 1.00 81.88 663 LYS A CA 1
ATOM 5084 C C . LYS A 1 663 ? 27.270 -22.829 -18.088 1.00 81.88 663 LYS A C 1
ATOM 5086 O O . LYS A 1 663 ? 26.669 -22.516 -17.071 1.00 81.88 663 LYS A O 1
ATOM 5091 N N . ALA A 1 664 ? 27.545 -24.098 -18.397 1.00 77.44 664 ALA A N 1
ATOM 5092 C CA . ALA A 1 664 ? 27.130 -25.235 -17.568 1.00 77.44 664 ALA A CA 1
ATOM 5093 C C . ALA A 1 664 ? 27.838 -25.302 -16.197 1.00 77.44 664 ALA A C 1
ATOM 5095 O O . ALA A 1 664 ? 27.298 -25.887 -15.264 1.00 77.44 664 ALA A O 1
ATOM 5096 N N . LEU A 1 665 ? 29.023 -24.692 -16.063 1.00 75.19 665 LEU A N 1
ATOM 5097 C CA . LEU A 1 665 ? 29.799 -24.666 -14.815 1.00 75.19 665 LEU A CA 1
ATOM 5098 C C . LEU A 1 665 ? 29.285 -23.617 -13.820 1.00 75.19 665 LEU A C 1
ATOM 5100 O O . LEU A 1 665 ? 29.606 -23.674 -12.636 1.00 75.19 665 LEU A O 1
ATOM 5104 N N . TYR A 1 666 ? 28.497 -22.653 -14.293 1.00 71.38 666 TYR A N 1
ATOM 5105 C CA . TYR A 1 666 ? 27.964 -21.562 -13.489 1.00 71.38 666 TYR A CA 1
ATOM 5106 C C . TYR A 1 666 ? 26.437 -21.685 -13.406 1.00 71.38 666 TYR A C 1
ATOM 5108 O O . TYR A 1 666 ? 25.763 -21.919 -14.405 1.00 71.38 666 TYR A O 1
ATOM 5116 N N . GLY A 1 667 ? 25.846 -21.482 -12.225 1.00 75.25 667 GLY A N 1
ATOM 5117 C CA . GLY A 1 667 ? 24.385 -21.422 -12.102 1.00 75.25 667 GLY A CA 1
ATOM 5118 C C . GLY A 1 667 ? 23.784 -20.356 -13.034 1.00 75.25 667 GLY A C 1
ATOM 5119 O O . GLY A 1 667 ? 24.393 -19.312 -13.269 1.00 75.25 667 GLY A O 1
ATOM 5120 N N . GLY A 1 668 ? 22.569 -20.578 -13.553 1.00 79.94 668 GLY A N 1
ATOM 5121 C CA . GLY A 1 668 ? 22.005 -19.751 -14.633 1.00 79.94 668 GLY A CA 1
ATOM 5122 C C . GLY A 1 668 ? 21.908 -18.244 -14.342 1.00 79.94 668 GLY A C 1
ATOM 5123 O O . GLY A 1 668 ? 21.989 -17.441 -15.268 1.00 79.94 668 GLY A O 1
ATOM 5124 N N . ARG A 1 669 ? 21.765 -17.844 -13.072 1.00 82.19 669 ARG A N 1
ATOM 5125 C CA . ARG A 1 669 ? 21.788 -16.432 -12.645 1.00 82.19 669 ARG A CA 1
ATOM 5126 C C . ARG A 1 669 ? 23.213 -15.882 -12.522 1.00 82.19 669 ARG A C 1
ATOM 5128 O O . ARG A 1 669 ? 23.463 -14.748 -12.913 1.00 82.19 669 ARG A O 1
ATOM 5135 N N . GLU A 1 670 ? 24.140 -16.684 -12.010 1.00 82.06 670 GLU A N 1
ATOM 5136 C CA . GLU A 1 670 ? 25.542 -16.303 -11.817 1.00 82.06 670 GLU A CA 1
ATOM 5137 C C . GLU A 1 670 ? 26.268 -16.123 -13.156 1.00 82.06 670 GLU A C 1
ATOM 5139 O O . GLU A 1 670 ? 26.986 -15.142 -13.345 1.00 82.06 670 GLU A O 1
ATOM 5144 N N . TRP A 1 671 ? 26.002 -17.008 -14.124 1.00 87.06 671 TRP A N 1
ATOM 5145 C CA . TRP A 1 671 ? 26.458 -16.830 -15.503 1.00 87.06 671 TRP A CA 1
ATOM 5146 C C . TRP A 1 671 ? 25.952 -15.506 -16.093 1.00 87.06 671 TRP A C 1
ATOM 5148 O O . TRP A 1 671 ? 26.759 -14.719 -16.584 1.00 87.06 671 TRP A O 1
ATOM 5158 N N . ARG A 1 672 ? 24.646 -15.199 -15.978 1.00 87.94 672 ARG A N 1
ATOM 5159 C CA . ARG A 1 672 ? 24.082 -13.926 -16.477 1.00 87.94 672 ARG A CA 1
ATOM 5160 C C . ARG A 1 672 ? 24.702 -12.714 -15.806 1.00 87.94 672 ARG A C 1
ATOM 5162 O O . ARG A 1 672 ? 24.968 -11.737 -16.488 1.00 87.94 672 ARG A O 1
ATOM 5169 N N . ARG A 1 673 ? 24.953 -12.774 -14.498 1.00 86.88 673 ARG A N 1
ATOM 5170 C CA . ARG A 1 673 ? 25.593 -11.682 -13.756 1.00 86.88 673 ARG A CA 1
ATOM 5171 C C . ARG A 1 673 ? 27.000 -11.393 -14.273 1.00 86.88 673 ARG A C 1
ATOM 5173 O O . ARG A 1 673 ? 27.310 -10.238 -14.541 1.00 86.88 673 ARG A O 1
ATOM 5180 N N . ARG A 1 674 ? 27.832 -12.428 -14.436 1.00 85.62 674 ARG A N 1
ATOM 5181 C CA . ARG A 1 674 ? 29.200 -12.291 -14.970 1.00 85.62 674 ARG A CA 1
ATOM 5182 C C . ARG A 1 674 ? 29.192 -11.784 -16.405 1.00 85.62 674 ARG A C 1
ATOM 5184 O O . ARG A 1 674 ? 29.877 -10.819 -16.717 1.00 85.62 674 ARG A O 1
ATOM 5191 N N . ARG A 1 675 ? 28.340 -12.384 -17.238 1.00 88.06 675 ARG A N 1
ATOM 5192 C CA . ARG A 1 675 ? 28.166 -11.993 -18.636 1.00 88.06 675 ARG A CA 1
ATOM 5193 C C . ARG A 1 675 ? 27.720 -10.539 -18.749 1.00 88.06 675 ARG A C 1
ATOM 5195 O O . ARG A 1 675 ? 28.263 -9.795 -19.552 1.00 88.06 675 ARG A O 1
ATOM 5202 N N . LEU A 1 676 ? 26.766 -10.123 -17.916 1.00 89.44 676 LEU A N 1
ATOM 5203 C CA . LEU A 1 676 ? 26.287 -8.748 -17.871 1.00 89.44 676 LEU A CA 1
ATOM 5204 C C . LEU A 1 676 ? 27.389 -7.781 -17.439 1.00 89.44 676 LEU A C 1
ATOM 5206 O O . LEU A 1 676 ? 27.535 -6.749 -18.075 1.00 89.44 676 LEU A O 1
ATOM 5210 N N . ALA A 1 677 ? 28.165 -8.103 -16.402 1.00 86.62 677 ALA A N 1
ATOM 5211 C CA . ALA A 1 677 ? 29.238 -7.233 -15.924 1.00 86.62 677 ALA A CA 1
ATOM 5212 C C . ALA A 1 677 ? 30.288 -6.958 -17.014 1.00 86.62 677 ALA A C 1
ATOM 5214 O O . ALA A 1 677 ? 30.588 -5.797 -17.289 1.00 86.62 677 ALA A O 1
ATOM 5215 N N . ASP A 1 678 ? 30.785 -8.008 -17.670 1.00 87.06 678 ASP A N 1
ATOM 5216 C CA . ASP A 1 678 ? 31.828 -7.881 -18.694 1.00 87.06 678 ASP A CA 1
ATOM 5217 C C . ASP A 1 678 ? 31.286 -7.233 -19.980 1.00 87.06 678 ASP A C 1
ATOM 5219 O O . ASP A 1 678 ? 31.952 -6.395 -20.588 1.00 87.06 678 ASP A O 1
ATOM 5223 N N . GLN A 1 679 ? 30.045 -7.550 -20.369 1.00 89.31 679 GLN A N 1
ATOM 5224 C CA . GLN A 1 679 ? 29.389 -6.926 -21.521 1.00 89.31 679 GLN A CA 1
ATOM 5225 C C . GLN A 1 679 ? 29.082 -5.440 -21.280 1.00 89.31 679 GLN A C 1
ATOM 5227 O O . GLN A 1 679 ? 29.182 -4.630 -22.202 1.00 89.31 679 GLN A O 1
ATOM 5232 N N . TRP A 1 680 ? 28.733 -5.067 -20.047 1.00 90.19 680 TRP A N 1
ATOM 5233 C CA . TRP A 1 680 ? 28.481 -3.680 -19.658 1.00 90.19 680 TRP A CA 1
ATOM 5234 C C . TRP A 1 680 ? 29.746 -2.842 -19.672 1.00 90.19 680 TRP A C 1
ATOM 5236 O O . TRP A 1 680 ? 29.754 -1.753 -20.241 1.00 90.19 680 TRP A O 1
ATOM 5246 N N . GLU A 1 681 ? 30.825 -3.369 -19.104 1.00 87.12 681 GLU A N 1
ATOM 5247 C CA . GLU A 1 681 ? 32.123 -2.703 -19.110 1.00 87.12 681 GLU A CA 1
ATOM 5248 C C . GLU A 1 681 ? 32.663 -2.539 -20.542 1.00 87.12 681 GLU A C 1
ATOM 5250 O O . GLU A 1 681 ? 33.043 -1.434 -20.926 1.00 87.12 681 GLU A O 1
ATOM 5255 N N . ALA A 1 682 ? 32.577 -3.578 -21.382 1.00 87.62 682 ALA A N 1
ATOM 5256 C CA . ALA A 1 682 ? 32.940 -3.478 -22.797 1.00 87.62 682 ALA A CA 1
ATOM 5257 C C . ALA A 1 682 ? 32.101 -2.425 -23.544 1.00 87.62 682 ALA A C 1
ATOM 5259 O O . ALA A 1 682 ? 32.640 -1.621 -24.304 1.00 87.62 682 ALA A O 1
ATOM 5260 N N . GLY A 1 683 ? 30.788 -2.386 -23.289 1.00 88.94 683 GLY A N 1
ATOM 5261 C CA . GLY A 1 683 ? 29.893 -1.401 -23.889 1.00 88.94 683 GLY A CA 1
ATOM 5262 C C . GLY A 1 683 ? 30.227 0.039 -23.490 1.00 88.94 683 GLY A C 1
ATOM 5263 O O . GLY A 1 683 ? 30.083 0.943 -24.312 1.00 88.94 683 GLY A O 1
ATOM 5264 N N . LEU A 1 684 ? 30.675 0.273 -22.251 1.00 87.75 684 LEU A N 1
ATOM 5265 C CA . LEU A 1 684 ? 31.083 1.603 -21.783 1.00 87.75 684 LEU A CA 1
ATOM 5266 C C . LEU A 1 684 ? 32.343 2.094 -22.507 1.00 87.75 684 LEU A C 1
ATOM 5268 O O . LEU A 1 684 ? 32.401 3.270 -22.873 1.00 87.75 684 LEU A O 1
ATOM 5272 N N . PHE A 1 685 ? 33.313 1.208 -22.754 1.00 86.94 685 PHE A N 1
ATOM 5273 C CA . PHE A 1 685 ? 34.496 1.530 -23.557 1.00 86.94 685 PHE A CA 1
ATOM 5274 C C . PHE A 1 685 ? 34.130 1.806 -25.021 1.00 86.94 685 PHE A C 1
ATOM 5276 O O . PHE A 1 685 ? 34.540 2.826 -25.576 1.00 86.94 685 PHE A O 1
ATOM 5283 N N . ASP A 1 686 ? 33.301 0.952 -25.631 1.00 87.25 686 ASP A N 1
ATOM 5284 C CA . ASP A 1 686 ? 32.843 1.122 -27.018 1.00 87.25 686 ASP A CA 1
ATOM 5285 C C . ASP A 1 686 ? 32.089 2.449 -27.214 1.00 87.25 686 ASP A C 1
ATOM 5287 O O . ASP A 1 686 ? 32.297 3.158 -28.201 1.00 87.25 686 ASP A O 1
ATOM 5291 N N . ALA A 1 687 ? 31.240 2.816 -26.248 1.00 87.19 687 ALA A N 1
ATOM 5292 C CA . ALA A 1 687 ? 30.466 4.055 -26.258 1.00 87.19 687 ALA A CA 1
ATOM 5293 C C . ALA A 1 687 ? 31.269 5.295 -25.816 1.00 87.19 687 ALA A C 1
ATOM 5295 O O . ALA A 1 687 ? 30.698 6.387 -25.755 1.00 87.19 687 ALA A O 1
ATOM 5296 N N . ARG A 1 688 ? 32.569 5.144 -25.506 1.00 85.88 688 ARG A N 1
ATOM 5297 C CA . ARG A 1 688 ? 33.452 6.199 -24.975 1.00 85.88 688 ARG A CA 1
ATOM 5298 C C . ARG A 1 688 ? 32.848 6.909 -23.762 1.00 85.88 688 ARG A C 1
ATOM 5300 O O . ARG A 1 688 ? 32.775 8.134 -23.718 1.00 85.88 688 ARG A O 1
ATOM 5307 N N . LYS A 1 689 ? 32.351 6.126 -22.805 1.00 82.50 689 LYS A N 1
ATOM 5308 C CA . LYS A 1 689 ? 31.803 6.605 -21.523 1.00 82.50 689 LYS A CA 1
ATOM 5309 C C . LYS A 1 689 ? 32.782 6.441 -20.366 1.00 82.50 689 LYS A C 1
ATOM 5311 O O . LYS A 1 689 ? 32.696 7.160 -19.375 1.00 82.50 689 LYS A O 1
ATOM 5316 N N . VAL A 1 690 ? 33.727 5.521 -20.515 1.00 82.38 690 VAL A N 1
ATOM 5317 C CA . VAL A 1 690 ? 34.813 5.250 -19.574 1.00 82.38 690 VAL A CA 1
ATOM 5318 C C . VAL A 1 690 ? 36.091 5.059 -20.383 1.00 82.38 690 VAL A C 1
ATOM 5320 O O . VAL A 1 690 ? 36.040 4.537 -21.497 1.00 82.38 690 VAL A O 1
ATOM 5323 N N . ASP A 1 691 ? 37.219 5.467 -19.813 1.00 83.94 691 ASP A N 1
ATOM 5324 C CA . ASP A 1 691 ? 38.556 5.175 -20.314 1.00 83.94 691 ASP A CA 1
ATOM 5325 C C . ASP A 1 691 ? 39.277 4.188 -19.395 1.00 83.94 691 ASP A C 1
ATOM 5327 O O . ASP A 1 691 ? 39.126 4.256 -18.177 1.00 83.94 691 ASP A O 1
ATOM 5331 N N . ALA A 1 692 ? 40.070 3.281 -19.963 1.00 82.00 692 ALA A N 1
ATOM 5332 C CA . ALA A 1 692 ? 40.998 2.433 -19.224 1.00 82.00 692 ALA A CA 1
ATOM 5333 C C . ALA A 1 692 ? 42.434 2.896 -19.452 1.00 82.00 692 ALA A C 1
ATOM 5335 O O . ALA A 1 692 ? 42.827 3.227 -20.573 1.00 82.00 692 ALA A O 1
ATOM 5336 N N . TRP A 1 693 ? 43.223 2.877 -18.386 1.00 82.38 693 TRP A N 1
ATOM 5337 C CA . TRP A 1 693 ? 44.590 3.367 -18.368 1.00 82.38 693 TRP A CA 1
ATOM 5338 C C . TRP A 1 693 ? 45.532 2.321 -17.798 1.00 82.38 693 TRP A C 1
ATOM 5340 O O . TRP A 1 693 ? 45.196 1.631 -16.836 1.00 82.38 693 TRP A O 1
ATOM 5350 N N . VAL A 1 694 ? 46.735 2.274 -18.362 1.00 81.44 694 VAL A N 1
ATOM 5351 C CA . VAL A 1 694 ? 47.898 1.615 -17.769 1.00 81.44 694 VAL A CA 1
ATOM 5352 C C . VAL A 1 694 ? 48.952 2.681 -17.524 1.00 81.44 694 VAL A C 1
ATOM 5354 O O . VAL A 1 694 ? 49.411 3.330 -18.468 1.00 81.44 694 VAL A O 1
ATOM 5357 N N . VAL A 1 695 ? 49.327 2.864 -16.262 1.00 80.00 695 VAL A N 1
ATOM 5358 C CA . VAL A 1 695 ? 50.389 3.784 -15.844 1.00 80.00 695 VAL A CA 1
ATOM 5359 C C . VAL A 1 695 ? 51.544 2.966 -15.291 1.00 80.00 695 VAL A C 1
ATOM 5361 O O . VAL A 1 695 ? 51.374 2.235 -14.320 1.00 80.00 695 VAL A O 1
ATOM 5364 N N . VAL A 1 696 ? 52.720 3.081 -15.903 1.00 80.88 696 VAL A N 1
ATOM 5365 C CA . VAL A 1 696 ? 53.940 2.440 -15.403 1.00 80.88 696 VAL A CA 1
ATOM 5366 C C . VAL A 1 696 ? 54.722 3.458 -14.598 1.00 80.88 696 VAL A C 1
ATOM 5368 O O . VAL A 1 696 ? 55.055 4.533 -15.102 1.00 80.88 696 VAL A O 1
ATOM 5371 N N . VAL A 1 697 ? 55.010 3.106 -13.351 1.00 78.31 697 VAL A N 1
ATOM 5372 C CA . VAL A 1 697 ? 55.751 3.941 -12.414 1.00 78.31 697 VAL A CA 1
ATOM 5373 C C . VAL A 1 697 ? 57.020 3.239 -11.950 1.00 78.31 697 VAL A C 1
ATOM 5375 O O . VAL A 1 697 ? 57.060 2.012 -11.839 1.00 78.31 697 VAL A O 1
ATOM 5378 N N . ARG A 1 698 ? 58.060 4.019 -11.669 1.00 81.88 698 ARG A N 1
ATOM 5379 C CA . ARG A 1 698 ? 59.357 3.552 -11.183 1.00 81.88 698 ARG A CA 1
ATOM 5380 C C . ARG A 1 698 ? 59.628 4.132 -9.805 1.00 81.88 698 ARG A C 1
ATOM 5382 O O . ARG A 1 698 ? 59.423 5.326 -9.589 1.00 81.88 698 ARG A O 1
ATOM 5389 N N . LYS A 1 699 ? 60.093 3.294 -8.874 1.00 77.50 699 LYS A N 1
ATOM 5390 C CA . LYS A 1 699 ? 60.578 3.774 -7.574 1.00 77.50 699 LYS A CA 1
ATOM 5391 C C . LYS A 1 699 ? 61.898 4.521 -7.791 1.00 77.50 699 LYS A C 1
ATOM 5393 O O . LYS A 1 699 ? 62.837 3.867 -8.262 1.00 77.50 699 LYS A O 1
ATOM 5398 N N . PRO A 1 700 ? 61.936 5.840 -7.531 1.00 71.25 700 PRO A N 1
ATOM 5399 C CA . PRO A 1 700 ? 63.097 6.663 -7.798 1.00 71.25 700 PRO A CA 1
ATOM 5400 C C . PRO A 1 700 ? 64.256 6.288 -6.912 1.00 71.25 700 PRO A C 1
ATOM 5402 O O . PRO A 1 700 ? 64.060 5.603 -5.869 1.00 71.25 700 PRO A O 1
#

Sequence (700 aa):
MVNWHALTSSLDLSDTNVVVSGGTGGIGAGIAVRCASLGASVLVMGRNQTAGDAVVAQMKSAAGDGATATLAFARADMSSVEGMRAAADTIAAWAGLKGVDYFYQTQGGPRMDIWPLTAASVTAAFNVQILSHFLVPYLLLTRAEPVLRAGAQVSTIMRPGDKGKQLDPADPDFIGVQRLAEKGTMAYLRHGASHTLTVDLFTEEFNRRFPAVRTVHVFPGGVASGGSFDHLHWGFRALFWVLGLFGQTPAAYADVCVWQHASAEWKARGWHFFDEKGREVKVDERVLADDALREGVWARLLELSGEKGAMAEWSKATDLNYQVYLFLSEGAALLADNLQFLESDSLEVLVPKMKMIFSNIPRTSKKDGLRLILALLVVVLGFLARSLLHARKPNLRISNSDHETRKALEALLTVLHPRNSRWPPSYISFARAAVASRSKTIRIPLLKFVEDLLAGTIEFRDIGALGEMMGGKRVYGWRFDLCPTSQERQMSNEAKDAWARKWTKIMQQSKTMRDSNAISASGSIFPPTAECKAGVKNLITPTIVLTGLPLRRLVDLIYFEGLVLPHGARLALEFSTCVPNSAINDPENLLSAIPNLLRSSSGGSTGNVYSKNQLENALEATNMTLAHLVASLPPFEIESVRNVSQERAQELKTSLVVLDQKKALYGGREWRRRRLADQWEAGLFDARKVDAWVVVVRKP

Foldseek 3Di:
DDQLVVVLVPFAALLAEEEFEVLLFFLNLLLQLSSLLNNEQYEYEEADPVSLVVSLVSSDVSNDPPRPHHRYYDYAQQLALVRLLVVLVVQCVVLDPVAHAEYEQPFADPDPVCPPPDLSSLSSRLSNLALSLQNSQVSLCPPPDRRQAQNHEYEYAAAAAQEDDDFDLPALSSQPSVVQSVVDDVSVVVRVSSRRLLCLLQQLVCCVVPVSYHYAYEYLWFELIPDDPVPPDVVVVVVNVVSNVVHDYSNSLSSQVSCCRRPPVNVVVSARYYYSVSDHHDHYPCSPVVPVVSVSSSVSSCVSSVVPDDCPPPPPPPPPPPVVVVVVVVVVVPPPPDDDDDDDDDPVPVVVVVVVVPPPDDDDDPPVVVVVVVVVVCVVVVVVVVVVVVPPDDDPDCPPLNVQLVVLVVQVVQFKAFPVNDQDVQQSVQSSVCSVVVVLEREDAQVVVVVCLLVRRMHTPDLQSLLCLLLQPAGSNHHYHHDHDPVRLVLLVVLLVVLVVVLVVLLVPQPLNVPPVVVPDDDDDDDDDDDDDDDDDDDPQAEDECALFFVVVVLVCLVVVPVPDDAFRKYKYKYKEFDPPADSSHPLLQLQLLLSQLVVPPDDDDDDDDDSVSSSRSSNRHHDDPVNSVSSHDPWAWPDKDWCLVVLLVVLSVVLVVLVVCCVVDDVSRSSSSNCSSSSSSSCSSSSRMIMMMIMIGRD

Solvent-accessible surface area (backbone atoms only — not comparable to full-atom values): 39066 Å² total; per-residue (Å²): 130,86,63,39,58,70,61,40,72,74,50,80,28,64,88,35,33,35,40,26,38,33,15,48,42,41,49,23,28,24,36,50,31,51,42,18,49,30,35,18,21,32,41,32,24,27,77,51,62,72,43,27,54,52,42,41,52,48,20,51,65,48,41,40,90,86,60,86,44,58,73,44,65,45,79,34,49,42,50,43,64,68,33,29,51,54,42,37,51,50,51,44,67,72,34,46,95,79,18,37,39,38,39,40,40,44,46,61,75,92,67,69,80,30,64,75,65,34,52,67,35,40,44,30,48,45,24,30,58,45,49,40,68,51,50,31,58,46,55,29,54,73,38,98,72,49,29,53,32,80,75,12,39,39,36,41,61,42,62,55,42,53,64,92,68,84,74,48,79,85,36,93,69,60,69,37,50,62,62,32,39,77,58,35,73,68,45,43,64,66,47,62,63,49,60,29,41,53,51,47,22,48,35,50,46,44,35,70,77,39,69,53,31,47,38,32,34,32,18,70,66,62,52,49,45,83,68,84,52,83,89,46,62,66,70,57,39,51,49,54,53,58,53,35,75,77,27,46,49,25,59,67,47,19,26,46,56,50,34,53,72,70,35,67,73,46,59,72,64,72,73,46,35,31,41,65,82,76,44,80,45,72,56,36,68,55,55,81,72,32,63,67,62,32,52,42,50,48,54,49,54,31,54,75,62,66,60,80,75,84,60,86,84,67,74,83,78,64,90,75,62,67,72,58,57,62,66,59,60,69,62,64,74,75,69,78,88,74,81,87,86,83,83,92,88,77,76,82,71,56,63,69,62,56,62,66,68,69,73,76,72,82,92,68,67,72,71,60,55,52,50,52,50,51,52,49,46,52,51,49,50,48,48,46,50,53,43,56,73,65,60,70,71,78,70,101,54,88,48,69,66,56,57,48,25,49,52,44,48,55,35,45,52,72,36,34,41,36,70,78,84,50,73,56,71,66,59,55,49,28,24,43,50,15,54,75,67,66,67,41,40,34,58,40,48,42,66,62,52,54,50,34,42,45,72,48,56,31,43,70,64,52,79,59,34,54,12,45,38,70,54,50,48,63,39,95,76,32,27,47,37,79,39,70,46,74,66,57,48,50,55,48,49,57,35,46,55,53,41,53,58,53,48,52,52,52,49,72,67,39,73,63,64,67,50,74,68,72,84,71,68,80,82,84,88,78,90,84,90,79,89,81,81,85,81,91,80,93,74,83,58,55,67,49,77,49,58,74,45,34,49,68,60,49,52,65,52,49,56,44,85,76,55,92,66,58,76,68,38,54,36,34,40,32,37,50,20,44,44,89,85,59,58,94,83,40,74,66,53,61,67,66,19,47,37,38,50,60,63,70,61,82,66,85,83,79,96,71,72,86,46,71,69,52,49,34,37,24,42,48,28,34,75,37,44,71,67,61,53,63,53,59,52,62,92,50,45,77,77,46,79,42,81,41,29,69,61,49,25,51,50,34,55,53,49,46,58,56,49,61,75,44,40,89,82,34,58,79,52,59,38,36,44,54,50,48,27,42,40,48,50,25,15,32,30,71,36,64,53,35,42,28,38,40,36,33,33,27,37,102

Mean predicted aligned error: 20.68 Å